Protein AF-A0A3N5PNB4-F1 (afdb_monomer_lite)

Sequence (470 aa):
MRSLQPAIAEAHGWPTKRRWISRMPGRATSARPSFWSACTTYAPERRRGAPRGRSSMLPRIFFGAVFLLIGAIFLFIGGRTFLDEQLYQQRGVRAPAVVTGKALRLATSHSATSYEISYRVNPAEGTPFEQTESVDVHLWERIERDSPLVVEHVLGQPESARVVLERSDQTTEMAFALSTGGVLALIGLFVILKGGRWLSSSGGGASIPADAAAPAVAVPFGEASSVPVAHQRSFWPLARKSFGFWFGGISLLVGLPWFVVNGVIPFYADWRFAQEGRSAQGVVLTKEIRRSGNTRSETLHYEVTYRFAVSGETIEGRDELSLGDWGRLIERESADVLYRPQKPSSNRLAGDRPWLKKTFFGLLGLVFAVVGSTVFVRAVRNARLEWHLRQHGVRTQGTVTELQDLNLKLNGAHQWRLHYDYRDFHGHRHVKTFDMPQDEAQGWNVGDVGSVLYDPTRSTDAVWLGREKT

pLDDT: mean 81.38, std 18.62, range [36.5, 98.38]

Secondary structure (DSSP, 8-state):
----PPP-----PPPP-------------------------------PPPP----S-HHHHHHHHHHHHHHHHHHHHHHHHHHHHHHHHHHEEEEEEEEEEEEEE--BTTB--EEEEEEEE--SSS--EEEEEE--HHHHHHPPTT-EEEEEEETTEEEEEEE-----SHHHHHHHHHHHHHHHHHHHHHHHHHHHTTTTSS--------------------------------SHHHHHH-HHHHHHHHHHHHHHHHHIIIIIHHHHHHHHHHHH-EEEEEEEEEEEEEEEEETTEEEEEEEEEEEEEETTEEEEEEEEE-HHHHHH--TTSEEEEEEETTEEEEEEETT--THHHHHHHHHHHHHHHHHHHHHHHHHHHHHHHHHHHHHHPEEEEEEEEEEEEEEEEETTEEEEEEEEEEE-TT--EEEEEEEEEHHHHTT--TT-EEEEEEETTEEEEEEEEES---

Radius of gyration: 36.69 Å; chains: 1; bounding box: 94×70×105 Å

Foldseek 3Di:
DDDDDDDDDDDDDDDDDDDDDDDDDDDDDDDDDDDDDDDDDDDPPPPPDDPDDPPQLVVLLVLLVVLQVLLVVLCVVLVVVVVLVVLLVVFWDKFKKFWADWDWAPDDPPGHIFTKTKIWTDHPDDDIDIDIDGDFVVVSVVDDGRDIFIWIAGPPCNNRTDGDDDPPDPVVSSVVSNVSSVVSSVSSVVSNVVSPVVVPPPPPPDDDDPDDDDDDDDDPPDDDDPDPQDQPPDLVVQLVVDPLQVLLVVLQVQLVVQLCVLAVPVVVLVVCLVVQKDKFKKAWADWGWGWDDDPVDIDTWTKTWIWTDDPNDIDIAMDTADPVVSVPHDHRDIFIKIAGPVCRNRIDTPPGDPVVVSVVSNVVSVVSNVSSNVSNVVSSVLSVLVSVLSPAWDKWKKFFADKAFPCDDNSNFTKIKTWIWTAAPVRDIDIDIDIDTPVLSVVDDGGDIFMKTAHNVPRNRIDTPGHDPD

Structure (mmCIF, N/CA/C/O backbone):
data_AF-A0A3N5PNB4-F1
#
_entry.id   AF-A0A3N5PNB4-F1
#
loop_
_atom_site.group_PDB
_atom_site.id
_atom_site.type_symbol
_atom_site.label_atom_id
_atom_site.label_alt_id
_atom_site.label_comp_id
_atom_site.label_asym_id
_atom_site.label_entity_id
_atom_site.label_seq_id
_atom_site.pdbx_PDB_ins_code
_atom_site.Cartn_x
_atom_site.Cartn_y
_atom_site.Cartn_z
_atom_site.occupancy
_atom_site.B_iso_or_equiv
_atom_site.auth_seq_id
_atom_site.auth_comp_id
_atom_site.auth_asym_id
_atom_site.auth_atom_id
_atom_site.pdbx_PDB_model_num
ATOM 1 N N . MET A 1 1 ? -49.374 -36.044 21.346 1.00 42.00 1 MET A N 1
ATOM 2 C CA . MET A 1 1 ? -50.637 -35.491 20.795 1.00 42.00 1 MET A CA 1
ATOM 3 C C . MET A 1 1 ? -50.536 -33.974 20.918 1.00 42.00 1 MET A C 1
ATOM 5 O O . MET A 1 1 ? -50.330 -33.536 22.031 1.00 42.00 1 MET A O 1
ATOM 9 N N . ARG A 1 2 ? -50.556 -33.100 19.910 1.00 37.91 2 ARG A N 1
ATOM 10 C CA . ARG A 1 2 ? -50.880 -33.126 18.478 1.00 37.91 2 ARG A CA 1
ATOM 11 C C . ARG A 1 2 ? -49.818 -32.284 17.752 1.00 37.91 2 ARG A C 1
ATOM 13 O O . ARG A 1 2 ? -49.453 -31.222 18.242 1.00 37.91 2 ARG A O 1
ATOM 20 N N . SER A 1 3 ? -49.346 -32.764 16.609 1.00 39.22 3 SER A N 1
ATOM 21 C CA . SER A 1 3 ? -48.520 -32.025 15.655 1.00 39.22 3 SER A CA 1
ATOM 22 C C . SER A 1 3 ? -49.406 -31.130 14.789 1.00 39.22 3 SER A C 1
ATOM 24 O O . SER A 1 3 ? -50.411 -31.594 14.254 1.00 39.22 3 SER A O 1
ATOM 26 N N . LEU A 1 4 ? -49.027 -29.864 14.623 1.00 50.84 4 LEU A N 1
ATOM 27 C CA . LEU A 1 4 ? -49.595 -28.970 13.616 1.00 50.84 4 LEU A CA 1
ATOM 28 C C . LEU A 1 4 ? -48.453 -28.483 12.721 1.00 50.84 4 LEU A C 1
ATOM 30 O O . LEU A 1 4 ? -47.650 -27.644 13.118 1.00 50.84 4 LEU A O 1
ATOM 34 N N . GLN A 1 5 ? -48.373 -29.065 11.526 1.00 45.53 5 GLN A N 1
ATOM 35 C CA . GLN A 1 5 ? -47.690 -28.486 10.371 1.00 45.53 5 GLN A CA 1
ATOM 36 C C . GLN A 1 5 ? -48.660 -27.528 9.670 1.00 45.53 5 GLN A C 1
ATOM 38 O O . GLN A 1 5 ? -49.821 -27.898 9.484 1.00 45.53 5 GLN A O 1
ATOM 43 N N . PRO A 1 6 ? -48.194 -26.378 9.169 1.00 59.81 6 PRO A N 1
ATOM 44 C CA . PRO A 1 6 ? -48.827 -25.726 8.041 1.00 59.81 6 PRO A CA 1
ATOM 45 C C . PRO A 1 6 ? -48.040 -26.008 6.757 1.00 59.81 6 PRO A C 1
ATOM 47 O O . PRO A 1 6 ? -46.842 -25.745 6.649 1.00 59.81 6 PRO A O 1
ATOM 50 N N . ALA A 1 7 ? -48.761 -26.552 5.780 1.00 48.66 7 ALA A N 1
ATOM 51 C CA . ALA A 1 7 ? -48.376 -26.584 4.384 1.00 48.66 7 ALA A CA 1
ATOM 52 C C . ALA A 1 7 ? -48.474 -25.165 3.803 1.00 48.66 7 ALA A C 1
ATOM 54 O O . ALA A 1 7 ? -49.520 -24.527 3.909 1.00 48.66 7 ALA A O 1
ATOM 55 N N . ILE A 1 8 ? -47.403 -24.695 3.165 1.00 44.66 8 ILE A N 1
ATOM 56 C CA . ILE A 1 8 ? -47.437 -23.535 2.272 1.00 44.66 8 ILE A CA 1
ATOM 57 C C . ILE A 1 8 ? -46.960 -24.028 0.913 1.00 44.66 8 ILE A C 1
ATOM 59 O O . ILE A 1 8 ? -45.783 -24.325 0.710 1.00 44.66 8 ILE A O 1
ATOM 63 N N . ALA A 1 9 ? -47.919 -24.156 0.006 1.00 44.66 9 ALA A N 1
ATOM 64 C CA . ALA A 1 9 ? -47.706 -24.303 -1.417 1.00 44.66 9 ALA A CA 1
ATOM 65 C C . ALA A 1 9 ? -48.189 -23.003 -2.052 1.00 44.66 9 ALA A C 1
ATOM 67 O O . ALA A 1 9 ? -49.378 -22.716 -1.974 1.00 44.66 9 ALA A O 1
ATOM 68 N N . GLU A 1 10 ? -47.306 -22.234 -2.687 1.00 39.06 10 GLU A N 1
ATOM 69 C CA . GLU A 1 10 ? -47.763 -21.282 -3.695 1.00 39.06 10 GLU A CA 1
ATOM 70 C C . GLU A 1 10 ? -46.698 -21.017 -4.759 1.00 39.06 10 GLU A C 1
ATOM 72 O O . GLU A 1 10 ? -45.510 -20.828 -4.493 1.00 39.06 10 GLU A O 1
ATOM 77 N N . ALA A 1 11 ? -47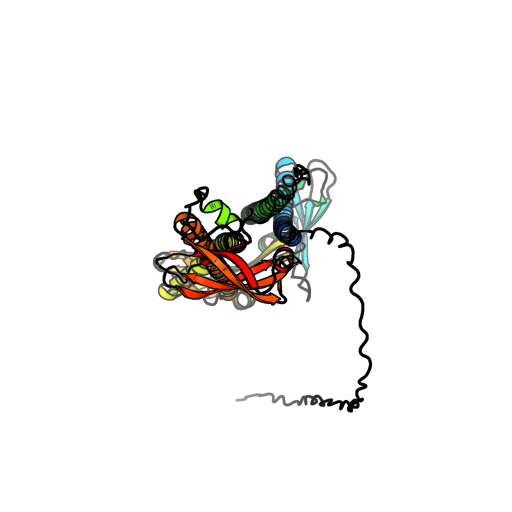.171 -21.122 -5.996 1.00 45.00 11 ALA A N 1
ATOM 78 C CA . ALA A 1 11 ? -46.426 -21.100 -7.233 1.00 45.00 11 ALA A CA 1
ATOM 79 C C . ALA A 1 11 ? -45.988 -19.681 -7.612 1.00 45.00 11 ALA A C 1
ATOM 81 O O . ALA A 1 11 ? -46.810 -18.772 -7.669 1.00 45.00 11 ALA A O 1
ATOM 82 N N . HIS A 1 12 ? -44.738 -19.532 -8.051 1.00 44.94 12 HIS A N 1
ATOM 83 C CA . HIS A 1 12 ? -44.350 -18.411 -8.905 1.00 44.94 12 HIS A CA 1
ATOM 84 C C . HIS A 1 12 ? -43.543 -18.905 -10.106 1.00 44.94 12 HIS A C 1
ATOM 86 O O . HIS A 1 12 ? -42.367 -19.259 -10.017 1.00 44.94 12 HIS A O 1
ATOM 92 N N . GLY A 1 13 ? -44.231 -18.950 -11.249 1.00 36.50 13 GLY A N 1
ATOM 93 C CA . GLY A 1 13 ? -43.651 -19.197 -12.560 1.00 36.50 13 GLY A CA 1
ATOM 94 C C . GLY A 1 13 ? -42.827 -18.001 -13.033 1.00 36.50 13 GLY A C 1
ATOM 95 O O . GLY A 1 13 ? -43.291 -16.862 -13.030 1.00 36.50 13 GLY A O 1
ATOM 96 N N . TRP A 1 14 ? -41.602 -18.277 -13.470 1.00 45.66 14 TRP A N 1
ATOM 97 C CA . TRP A 1 14 ? -40.718 -17.309 -14.112 1.00 45.66 14 TRP A CA 1
ATOM 98 C C . TRP A 1 14 ? -40.977 -17.279 -15.627 1.00 45.66 14 TRP A C 1
ATOM 100 O O . TRP A 1 14 ? -41.009 -18.343 -16.250 1.00 45.66 14 TRP A O 1
ATOM 110 N N . PRO A 1 15 ? -41.112 -16.102 -16.266 1.00 55.69 15 PRO A N 1
ATOM 111 C CA . PRO A 1 15 ? -41.228 -16.026 -17.714 1.00 55.69 15 PRO A CA 1
ATOM 112 C C . PRO A 1 15 ? -39.857 -16.183 -18.386 1.00 55.69 15 PRO A C 1
ATOM 114 O O . PRO A 1 15 ? -38.886 -15.482 -18.096 1.00 55.69 15 PRO A O 1
ATOM 117 N N . THR A 1 16 ? -39.802 -17.110 -19.336 1.00 45.00 16 THR A N 1
ATOM 118 C CA . THR A 1 16 ? -38.679 -17.381 -20.234 1.00 45.00 16 THR A CA 1
ATOM 119 C C . THR A 1 16 ? -38.390 -16.182 -21.146 1.00 45.00 16 THR A C 1
ATOM 121 O O . THR A 1 16 ? -39.234 -15.732 -21.924 1.00 45.00 16 THR A O 1
ATOM 124 N N . LYS A 1 17 ? -37.156 -15.660 -21.084 1.00 47.41 17 LYS A N 1
ATOM 125 C CA . LYS A 1 17 ? -36.653 -14.622 -21.998 1.00 47.41 17 LYS A CA 1
ATOM 126 C C . LYS A 1 17 ? -36.575 -15.168 -23.427 1.00 47.41 17 LYS A C 1
ATOM 128 O O . LYS A 1 17 ? -35.773 -16.051 -23.729 1.00 47.41 17 LYS A O 1
ATOM 133 N N . ARG A 1 18 ? -37.395 -14.597 -24.315 1.00 43.09 18 ARG A N 1
ATOM 134 C CA . ARG A 1 18 ? -37.365 -14.831 -25.763 1.00 43.09 18 ARG A CA 1
ATOM 135 C C . ARG A 1 18 ? -36.056 -14.326 -26.376 1.00 43.09 18 ARG A C 1
ATOM 137 O O . ARG A 1 18 ? -35.632 -13.194 -26.157 1.00 43.09 18 ARG A O 1
ATOM 144 N N . ARG A 1 19 ? -35.463 -15.206 -27.179 1.00 41.50 19 ARG A N 1
ATOM 145 C CA . ARG A 1 19 ? -34.297 -15.019 -28.047 1.00 41.50 19 ARG A CA 1
ATOM 146 C C . ARG A 1 19 ? -34.680 -14.099 -29.215 1.00 41.50 19 ARG A C 1
ATOM 148 O O . ARG A 1 19 ? -35.499 -14.487 -30.043 1.00 41.50 19 ARG A O 1
ATOM 155 N N . TRP A 1 20 ? -34.079 -12.916 -29.303 1.00 44.34 20 TRP A N 1
ATOM 156 C CA . TRP A 1 20 ? -34.095 -12.101 -30.520 1.00 44.34 20 TRP A CA 1
ATOM 157 C C . TRP A 1 20 ? -32.862 -12.456 -31.355 1.00 44.34 20 TRP A C 1
ATOM 159 O O . TRP A 1 20 ? -31.741 -12.118 -30.989 1.00 44.34 20 TRP A O 1
ATOM 169 N N . ILE A 1 21 ? -33.075 -13.184 -32.453 1.00 43.88 21 ILE A N 1
ATOM 170 C CA . ILE A 1 21 ? -32.091 -13.383 -33.524 1.00 43.88 21 ILE A CA 1
ATOM 171 C C . ILE A 1 21 ? -32.554 -12.503 -34.684 1.00 43.88 21 ILE A C 1
ATOM 173 O O . ILE A 1 21 ? -33.461 -12.870 -35.430 1.00 43.88 21 ILE A O 1
ATOM 177 N N . SER A 1 22 ? -31.957 -11.323 -34.818 1.00 54.75 22 SER A N 1
ATOM 178 C CA . SER A 1 22 ? -32.111 -10.469 -35.992 1.00 54.75 22 SER A CA 1
ATOM 179 C C . SER A 1 22 ? -31.068 -10.856 -37.042 1.00 54.75 22 SER A C 1
ATOM 181 O O . SER A 1 22 ? -29.863 -10.690 -36.866 1.00 54.75 22 SER A O 1
ATOM 183 N N . ARG A 1 23 ? -31.576 -11.401 -38.152 1.00 41.19 23 ARG A N 1
ATOM 184 C CA . ARG A 1 23 ? -30.890 -11.557 -39.440 1.00 41.19 23 ARG A CA 1
ATOM 185 C C . ARG A 1 23 ? -30.442 -10.183 -39.953 1.00 41.19 23 ARG A C 1
ATOM 187 O O . ARG A 1 23 ? -31.266 -9.275 -40.009 1.00 41.19 23 ARG A O 1
ATOM 194 N N . MET A 1 24 ? -29.198 -10.058 -40.416 1.00 45.28 24 MET A N 1
ATOM 195 C CA . MET A 1 24 ? -28.816 -9.015 -41.377 1.00 45.28 24 MET A CA 1
ATOM 196 C C . MET A 1 24 ? -28.584 -9.642 -42.760 1.00 45.28 24 MET A C 1
ATOM 198 O O . MET A 1 24 ? -27.933 -10.686 -42.838 1.00 45.28 24 MET A O 1
ATOM 202 N N . PRO A 1 25 ? -29.118 -9.042 -43.840 1.00 53.88 25 PRO A N 1
ATOM 203 C CA . PRO A 1 25 ? -28.912 -9.501 -45.206 1.00 53.88 25 PRO A CA 1
ATOM 204 C C . PRO A 1 25 ? -27.605 -8.958 -45.799 1.00 53.88 25 PRO A C 1
ATOM 206 O O . PRO A 1 25 ? -27.091 -7.914 -45.397 1.00 53.88 25 PRO A O 1
ATOM 209 N N . GLY A 1 26 ? -27.079 -9.717 -46.761 1.00 42.91 26 GLY A N 1
ATOM 210 C CA . GLY A 1 26 ? -25.784 -9.511 -47.392 1.00 42.91 26 GLY A CA 1
ATOM 211 C C . GLY A 1 26 ? -25.614 -8.187 -48.132 1.00 42.91 26 GLY A C 1
ATOM 212 O O . GLY A 1 26 ? -26.562 -7.575 -48.626 1.00 42.91 26 GLY A O 1
ATOM 213 N N . ARG A 1 27 ? -24.346 -7.782 -48.244 1.00 41.16 27 ARG A N 1
ATOM 214 C CA . ARG A 1 27 ? -23.903 -6.721 -49.143 1.00 41.16 27 ARG A CA 1
ATOM 215 C C . ARG A 1 27 ? -23.058 -7.294 -50.268 1.00 41.16 27 ARG A C 1
ATOM 217 O O . ARG A 1 27 ? -22.146 -8.086 -50.047 1.00 41.16 27 ARG A O 1
ATOM 224 N N . ALA A 1 28 ? -23.449 -6.846 -51.451 1.00 42.94 28 ALA A N 1
ATOM 225 C CA . ALA A 1 28 ? -22.960 -7.177 -52.766 1.00 42.94 28 ALA A CA 1
ATOM 226 C C . ALA A 1 28 ? -21.449 -6.990 -52.935 1.00 42.94 28 ALA A C 1
ATOM 228 O O . ALA A 1 28 ? -20.857 -5.994 -52.520 1.00 42.94 28 ALA A O 1
ATOM 229 N N . THR A 1 29 ? -20.883 -7.954 -53.647 1.00 48.44 29 THR A N 1
ATOM 230 C CA . THR A 1 29 ? -19.678 -7.851 -54.456 1.00 48.44 29 THR A CA 1
ATOM 231 C C . THR A 1 29 ? -19.850 -6.759 -55.516 1.00 48.44 29 THR A C 1
ATOM 233 O O . THR A 1 29 ? -20.764 -6.819 -56.336 1.00 48.44 29 THR A O 1
ATOM 236 N N . SER A 1 30 ? -18.959 -5.768 -55.532 1.00 49.78 30 SER A N 1
ATOM 237 C CA . SER A 1 30 ? -18.784 -4.867 -56.673 1.00 49.78 30 SER A CA 1
ATOM 238 C C . SER A 1 30 ? -17.357 -4.964 -57.202 1.00 49.78 30 SER A C 1
ATOM 240 O O . SER A 1 30 ? -16.387 -5.167 -56.472 1.00 49.78 30 SER A O 1
ATOM 242 N N . ALA A 1 31 ? -17.295 -4.921 -58.525 1.00 39.88 31 ALA A N 1
ATOM 243 C CA . ALA A 1 31 ? -16.165 -5.253 -59.359 1.00 39.88 31 ALA A CA 1
ATOM 244 C C . ALA A 1 31 ? -15.096 -4.153 -59.401 1.00 39.88 31 ALA A C 1
ATOM 246 O O . ALA A 1 31 ? -15.353 -2.973 -59.165 1.00 39.88 31 ALA A O 1
ATOM 247 N N . ARG A 1 32 ? -13.892 -4.597 -59.774 1.00 45.72 32 ARG A N 1
ATOM 248 C CA . ARG A 1 32 ? -12.745 -3.792 -60.209 1.00 45.72 32 ARG A CA 1
ATOM 249 C C . ARG A 1 32 ? -13.132 -2.759 -61.275 1.00 45.72 32 ARG A C 1
ATOM 251 O O . ARG A 1 32 ? -13.962 -3.052 -62.134 1.00 45.72 32 ARG A O 1
ATOM 258 N N . PRO A 1 33 ? -12.346 -1.679 -61.355 1.00 50.56 33 PRO A N 1
ATOM 259 C CA . PRO A 1 33 ? -11.687 -1.414 -62.626 1.00 50.56 33 PRO A CA 1
ATOM 260 C C . PRO A 1 33 ? -10.173 -1.239 -62.466 1.00 50.56 33 PRO A C 1
ATOM 262 O O . PRO A 1 33 ? -9.673 -0.454 -61.666 1.00 50.56 33 PRO A O 1
ATOM 265 N N . SER A 1 34 ? -9.450 -2.001 -63.279 1.00 53.62 34 SER A N 1
ATOM 266 C CA . SER A 1 34 ? -8.135 -1.653 -63.807 1.00 53.62 34 SER A CA 1
ATOM 267 C C . SER A 1 34 ? -8.259 -0.416 -64.695 1.00 53.62 34 SER A C 1
ATOM 269 O O . SER A 1 34 ? -9.174 -0.404 -65.512 1.00 53.62 34 SER A O 1
ATOM 271 N N . PHE A 1 35 ? -7.354 0.560 -64.575 1.00 43.00 35 PHE A N 1
ATOM 272 C CA . PHE A 1 35 ? -6.626 1.212 -65.680 1.00 43.00 35 PHE A CA 1
ATOM 273 C C . PHE A 1 35 ? -5.884 2.474 -65.190 1.00 43.00 35 PHE A C 1
ATOM 275 O O . PHE A 1 35 ? -6.316 3.124 -64.244 1.00 43.00 35 PHE A O 1
ATOM 282 N N . TRP A 1 36 ? -4.823 2.817 -65.929 1.00 44.31 36 TRP A N 1
ATOM 283 C CA . TRP A 1 36 ? -3.987 4.031 -65.896 1.00 44.31 36 TRP A CA 1
ATOM 284 C C . TRP A 1 36 ? -2.714 4.015 -65.045 1.00 44.31 36 TRP A C 1
ATOM 286 O O . TRP A 1 36 ? -2.622 4.549 -63.944 1.00 44.31 36 TRP A O 1
ATOM 296 N N . SER A 1 37 ? -1.677 3.479 -65.692 1.00 50.81 37 SER A N 1
ATOM 297 C CA . SER A 1 37 ? -0.316 4.004 -65.676 1.00 50.81 37 SER A CA 1
ATOM 298 C C . SER A 1 37 ? -0.301 5.519 -65.911 1.00 50.81 37 SER A C 1
ATOM 300 O O . SER A 1 37 ? -0.774 5.993 -66.944 1.00 50.81 37 SER A O 1
ATOM 302 N N . ALA A 1 38 ? 0.309 6.264 -64.994 1.00 43.19 38 ALA A N 1
ATOM 303 C CA . ALA A 1 38 ? 0.779 7.620 -65.236 1.00 43.19 38 ALA A CA 1
ATOM 304 C C . ALA A 1 38 ? 2.176 7.763 -64.621 1.00 43.19 38 ALA A C 1
ATOM 306 O O . ALA A 1 38 ? 2.352 7.640 -63.410 1.00 43.19 38 ALA A O 1
ATOM 307 N N . CYS A 1 39 ? 3.173 7.991 -65.479 1.00 46.16 39 CYS A N 1
ATOM 308 C CA . CYS A 1 39 ? 4.501 8.443 -65.087 1.00 46.16 39 CYS A CA 1
ATOM 309 C C . CYS A 1 39 ? 4.381 9.828 -64.446 1.00 46.16 39 CYS A C 1
ATOM 311 O O . CYS A 1 39 ? 4.207 10.825 -65.144 1.00 46.16 39 CYS A O 1
ATOM 313 N N . THR A 1 40 ? 4.493 9.900 -63.124 1.00 43.44 40 THR A N 1
ATOM 314 C CA . THR A 1 40 ? 4.730 11.153 -62.411 1.00 43.44 40 THR A CA 1
ATOM 315 C C . THR A 1 40 ? 6.229 11.376 -62.275 1.00 43.44 40 THR A C 1
ATOM 317 O O . THR A 1 40 ? 6.936 10.694 -61.536 1.00 43.44 40 THR A O 1
ATOM 320 N N . THR A 1 41 ? 6.712 12.360 -63.024 1.00 45.56 41 THR A N 1
ATOM 321 C CA . THR A 1 41 ? 8.028 12.976 -62.888 1.00 45.56 41 THR A CA 1
ATOM 322 C C . THR A 1 41 ? 8.215 13.449 -61.443 1.00 45.56 41 THR A C 1
ATOM 324 O O . THR A 1 41 ? 7.495 14.327 -60.968 1.00 45.56 41 THR A O 1
ATOM 327 N N . TYR A 1 42 ? 9.164 12.837 -60.734 1.00 38.31 42 TYR A N 1
ATOM 328 C CA . TYR A 1 42 ? 9.517 13.149 -59.349 1.00 38.31 42 TYR A CA 1
ATOM 329 C C . TYR A 1 42 ? 10.165 14.542 -59.286 1.00 38.31 42 TYR A C 1
ATOM 331 O O . TYR A 1 42 ? 11.339 14.718 -59.607 1.00 38.31 42 TYR A O 1
ATOM 339 N N . ALA A 1 43 ? 9.392 15.553 -58.892 1.00 42.53 43 ALA A N 1
ATOM 340 C CA . ALA A 1 43 ? 9.935 16.841 -58.480 1.00 42.53 43 ALA A CA 1
ATOM 341 C C . ALA A 1 43 ? 10.557 16.691 -57.075 1.00 42.53 43 ALA A C 1
ATOM 343 O O . ALA A 1 43 ? 9.933 16.068 -56.213 1.00 42.53 43 ALA A O 1
ATOM 344 N N . PRO A 1 44 ? 11.757 17.238 -56.799 1.00 50.44 44 PRO A N 1
ATOM 345 C CA . PRO A 1 44 ? 12.345 17.195 -55.466 1.00 50.44 44 PRO A CA 1
ATOM 346 C C . PRO A 1 44 ? 11.513 18.065 -54.519 1.00 50.44 44 PRO A C 1
ATOM 348 O O . PRO A 1 44 ? 11.639 19.289 -54.462 1.00 50.44 44 PRO A O 1
ATOM 351 N N . GLU A 1 45 ? 10.620 17.410 -53.787 1.00 40.06 45 GLU A N 1
ATOM 352 C CA . GLU A 1 45 ? 9.780 18.022 -52.776 1.00 40.06 45 GLU A CA 1
ATOM 353 C C . GLU A 1 45 ? 10.682 18.567 -51.662 1.00 40.06 45 GLU A C 1
ATOM 355 O O . GLU A 1 45 ? 11.334 17.822 -50.924 1.00 40.06 45 GLU A O 1
ATOM 360 N N . ARG A 1 46 ? 10.772 19.904 -51.581 1.00 46.12 46 ARG A N 1
ATOM 361 C CA . ARG A 1 46 ? 11.415 20.622 -50.474 1.00 46.12 46 ARG A CA 1
ATOM 362 C C . ARG A 1 46 ? 10.861 20.051 -49.171 1.00 46.12 46 ARG A C 1
ATOM 364 O O . ARG A 1 46 ? 9.721 20.351 -48.817 1.00 46.12 46 ARG A O 1
ATOM 371 N N . ARG A 1 47 ? 11.676 19.251 -48.470 1.00 41.56 47 ARG A N 1
ATOM 372 C CA . ARG A 1 47 ? 11.401 18.706 -47.135 1.00 41.56 47 ARG A CA 1
ATOM 373 C C . ARG A 1 47 ? 11.013 19.858 -46.208 1.00 41.56 47 ARG A C 1
ATOM 375 O O . ARG A 1 47 ? 11.873 20.522 -45.633 1.00 41.56 47 ARG A O 1
ATOM 382 N N . ARG A 1 48 ? 9.709 20.119 -46.081 1.00 46.66 48 ARG A N 1
ATOM 383 C CA . ARG A 1 48 ? 9.165 20.968 -45.022 1.00 46.66 48 ARG A CA 1
ATOM 384 C C . ARG A 1 48 ? 9.560 20.288 -43.720 1.00 46.66 48 ARG A C 1
ATOM 386 O O . ARG A 1 48 ? 9.228 19.122 -43.524 1.00 46.66 48 ARG A O 1
ATOM 393 N N . GLY A 1 49 ? 10.350 20.986 -42.906 1.00 44.88 49 GLY A N 1
ATOM 394 C CA . GLY A 1 49 ? 10.901 20.456 -41.665 1.00 44.88 49 GLY A CA 1
ATOM 395 C C . GLY A 1 49 ? 9.812 19.761 -40.860 1.00 44.88 49 GLY A C 1
ATOM 396 O O . GLY A 1 49 ? 8.819 20.389 -40.490 1.00 44.88 49 GLY A O 1
ATOM 397 N N . ALA A 1 50 ? 9.988 18.457 -40.645 1.00 47.88 50 ALA A N 1
ATOM 398 C CA . ALA A 1 50 ? 9.089 17.677 -39.819 1.00 47.88 50 ALA A CA 1
ATOM 399 C C . ALA A 1 50 ? 8.975 18.370 -38.449 1.00 47.88 50 ALA A C 1
ATOM 401 O O . ALA A 1 50 ? 10.005 18.748 -37.875 1.00 47.88 50 ALA A O 1
ATOM 402 N N . PRO A 1 51 ? 7.754 18.602 -37.936 1.00 47.59 51 PRO A N 1
ATOM 403 C CA . PRO A 1 51 ? 7.567 19.251 -36.649 1.00 47.59 51 PRO A CA 1
ATOM 404 C C . PRO A 1 51 ? 8.319 18.444 -35.591 1.00 47.59 51 PRO A C 1
ATOM 406 O O . PRO A 1 51 ? 8.058 17.257 -35.408 1.00 47.59 51 PRO A O 1
ATOM 409 N N . ARG A 1 52 ? 9.291 19.090 -34.932 1.00 47.69 52 ARG A N 1
ATOM 410 C CA . ARG A 1 52 ? 10.094 18.495 -33.857 1.00 47.69 52 ARG A CA 1
ATOM 411 C C . ARG A 1 52 ? 9.153 17.826 -32.858 1.00 47.69 52 ARG A C 1
ATOM 413 O O . ARG A 1 52 ? 8.357 18.504 -32.206 1.00 47.69 52 ARG A O 1
ATOM 420 N N . GLY A 1 53 ? 9.239 16.498 -32.786 1.00 46.78 53 GLY A N 1
ATOM 421 C CA . GLY A 1 53 ? 8.408 15.664 -31.932 1.00 46.78 53 GLY A CA 1
ATOM 422 C C . GLY A 1 53 ? 8.468 16.155 -30.492 1.00 46.78 53 GLY A C 1
ATOM 423 O O . GLY A 1 53 ? 9.528 16.172 -29.868 1.00 46.78 53 GLY A O 1
ATOM 424 N N . ARG A 1 54 ? 7.316 16.584 -29.969 1.00 50.66 54 ARG A N 1
ATOM 425 C CA . ARG A 1 54 ? 7.108 16.867 -28.546 1.00 50.66 54 ARG A CA 1
ATOM 426 C C . ARG A 1 54 ? 7.324 15.555 -27.790 1.00 50.66 54 ARG A C 1
ATOM 428 O O . ARG A 1 54 ? 6.432 14.716 -27.705 1.00 50.66 54 ARG A O 1
ATOM 435 N N . SER A 1 55 ? 8.540 15.356 -27.303 1.00 50.91 55 SER A N 1
ATOM 436 C CA . SER A 1 55 ? 8.975 14.132 -26.644 1.00 50.91 55 SER A CA 1
ATOM 437 C C . SER A 1 55 ? 8.207 13.903 -25.337 1.00 50.91 55 SER A C 1
ATOM 439 O O . SER A 1 55 ? 8.211 14.750 -24.450 1.00 50.91 55 SER A O 1
ATOM 441 N N . SER A 1 56 ? 7.498 12.766 -25.277 1.00 59.66 56 SER A N 1
ATOM 442 C CA . SER A 1 56 ? 7.160 11.856 -24.154 1.00 59.66 56 SER A CA 1
ATOM 443 C C . SER A 1 56 ? 7.049 12.357 -22.695 1.00 59.66 56 SER A C 1
ATOM 445 O O . SER A 1 56 ? 7.109 11.555 -21.760 1.00 59.66 56 SER A O 1
ATOM 447 N N . MET A 1 57 ? 6.840 13.648 -22.450 1.00 60.78 57 MET A N 1
ATOM 448 C CA . MET A 1 57 ? 6.830 14.236 -21.106 1.00 60.78 57 MET A CA 1
ATOM 449 C C . MET A 1 57 ? 5.516 14.000 -20.350 1.00 60.78 57 MET A C 1
ATOM 451 O O . MET A 1 57 ? 5.507 13.934 -19.119 1.00 60.78 57 MET A O 1
ATOM 455 N N . LEU A 1 58 ? 4.418 13.816 -21.089 1.00 72.50 58 LEU A N 1
ATOM 456 C CA . LEU A 1 58 ? 3.057 13.731 -20.555 1.00 72.50 58 LEU A CA 1
ATOM 457 C C . LEU A 1 58 ? 2.855 12.697 -19.433 1.00 72.50 58 LEU A C 1
ATOM 459 O O . LEU A 1 58 ? 2.265 13.045 -18.417 1.00 72.50 58 LEU A O 1
ATOM 463 N N . PRO A 1 59 ? 3.335 11.449 -19.532 1.00 68.62 59 PRO A N 1
ATOM 464 C CA . PRO A 1 59 ? 3.038 10.444 -18.516 1.00 68.62 59 PRO A CA 1
ATOM 465 C C . PRO A 1 59 ? 3.901 10.552 -17.275 1.00 68.62 59 PRO A C 1
ATOM 467 O O . PRO A 1 59 ? 3.432 10.189 -16.208 1.00 68.62 59 PRO A O 1
ATOM 470 N N . ARG A 1 60 ? 5.132 11.071 -17.356 1.00 71.56 60 ARG A N 1
ATOM 471 C CA . ARG A 1 60 ? 5.906 11.343 -16.132 1.00 71.56 60 ARG A CA 1
ATOM 472 C C . ARG A 1 60 ? 5.202 12.412 -15.304 1.00 71.56 60 ARG A C 1
ATOM 474 O O . ARG A 1 60 ? 5.060 12.250 -14.097 1.00 71.56 60 ARG A O 1
ATOM 481 N N . ILE A 1 61 ? 4.698 13.448 -15.975 1.00 80.06 61 ILE A N 1
ATOM 482 C CA . ILE A 1 61 ? 3.876 14.485 -15.349 1.00 80.06 61 ILE A CA 1
ATOM 483 C C . ILE A 1 61 ? 2.568 13.879 -14.827 1.00 80.06 61 ILE A C 1
ATOM 485 O O . ILE A 1 61 ? 2.211 14.149 -13.690 1.00 80.06 61 ILE A O 1
ATOM 489 N N . PHE A 1 62 ? 1.901 13.011 -15.595 1.00 78.06 62 PHE A N 1
ATOM 490 C CA . PHE A 1 62 ? 0.670 12.339 -15.169 1.00 78.06 62 PHE A CA 1
ATOM 491 C C . PHE A 1 62 ? 0.873 11.478 -13.918 1.00 78.06 62 PHE A C 1
ATOM 493 O O . PHE A 1 62 ? 0.145 11.640 -12.948 1.00 78.06 62 PHE A O 1
ATOM 500 N N . PHE A 1 63 ? 1.888 10.610 -13.891 1.00 76.44 63 PHE A N 1
ATOM 501 C CA . PHE A 1 63 ? 2.197 9.797 -12.713 1.00 76.44 63 PHE A CA 1
ATOM 502 C C . PHE A 1 63 ? 2.546 10.673 -11.512 1.00 76.44 63 PHE A C 1
ATOM 504 O O . PHE A 1 63 ? 2.006 10.462 -10.429 1.00 76.44 63 PHE A O 1
ATOM 511 N N . GLY A 1 64 ? 3.396 11.684 -11.707 1.00 82.31 64 GLY A N 1
ATOM 512 C CA . GLY A 1 64 ? 3.704 12.650 -10.657 1.00 82.31 64 GLY A CA 1
ATOM 513 C C . GLY A 1 64 ? 2.450 13.349 -10.124 1.00 82.31 64 GLY A C 1
ATOM 514 O O . GLY A 1 64 ? 2.284 13.453 -8.913 1.00 82.31 64 GLY A O 1
ATOM 515 N N . ALA A 1 65 ? 1.530 13.741 -11.009 1.00 84.19 65 ALA A N 1
ATOM 516 C CA . ALA A 1 65 ? 0.263 14.373 -10.656 1.00 84.19 65 ALA A CA 1
ATOM 517 C C . ALA A 1 65 ? -0.687 13.423 -9.914 1.00 84.19 65 ALA A C 1
ATOM 519 O O . ALA A 1 65 ? -1.316 13.849 -8.954 1.00 84.19 65 ALA A O 1
ATOM 520 N N . VAL A 1 66 ? -0.761 12.142 -10.291 1.00 81.38 66 VAL A N 1
ATOM 521 C CA . VAL A 1 66 ? -1.574 11.137 -9.583 1.00 81.38 66 VAL A CA 1
ATOM 522 C C . VAL A 1 66 ? -1.058 10.926 -8.160 1.00 81.38 66 VAL A C 1
ATOM 524 O O . VAL A 1 66 ? -1.839 10.983 -7.214 1.00 81.38 66 VAL A O 1
ATOM 527 N N . PHE A 1 67 ? 0.253 10.737 -7.983 1.00 82.81 67 PHE A N 1
ATOM 528 C CA . PHE A 1 67 ? 0.847 10.595 -6.650 1.00 82.81 67 PHE A CA 1
ATOM 529 C C . PHE A 1 67 ? 0.674 11.857 -5.805 1.00 82.81 67 PHE A C 1
ATOM 531 O O . PHE A 1 67 ? 0.345 11.762 -4.624 1.00 82.81 67 PHE A O 1
ATOM 538 N N . LEU A 1 68 ? 0.838 13.032 -6.417 1.00 87.56 68 LEU A N 1
ATOM 539 C CA . LEU A 1 68 ? 0.628 14.310 -5.750 1.00 87.56 68 LEU A CA 1
ATOM 540 C C . LEU A 1 68 ? -0.840 14.509 -5.361 1.00 87.56 68 LEU A C 1
ATOM 542 O 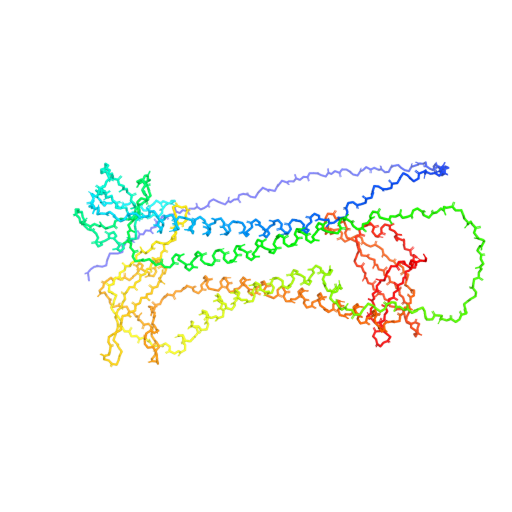O . LEU A 1 68 ? -1.097 14.976 -4.260 1.00 87.56 68 LEU A O 1
ATOM 546 N N . LEU A 1 69 ? -1.792 14.104 -6.206 1.00 86.81 69 LEU A N 1
ATOM 547 C CA . LEU A 1 69 ? -3.225 14.174 -5.916 1.00 86.81 69 LEU A CA 1
ATOM 548 C C . LEU A 1 69 ? -3.604 13.248 -4.758 1.00 86.81 69 LEU A C 1
ATOM 550 O O . LEU A 1 69 ? -4.241 13.695 -3.810 1.00 86.81 69 LEU A O 1
ATOM 554 N N . ILE A 1 70 ? -3.187 11.979 -4.806 1.00 82.12 70 ILE A N 1
ATOM 555 C CA . ILE A 1 70 ? -3.453 11.024 -3.722 1.00 82.12 70 ILE A CA 1
ATOM 556 C C . ILE A 1 70 ? -2.805 11.528 -2.427 1.00 82.12 70 ILE A C 1
ATOM 558 O O . ILE A 1 70 ? -3.471 11.605 -1.398 1.00 82.12 70 ILE A O 1
ATOM 562 N N . GLY A 1 71 ? -1.538 11.949 -2.483 1.00 86.69 71 GLY A N 1
ATOM 563 C CA . GLY A 1 71 ? -0.839 12.528 -1.338 1.00 86.69 71 GLY A CA 1
ATOM 564 C C . GLY A 1 71 ? -1.542 13.764 -0.772 1.00 86.69 71 GLY A C 1
ATOM 565 O O . GLY A 1 71 ? -1.713 13.866 0.440 1.00 86.69 71 GLY A O 1
ATOM 566 N N . ALA A 1 72 ? -2.023 14.663 -1.635 1.00 90.38 72 ALA A N 1
ATOM 567 C CA . ALA A 1 72 ? -2.764 15.857 -1.242 1.00 90.38 72 ALA A CA 1
ATOM 568 C C . ALA A 1 72 ? -4.109 15.527 -0.585 1.00 90.38 72 ALA A C 1
ATOM 570 O O . ALA A 1 72 ? -4.472 16.190 0.379 1.00 90.38 72 ALA A O 1
ATOM 571 N N . ILE A 1 73 ? -4.822 14.492 -1.044 1.00 83.00 73 ILE A N 1
ATOM 572 C CA . ILE A 1 73 ? -6.062 14.030 -0.400 1.00 83.00 73 ILE A CA 1
ATOM 573 C C . ILE A 1 73 ? -5.771 13.558 1.029 1.00 83.00 73 ILE A C 1
ATOM 575 O O . ILE A 1 73 ? -6.442 13.991 1.963 1.00 83.00 73 ILE A O 1
ATOM 579 N N . PHE A 1 74 ? -4.741 12.731 1.223 1.00 85.31 74 PHE A N 1
ATOM 580 C CA . PHE A 1 74 ? -4.353 12.258 2.556 1.00 85.31 74 PHE A CA 1
ATOM 581 C C . PHE A 1 74 ? -3.872 13.395 3.469 1.00 85.31 74 PHE A C 1
ATOM 583 O O . PHE A 1 74 ? -4.281 13.460 4.627 1.00 85.31 74 PHE A O 1
ATOM 590 N N . LEU A 1 75 ? -3.061 14.322 2.948 1.00 91.00 75 LEU A N 1
ATOM 591 C CA . LEU A 1 75 ? -2.625 15.512 3.686 1.00 91.00 75 LEU A CA 1
ATOM 592 C C . LEU A 1 75 ? -3.788 16.444 4.025 1.00 91.00 75 LEU A C 1
ATOM 594 O O . LEU A 1 75 ? -3.787 17.029 5.098 1.00 91.00 75 LEU A O 1
ATOM 598 N N . PHE A 1 76 ? -4.776 16.585 3.143 1.00 90.69 76 PHE A N 1
ATOM 599 C CA . PHE A 1 76 ? -5.962 17.391 3.411 1.00 90.69 76 PHE A CA 1
ATOM 600 C C . PHE A 1 76 ? -6.808 16.773 4.526 1.00 90.69 76 PHE A C 1
ATOM 602 O O . PHE A 1 76 ? -7.199 17.481 5.451 1.00 90.69 76 PHE A O 1
ATOM 609 N N . ILE A 1 77 ? -7.043 15.456 4.472 1.00 83.44 77 ILE A N 1
ATOM 610 C CA . ILE A 1 77 ? -7.783 14.731 5.512 1.00 83.44 77 ILE A CA 1
ATOM 611 C C . ILE A 1 77 ? -7.042 14.835 6.850 1.00 83.44 77 ILE A C 1
ATOM 613 O O . ILE A 1 77 ? -7.610 15.333 7.815 1.00 83.44 77 ILE A O 1
ATOM 617 N N . GLY A 1 78 ? -5.765 14.444 6.903 1.00 83.88 78 GLY A N 1
ATOM 618 C CA . GLY A 1 78 ? -4.981 14.482 8.141 1.00 83.88 78 GLY A CA 1
ATOM 619 C C . GLY A 1 78 ? -4.707 15.901 8.650 1.00 83.88 78 GLY A C 1
ATOM 620 O O . GLY A 1 78 ? -4.724 16.144 9.852 1.00 83.88 78 GLY A O 1
ATOM 621 N N . GLY A 1 79 ? -4.483 16.853 7.743 1.00 91.50 79 GLY A N 1
ATOM 622 C CA . GLY A 1 79 ? -4.181 18.246 8.065 1.00 91.50 79 GLY A CA 1
ATOM 623 C C . GLY A 1 79 ? -5.384 18.993 8.619 1.00 91.50 79 GLY A C 1
ATOM 624 O O . GLY A 1 79 ? -5.226 19.769 9.556 1.00 91.50 79 GLY A O 1
ATOM 625 N N . ARG A 1 80 ? -6.590 18.724 8.104 1.00 89.56 80 ARG A N 1
ATOM 626 C CA . ARG A 1 80 ? -7.819 19.270 8.686 1.00 89.56 80 ARG A CA 1
ATOM 627 C C . ARG A 1 80 ? -8.005 18.772 10.119 1.00 89.56 80 ARG A C 1
ATOM 629 O O . ARG A 1 80 ? -8.158 19.597 11.008 1.00 89.56 80 ARG A O 1
ATOM 636 N N . THR A 1 81 ? -7.895 17.461 10.347 1.00 83.12 81 THR A N 1
ATOM 637 C CA . THR A 1 81 ? -8.002 16.878 11.696 1.00 83.12 81 THR A CA 1
ATOM 638 C C . THR A 1 81 ? -6.953 17.459 12.650 1.00 83.12 81 THR A C 1
ATOM 640 O O . THR A 1 81 ? -7.264 17.774 13.794 1.00 83.12 81 THR A O 1
ATOM 643 N N . PHE A 1 82 ? -5.721 17.670 12.172 1.00 89.31 82 PHE A N 1
ATOM 644 C CA . PHE A 1 82 ? -4.656 18.295 12.959 1.00 89.31 82 PHE A CA 1
ATOM 645 C C . PHE A 1 82 ? -4.935 19.763 13.297 1.00 89.31 82 PHE A C 1
ATOM 647 O O . PHE A 1 82 ? -4.690 20.181 14.426 1.00 89.31 82 PHE A O 1
ATOM 654 N N . LEU A 1 83 ? -5.415 20.556 12.334 1.00 91.50 83 LEU A N 1
ATOM 655 C CA . LEU A 1 83 ? -5.742 21.966 12.553 1.00 91.50 83 LEU A CA 1
ATOM 656 C C . LEU A 1 83 ? -6.913 22.125 13.515 1.00 91.50 83 LEU A C 1
ATOM 658 O O . LEU A 1 83 ? -6.835 22.970 14.403 1.00 91.50 83 LEU A O 1
ATOM 662 N N . ASP A 1 84 ? -7.948 21.297 13.366 1.00 85.50 84 ASP A N 1
ATOM 663 C CA . ASP A 1 84 ? -9.073 21.259 14.294 1.00 85.50 84 ASP A CA 1
ATOM 664 C C . ASP A 1 84 ? -8.539 20.973 15.710 1.00 85.50 84 ASP A C 1
ATOM 666 O O . ASP A 1 84 ? -8.774 21.753 16.630 1.00 85.50 84 ASP A O 1
ATOM 670 N N . GLU A 1 85 ? -7.692 19.952 15.877 1.00 87.94 85 GLU A N 1
ATOM 671 C CA . GLU A 1 85 ? -7.096 19.617 17.175 1.00 87.94 85 GLU A CA 1
ATOM 672 C C . GLU A 1 85 ? -6.168 20.713 17.732 1.00 87.94 85 GLU A C 1
ATOM 674 O O . GLU A 1 85 ? -6.182 20.981 18.933 1.00 87.94 85 GLU A O 1
ATOM 679 N N . GLN A 1 86 ? -5.386 21.392 16.887 1.00 92.19 86 GLN A N 1
ATOM 680 C CA . GLN A 1 86 ? -4.571 22.542 17.295 1.00 92.19 86 GLN A CA 1
ATOM 681 C C . GLN A 1 86 ? -5.427 23.732 17.739 1.00 92.19 86 GLN A C 1
ATOM 683 O O . GLN A 1 86 ? -5.076 24.399 18.713 1.00 92.19 86 GLN A O 1
ATOM 688 N N . LEU A 1 87 ? -6.550 23.998 17.065 1.00 91.94 87 LEU A N 1
ATOM 689 C CA . LEU A 1 87 ? -7.481 25.055 17.459 1.00 91.94 87 LEU A CA 1
ATOM 690 C C . LEU A 1 87 ? -8.059 24.783 18.849 1.00 91.94 87 LEU A C 1
ATOM 692 O O . LEU A 1 87 ? -8.066 25.694 19.677 1.00 91.94 87 LEU A O 1
ATOM 696 N N . TYR A 1 88 ? -8.450 23.542 19.145 1.00 90.44 88 TYR A N 1
ATOM 697 C CA . TYR A 1 88 ? -8.878 23.170 20.496 1.00 90.44 88 TYR A CA 1
ATOM 698 C C . TYR A 1 88 ? -7.736 23.242 21.514 1.00 90.44 88 TYR A C 1
ATOM 700 O O . TYR A 1 88 ? -7.937 23.744 22.611 1.00 90.44 88 TYR A O 1
ATOM 708 N N . GLN A 1 89 ? -6.511 22.838 21.168 1.00 90.25 89 GLN A N 1
ATOM 709 C CA . GLN A 1 89 ? -5.381 22.960 22.100 1.00 90.25 89 GLN A CA 1
ATOM 710 C C . GLN A 1 89 ? -5.039 24.416 22.448 1.00 90.25 89 GLN A C 1
ATOM 712 O O . GLN A 1 89 ? -4.629 24.693 23.572 1.00 90.25 89 GLN A O 1
ATOM 717 N N . GLN A 1 90 ? -5.185 25.342 21.497 1.00 94.88 90 GLN A N 1
ATOM 718 C CA . GLN A 1 90 ? -4.830 26.751 21.695 1.00 94.88 90 GLN A CA 1
ATOM 719 C C . GLN A 1 90 ? -5.975 27.595 22.261 1.00 94.88 90 GLN A C 1
ATOM 721 O O . GLN A 1 90 ? -5.725 28.560 22.980 1.00 94.88 90 GLN A O 1
ATOM 726 N N . ARG A 1 91 ? -7.219 27.289 21.880 1.00 95.44 91 ARG A N 1
ATOM 727 C CA . ARG A 1 91 ? -8.400 28.130 22.141 1.00 95.44 91 ARG A CA 1
ATOM 728 C C . ARG A 1 91 ? -9.579 27.369 22.737 1.00 95.44 91 ARG A C 1
ATOM 730 O O . ARG A 1 91 ? -10.629 27.972 22.952 1.00 95.44 91 ARG A O 1
ATOM 737 N N . GLY A 1 92 ? -9.431 26.067 22.956 1.00 94.06 92 GLY A N 1
ATOM 738 C CA . GLY A 1 92 ? -10.445 25.240 23.587 1.00 94.06 92 GLY A CA 1
ATOM 739 C C . GLY A 1 92 ? -10.641 25.681 25.027 1.00 94.06 92 GLY A C 1
ATOM 740 O O . GLY A 1 92 ? -9.721 25.635 25.843 1.00 94.06 92 GLY A O 1
ATOM 741 N N . VAL A 1 93 ? -11.854 26.120 25.337 1.00 95.06 93 VAL A N 1
ATOM 742 C CA . VAL A 1 93 ? -12.281 26.414 26.699 1.00 95.06 93 VAL A CA 1
ATOM 743 C C . VAL A 1 93 ? -13.207 25.296 27.140 1.00 95.06 93 VAL A C 1
ATOM 745 O O . VAL A 1 93 ? -14.196 24.970 26.475 1.00 95.06 93 VAL A O 1
ATOM 748 N N . ARG A 1 94 ? -12.879 24.697 28.284 1.00 95.69 94 ARG A N 1
ATOM 749 C CA . ARG A 1 94 ? -13.747 23.715 28.926 1.00 95.69 94 ARG A CA 1
ATOM 750 C C . ARG A 1 94 ? -14.873 24.441 29.641 1.00 95.69 94 ARG A C 1
ATOM 752 O O . ARG A 1 94 ? -14.611 25.318 30.459 1.00 95.69 94 ARG A O 1
ATOM 759 N N . ALA A 1 95 ? -16.107 24.064 29.344 1.00 96.12 95 ALA A N 1
ATOM 760 C CA . ALA A 1 95 ? -17.292 24.631 29.966 1.00 96.12 95 ALA A CA 1
ATOM 761 C C . ALA A 1 95 ? -18.173 23.517 30.547 1.00 96.12 95 ALA A C 1
ATOM 763 O O . ALA A 1 95 ? -18.281 22.443 29.943 1.00 96.12 95 ALA A O 1
ATOM 764 N N . PRO A 1 96 ? -18.806 23.752 31.711 1.00 96.75 96 PRO A N 1
ATOM 765 C CA . PRO A 1 96 ? -19.840 22.860 32.195 1.00 96.75 96 PRO A CA 1
ATOM 766 C C . PRO A 1 96 ? -21.045 22.939 31.255 1.00 96.75 96 PRO A C 1
ATOM 768 O O . PRO A 1 96 ? -21.485 24.019 30.844 1.00 96.75 96 PRO A O 1
ATOM 771 N N . ALA A 1 97 ? -21.595 21.782 30.927 1.00 97.38 97 ALA A N 1
ATOM 772 C CA . ALA A 1 97 ? -22.839 21.673 30.196 1.00 97.38 97 ALA A CA 1
ATOM 773 C C . ALA A 1 97 ? -23.761 20.667 30.886 1.00 97.38 97 ALA A C 1
ATOM 775 O O . ALA A 1 97 ? -23.329 19.865 31.714 1.00 97.38 97 ALA A O 1
ATOM 776 N N . VAL A 1 98 ? -25.048 20.753 30.575 1.00 97.69 98 VAL A N 1
ATOM 777 C CA . VAL A 1 98 ? -26.086 19.878 31.122 1.00 97.69 98 VAL A CA 1
ATOM 778 C C . VAL A 1 98 ? -26.830 19.245 29.961 1.00 97.69 98 VAL A C 1
ATOM 780 O O . VAL A 1 98 ? -27.222 19.938 29.020 1.00 97.69 98 VAL A O 1
ATOM 783 N N . VAL A 1 99 ? -27.020 17.932 30.006 1.00 97.81 99 VAL A N 1
ATOM 784 C CA . VAL A 1 99 ? -27.695 17.195 28.932 1.00 97.81 99 VAL A CA 1
ATOM 785 C C . VAL A 1 99 ? -29.181 17.510 28.934 1.00 97.81 99 VAL A C 1
ATOM 787 O O . VAL A 1 99 ? -29.897 17.168 29.865 1.00 97.81 99 VAL A O 1
ATOM 790 N N . THR A 1 100 ? -29.673 18.143 27.877 1.00 97.81 100 THR A N 1
ATOM 791 C CA . THR A 1 100 ? -31.081 18.532 27.741 1.00 97.81 100 THR A CA 1
ATOM 792 C C . THR A 1 100 ? -31.927 17.444 27.095 1.00 97.81 100 THR A C 1
ATOM 794 O O . THR A 1 100 ? -33.138 17.388 27.341 1.00 97.81 100 THR A O 1
ATOM 797 N N . GLY A 1 101 ? -31.319 16.560 26.298 1.00 96.88 101 GLY A N 1
ATOM 798 C CA . GLY A 1 101 ? -32.031 15.518 25.570 1.00 96.88 101 GLY A CA 1
ATOM 799 C C . GLY A 1 101 ? -31.137 14.401 25.043 1.00 96.88 101 GLY A C 1
ATOM 800 O O . GLY A 1 101 ? -29.921 14.531 24.931 1.00 96.88 101 GLY A O 1
ATOM 801 N N . LYS A 1 102 ? -31.777 13.283 24.707 1.00 97.19 102 LYS A N 1
ATOM 802 C CA . LYS A 1 102 ? -31.169 12.129 24.044 1.00 97.19 102 LYS A CA 1
ATOM 803 C C . LYS A 1 102 ? -32.090 11.711 22.913 1.00 97.19 102 LYS A C 1
ATOM 805 O O . LYS A 1 102 ? -33.292 11.559 23.131 1.00 97.19 102 LYS A O 1
ATOM 810 N N . ALA A 1 103 ? -31.538 11.508 21.728 1.00 94.75 103 ALA A N 1
ATOM 811 C CA . ALA A 1 103 ? -32.276 11.018 20.579 1.00 94.75 103 ALA A CA 1
ATOM 812 C C . ALA A 1 103 ? -31.561 9.812 19.969 1.00 94.75 103 ALA A C 1
ATOM 814 O O . ALA A 1 103 ? -30.342 9.794 19.811 1.00 94.75 103 ALA A O 1
ATOM 815 N N . LEU A 1 104 ? -32.346 8.794 19.626 1.00 94.38 104 LEU A N 1
ATOM 816 C CA . LEU A 1 104 ? -31.907 7.663 18.823 1.00 94.38 104 LEU A CA 1
ATOM 817 C C . LEU A 1 104 ? -32.495 7.838 17.428 1.00 94.38 104 LEU A C 1
ATOM 819 O O . LEU A 1 104 ? -33.700 7.670 17.235 1.00 94.38 104 LEU A O 1
ATOM 823 N N . ARG A 1 105 ? -31.660 8.161 16.444 1.00 88.06 105 ARG A N 1
ATOM 824 C CA . ARG A 1 105 ? -32.071 8.111 15.040 1.00 88.06 105 ARG A CA 1
ATOM 825 C C . ARG A 1 105 ? -31.808 6.713 14.527 1.00 88.06 105 ARG A C 1
ATOM 827 O O . ARG A 1 105 ? -30.659 6.315 14.419 1.00 88.06 105 ARG A O 1
ATOM 834 N N . LEU A 1 106 ? -32.851 5.945 14.245 1.00 82.50 106 LEU A N 1
ATOM 835 C CA . LEU A 1 106 ? -32.689 4.599 13.697 1.00 82.50 106 LEU A CA 1
ATOM 836 C C . LEU A 1 106 ? -32.098 4.653 12.284 1.00 82.50 106 LEU A C 1
ATOM 838 O O . LEU A 1 106 ? -32.352 5.594 11.529 1.00 82.50 106 LEU A O 1
ATOM 842 N N . ALA A 1 107 ? -31.314 3.631 11.938 1.00 76.38 107 ALA A N 1
ATOM 843 C CA . ALA A 1 107 ? -30.750 3.479 10.605 1.00 76.38 107 ALA A CA 1
ATOM 844 C C . ALA A 1 107 ? -31.853 3.516 9.538 1.00 76.38 107 ALA A C 1
ATOM 846 O O . ALA A 1 107 ? -32.903 2.889 9.687 1.00 76.38 107 ALA A O 1
ATOM 847 N N . THR A 1 108 ? -31.588 4.209 8.435 1.00 78.50 108 THR A N 1
ATOM 848 C CA . THR A 1 108 ? -32.371 4.064 7.204 1.00 78.50 108 THR A CA 1
ATOM 849 C C . THR A 1 108 ? -31.613 3.157 6.236 1.00 78.50 108 THR A C 1
ATOM 851 O O . THR A 1 108 ? -30.483 2.755 6.497 1.00 78.50 108 THR A O 1
ATOM 854 N N . SER A 1 109 ? -32.183 2.854 5.068 1.00 62.69 109 SER A N 1
ATOM 855 C CA . SER A 1 109 ? -31.467 2.108 4.019 1.00 62.69 109 SER A CA 1
ATOM 856 C C . SER A 1 109 ? -30.180 2.795 3.531 1.00 62.69 109 SER A C 1
ATOM 858 O O . SER A 1 109 ? -29.376 2.153 2.862 1.00 62.69 109 SER A O 1
ATOM 860 N N . HIS A 1 110 ? -29.987 4.080 3.853 1.00 68.12 110 HIS A N 1
ATOM 861 C CA . HIS A 1 110 ? -28.856 4.896 3.404 1.00 68.12 110 HIS A CA 1
ATOM 862 C C . HIS A 1 110 ? -28.115 5.600 4.554 1.00 68.12 110 HIS A C 1
ATOM 864 O O . HIS A 1 110 ? -27.185 6.360 4.296 1.00 68.12 110 HIS A O 1
ATOM 870 N N . SER A 1 111 ? -28.509 5.381 5.812 1.00 64.94 111 SER A N 1
ATOM 871 C CA . SER A 1 111 ? -27.868 5.997 6.978 1.00 64.94 111 SER A CA 1
ATOM 872 C C . SER A 1 111 ? -27.744 4.990 8.109 1.00 64.94 111 SER A C 1
ATOM 874 O O . SER A 1 111 ? -28.665 4.214 8.349 1.00 64.94 111 SER A O 1
ATOM 876 N N . ALA A 1 112 ? -26.629 5.020 8.834 1.00 62.94 112 ALA A N 1
ATOM 877 C CA . ALA A 1 112 ? -26.500 4.264 10.072 1.00 62.94 112 ALA A CA 1
ATOM 878 C C . ALA A 1 112 ? -27.490 4.793 11.127 1.00 62.94 112 ALA A C 1
ATOM 880 O O . ALA A 1 112 ? -27.972 5.927 11.032 1.00 62.94 112 ALA A O 1
ATOM 881 N N . THR A 1 113 ? -27.789 3.981 12.147 1.00 75.19 113 THR A N 1
ATOM 882 C CA . THR A 1 113 ? -28.379 4.498 13.392 1.00 75.19 113 THR A CA 1
ATOM 883 C C . THR A 1 113 ? -27.482 5.641 13.876 1.00 75.19 113 THR A C 1
ATOM 885 O O . THR A 1 113 ? -26.288 5.567 13.627 1.00 75.19 113 THR A O 1
ATOM 888 N N . SER A 1 114 ? -27.963 6.669 14.569 1.00 83.31 114 SER A N 1
ATOM 889 C CA . SER A 1 114 ? -27.170 7.735 15.208 1.00 83.31 114 SER A CA 1
ATOM 890 C C . SER A 1 114 ? -27.648 7.958 16.641 1.00 83.31 114 SER A C 1
ATOM 892 O O . SER A 1 114 ? -28.854 7.987 16.896 1.00 83.31 114 SER A O 1
ATOM 894 N N . TYR A 1 115 ? -26.695 8.026 17.574 1.00 90.94 115 TYR A N 1
ATOM 895 C CA . TYR A 1 115 ? -26.940 8.303 18.986 1.00 90.94 115 TYR A CA 1
ATOM 896 C C . TYR A 1 115 ? -26.623 9.770 19.224 1.00 90.94 115 TYR A C 1
ATOM 898 O O . TYR A 1 115 ? -25.464 10.160 19.323 1.00 90.94 115 TYR A O 1
ATOM 906 N N . GLU A 1 116 ? -27.658 10.591 19.268 1.00 94.56 116 GLU A N 1
ATOM 907 C CA . GLU A 1 116 ? -27.525 12.028 19.439 1.00 94.56 116 GLU A CA 1
ATOM 908 C C . GLU A 1 116 ? -27.784 12.380 20.906 1.00 94.56 116 GLU A C 1
ATOM 910 O O . GLU A 1 116 ? -28.743 11.897 21.521 1.00 94.56 116 GLU A O 1
ATOM 915 N N . ILE A 1 117 ? -26.935 13.230 21.475 1.00 96.25 117 ILE A N 1
ATOM 916 C CA . ILE A 1 117 ? -27.229 13.931 22.724 1.00 96.25 117 ILE A CA 1
ATOM 917 C C . ILE A 1 117 ? -27.405 15.411 22.422 1.00 96.25 117 ILE A C 1
ATOM 919 O O . ILE A 1 117 ? -26.647 15.989 21.646 1.00 96.25 117 ILE A O 1
ATOM 923 N N . SER A 1 118 ? -28.407 16.018 23.043 1.00 97.06 118 SER A N 1
ATOM 924 C CA . SER A 1 118 ? -28.574 17.465 23.082 1.00 97.06 118 SER A CA 1
ATOM 925 C C . SER A 1 118 ? -28.119 17.946 24.452 1.00 97.06 118 SER A C 1
ATOM 927 O O . SER A 1 118 ? -28.498 17.365 25.472 1.00 97.06 118 SER A O 1
ATOM 929 N N . TYR A 1 119 ? -27.284 18.975 24.494 1.00 97.38 119 TYR A N 1
ATOM 930 C CA . TYR A 1 119 ? -26.792 19.553 25.737 1.00 97.38 119 TYR A CA 1
ATOM 931 C C . TYR A 1 119 ? -26.785 21.074 25.670 1.00 97.38 119 TYR A C 1
ATOM 933 O O . TYR A 1 119 ? -26.547 21.674 24.621 1.00 97.38 119 TYR A O 1
ATOM 941 N N . ARG A 1 120 ? -27.026 21.701 26.822 1.00 97.69 120 ARG A N 1
ATOM 942 C CA . ARG A 1 120 ? -26.933 23.145 27.012 1.00 97.69 120 ARG A CA 1
ATOM 943 C C . ARG A 1 120 ? -25.625 23.482 27.698 1.00 97.69 120 ARG A C 1
ATOM 945 O O . ARG A 1 120 ? -25.384 23.054 28.826 1.00 97.69 120 ARG A O 1
ATOM 952 N N . VAL A 1 121 ? -24.802 24.264 27.019 1.00 97.00 121 VAL A N 1
ATOM 953 C CA . VAL A 1 121 ? -23.540 24.774 27.548 1.00 97.00 121 VAL A CA 1
ATOM 954 C C . VAL A 1 121 ? -23.811 26.085 28.268 1.00 97.00 121 VAL A C 1
ATOM 956 O O . VAL A 1 121 ? -24.454 26.974 27.710 1.00 97.00 121 VAL A O 1
ATOM 959 N N . ASN A 1 122 ? -23.306 26.209 29.496 1.00 95.19 122 ASN A N 1
ATOM 960 C CA . ASN A 1 122 ? -23.342 27.451 30.264 1.00 95.19 122 ASN A CA 1
ATOM 961 C C . ASN A 1 122 ? -21.903 27.978 30.386 1.00 95.19 122 ASN A C 1
ATOM 963 O O . ASN A 1 122 ? -21.235 27.696 31.385 1.00 95.19 122 ASN A O 1
ATOM 967 N N . PRO A 1 123 ? -21.376 28.666 29.355 1.00 93.06 123 PRO A N 1
ATOM 968 C CA . PRO A 1 123 ? -20.024 29.202 29.414 1.00 93.06 123 PRO A CA 1
ATOM 969 C C . PRO A 1 123 ? -19.927 30.263 30.521 1.00 93.06 123 PRO A C 1
ATOM 971 O O . PRO A 1 123 ? -20.890 30.978 30.788 1.00 93.06 123 PRO A O 1
ATOM 974 N N . ALA A 1 124 ? -18.759 30.369 31.165 1.00 91.88 124 ALA A N 1
ATOM 975 C CA . ALA A 1 124 ? -18.518 31.380 32.203 1.00 91.88 124 ALA A CA 1
ATOM 976 C C . ALA A 1 124 ? -18.686 32.812 31.661 1.00 91.88 124 ALA A C 1
ATOM 978 O O . ALA A 1 124 ? -19.111 33.711 32.382 1.00 91.88 124 ALA A O 1
ATOM 979 N N . GLU A 1 125 ? -18.392 32.995 30.374 1.00 88.31 125 GLU A N 1
ATOM 980 C CA . GLU A 1 125 ? -18.570 34.234 29.629 1.00 88.31 125 GLU A CA 1
ATOM 981 C C . GLU A 1 125 ? -19.375 33.930 28.355 1.00 88.31 125 GLU A C 1
ATOM 983 O O . GLU A 1 125 ? -18.922 33.175 27.496 1.00 88.31 125 GLU A O 1
ATOM 988 N N . GLY A 1 126 ? -20.582 34.495 28.231 1.00 89.75 126 GLY A N 1
ATOM 989 C CA . GLY A 1 126 ? -21.419 34.380 27.029 1.00 89.75 126 GLY A CA 1
ATOM 990 C C . GLY A 1 126 ? -22.863 33.942 27.281 1.00 89.75 126 GLY A C 1
ATOM 991 O O . GLY A 1 126 ? -23.273 33.654 28.404 1.00 89.75 126 GLY A O 1
ATOM 992 N N . THR A 1 127 ? -23.661 33.919 26.211 1.00 94.31 127 THR A N 1
ATOM 993 C CA . THR A 1 127 ? -25.037 33.405 26.245 1.00 94.31 127 THR A CA 1
ATOM 994 C C . THR A 1 127 ? -25.028 31.876 26.227 1.00 94.31 127 THR A C 1
ATOM 996 O O . THR A 1 127 ? -24.333 31.306 25.380 1.00 94.31 127 THR A O 1
ATOM 999 N N . PRO A 1 128 ? -25.815 31.201 27.086 1.00 95.88 128 PRO A N 1
ATOM 1000 C CA . PRO A 1 128 ? -26.014 29.764 26.987 1.00 95.88 128 PRO A CA 1
ATOM 1001 C C . PRO A 1 128 ? -26.471 29.370 25.587 1.00 95.88 128 PRO A C 1
ATOM 1003 O O . PRO A 1 128 ? -27.295 30.056 24.979 1.00 95.88 128 PRO A O 1
ATOM 1006 N N . PHE A 1 129 ? -25.961 28.253 25.091 1.00 96.38 129 PHE A N 1
ATOM 1007 C CA . PHE A 1 129 ? -26.349 27.712 23.795 1.00 96.38 129 PHE A CA 1
ATOM 1008 C C . PHE A 1 129 ? -26.602 26.216 23.907 1.00 96.38 129 PHE A C 1
ATOM 1010 O O . PHE A 1 129 ? -26.100 25.545 24.810 1.00 96.38 129 PHE A O 1
ATOM 1017 N N . GLU A 1 130 ? -27.431 25.707 23.005 1.00 96.81 130 GLU A N 1
ATOM 1018 C CA . GLU A 1 130 ? -27.798 24.300 22.946 1.00 96.81 130 GLU A CA 1
ATOM 1019 C C . GLU A 1 130 ? -27.239 23.695 21.665 1.00 96.81 130 GLU A C 1
ATOM 1021 O O . GLU A 1 130 ? -27.347 24.284 20.588 1.00 96.81 130 GLU A O 1
ATOM 1026 N N . GLN A 1 131 ? -26.619 22.530 21.790 1.00 95.81 131 GLN A N 1
ATOM 1027 C CA . GLN A 1 131 ? -26.022 21.819 20.674 1.00 95.81 131 GLN A CA 1
ATOM 1028 C C . GLN A 1 131 ? -26.443 20.360 20.717 1.00 95.81 131 GLN A C 1
ATOM 1030 O O . GLN A 1 131 ? -26.677 19.797 21.783 1.00 95.81 131 GLN A O 1
ATOM 1035 N N . THR A 1 132 ? -26.569 19.765 19.534 1.00 94.81 132 THR A N 1
ATOM 1036 C CA . THR A 1 132 ? -26.778 18.329 19.378 1.00 94.81 132 THR A CA 1
ATOM 1037 C C . THR A 1 132 ? -25.548 17.727 18.723 1.00 94.81 132 THR A C 1
ATOM 1039 O O . THR A 1 132 ? -25.125 18.190 17.664 1.00 94.81 132 THR A O 1
ATOM 1042 N N . GLU A 1 133 ? -24.976 16.711 19.355 1.00 92.56 133 GLU A N 1
ATOM 1043 C CA . GLU A 1 133 ? -23.795 16.001 18.873 1.00 92.56 133 GLU A CA 1
ATOM 1044 C C . GLU A 1 133 ? -24.109 14.507 18.767 1.00 92.56 133 GLU A C 1
ATOM 1046 O O . GLU A 1 133 ? -24.771 13.935 19.639 1.00 92.56 133 GLU A O 1
ATOM 1051 N N . SER A 1 134 ? -23.640 13.876 17.688 1.00 87.38 134 SER A N 1
ATOM 1052 C CA . SER A 1 134 ? -23.645 12.418 17.582 1.00 87.38 134 SER A CA 1
ATOM 1053 C C . SER A 1 134 ? -22.477 11.885 18.393 1.00 87.38 134 SER A C 1
ATOM 1055 O O . SER A 1 134 ? -21.329 12.232 18.131 1.00 87.38 134 SER A O 1
ATOM 1057 N N . VAL A 1 135 ? -22.768 11.027 19.357 1.00 88.94 135 VAL A N 1
ATOM 1058 C CA . VAL A 1 135 ? -21.784 10.504 20.297 1.00 88.94 135 VAL A CA 1
ATOM 1059 C C . VAL A 1 135 ? -21.675 8.991 20.191 1.00 88.94 135 VAL A C 1
ATOM 1061 O O . VAL A 1 135 ? -22.528 8.308 19.619 1.00 88.94 135 VAL A O 1
ATOM 1064 N N . ASP A 1 136 ? -20.585 8.468 20.739 1.00 83.12 136 ASP A N 1
ATOM 1065 C CA . ASP A 1 136 ? -20.395 7.036 20.904 1.00 83.12 136 ASP A CA 1
ATOM 1066 C C . ASP A 1 136 ? -21.501 6.428 21.783 1.00 83.12 136 ASP A C 1
ATOM 1068 O O . ASP A 1 136 ? -21.993 7.076 22.715 1.00 83.12 136 ASP A O 1
ATOM 1072 N N . VAL A 1 137 ? -21.889 5.178 21.511 1.00 83.88 137 VAL A N 1
ATOM 1073 C CA . VAL A 1 137 ? -22.996 4.547 22.237 1.00 83.88 137 VAL A CA 1
ATOM 1074 C C . VAL A 1 137 ? -22.705 4.419 23.735 1.00 83.88 137 VAL A C 1
ATOM 1076 O O . VAL A 1 137 ? -23.620 4.623 24.525 1.00 83.88 137 VAL A O 1
ATOM 1079 N N . HIS A 1 138 ? -21.449 4.212 24.161 1.00 79.38 138 HIS A N 1
ATOM 1080 C CA . HIS A 1 138 ? -21.107 4.126 25.591 1.00 79.38 138 HIS A CA 1
ATOM 1081 C C . HIS A 1 138 ? -21.268 5.442 26.302 1.00 79.38 138 HIS A C 1
ATOM 1083 O O . HIS A 1 138 ? -21.604 5.482 27.487 1.00 79.38 138 HIS A O 1
ATOM 1089 N N . LEU A 1 139 ? -20.987 6.540 25.608 1.00 85.44 139 LEU A N 1
ATOM 1090 C CA . LEU A 1 139 ? -21.317 7.830 26.164 1.00 85.44 139 LEU A CA 1
ATOM 1091 C C . LEU A 1 139 ? -22.830 7.979 26.261 1.00 85.44 139 LEU A C 1
ATOM 1093 O O . LEU A 1 139 ? -23.337 8.315 27.327 1.00 85.44 139 LEU A O 1
ATOM 1097 N N . TRP A 1 140 ? -23.529 7.729 25.154 1.00 94.31 140 TRP A N 1
ATOM 1098 C CA . TRP A 1 140 ? -24.967 7.918 25.077 1.00 94.31 140 TRP A CA 1
ATOM 1099 C C . TRP A 1 140 ? -25.693 7.110 26.150 1.00 94.31 140 TRP A C 1
ATOM 1101 O O . TRP A 1 140 ? -26.579 7.644 26.798 1.00 94.31 140 TRP A O 1
ATOM 1111 N N . GLU A 1 141 ? -25.315 5.858 26.391 1.00 91.31 141 GLU A N 1
ATOM 1112 C CA . GLU A 1 141 ? -25.926 4.992 27.404 1.00 91.31 141 GLU A CA 1
ATOM 1113 C C . GLU A 1 141 ? -25.626 5.441 28.837 1.00 91.31 141 GLU A C 1
ATOM 1115 O O . GLU A 1 141 ? -26.536 5.440 29.662 1.00 91.31 141 GLU A O 1
ATOM 1120 N N . ARG A 1 142 ? -24.389 5.870 29.129 1.00 92.38 142 ARG A N 1
ATOM 1121 C CA . ARG A 1 142 ? -23.978 6.301 30.481 1.00 92.38 142 ARG A CA 1
ATOM 1122 C C . ARG A 1 142 ? -24.526 7.663 30.884 1.00 92.38 142 ARG A C 1
ATOM 1124 O O . ARG A 1 142 ? -24.619 7.960 32.070 1.00 92.38 142 ARG A O 1
ATOM 1131 N N . ILE A 1 143 ? -24.824 8.508 29.908 1.00 93.06 143 ILE A N 1
ATOM 1132 C CA . ILE A 1 143 ? -25.292 9.864 30.143 1.00 93.06 143 ILE A CA 1
ATOM 1133 C C . ILE A 1 143 ? -26.811 9.874 30.340 1.00 93.06 143 ILE A C 1
ATOM 1135 O O . ILE A 1 143 ? -27.568 9.373 29.505 1.00 93.06 143 ILE A O 1
ATOM 1139 N N . GLU A 1 144 ? -27.271 10.505 31.418 1.00 96.38 144 GLU A N 1
ATOM 1140 C CA . GLU A 1 144 ? -28.694 10.725 31.695 1.00 96.38 144 GLU A CA 1
ATOM 1141 C C . GLU A 1 144 ? -29.121 12.154 31.342 1.00 96.38 144 GLU A C 1
ATOM 1143 O O . GLU A 1 144 ? -28.292 13.061 31.220 1.00 96.38 144 GLU A O 1
ATOM 1148 N N . ARG A 1 145 ? -30.428 12.374 31.162 1.00 96.69 145 ARG A N 1
ATOM 1149 C CA . ARG A 1 145 ? -30.961 13.735 31.033 1.00 96.69 145 ARG A CA 1
ATOM 1150 C C . ARG A 1 145 ? -30.670 14.496 32.326 1.00 96.69 145 ARG A C 1
ATOM 1152 O O . ARG A 1 145 ? -30.710 13.916 33.403 1.00 96.69 145 ARG A O 1
ATOM 1159 N N . ASP A 1 146 ? -30.341 15.769 32.191 1.00 97.00 146 ASP A N 1
ATOM 1160 C CA . ASP A 1 146 ? -29.930 16.670 33.264 1.00 97.00 146 ASP A CA 1
ATOM 1161 C C . ASP A 1 146 ? -28.593 16.300 33.937 1.00 97.00 146 ASP A C 1
ATOM 1163 O O . ASP A 1 146 ? -28.178 16.951 34.898 1.00 97.00 146 ASP A O 1
ATOM 1167 N N . SER A 1 147 ? -27.863 15.308 33.407 1.00 96.38 147 SER A N 1
ATOM 1168 C CA . SER A 1 147 ? -26.522 14.986 33.899 1.00 96.38 147 SER A CA 1
ATOM 1169 C C . SER A 1 147 ? -25.502 16.068 33.505 1.00 96.38 147 SER A C 1
ATOM 1171 O O . SER A 1 147 ? -25.579 16.633 32.402 1.00 96.38 147 SER A O 1
ATOM 1173 N N . PRO A 1 148 ? -24.549 16.393 34.401 1.00 96.88 148 PRO A N 1
ATOM 1174 C CA . PRO A 1 148 ? -23.478 17.323 34.087 1.00 96.88 148 PRO A CA 1
ATOM 1175 C C . PRO A 1 148 ? -22.466 16.661 33.146 1.00 96.88 148 PRO A C 1
ATOM 1177 O O . PRO A 1 148 ? -22.042 15.526 33.365 1.00 96.88 148 PRO A O 1
ATOM 1180 N N . LEU A 1 149 ? -22.023 17.400 32.133 1.00 95.50 149 LEU A N 1
ATOM 1181 C CA . LEU A 1 149 ? -20.914 17.023 31.265 1.00 95.50 149 LEU A CA 1
ATOM 1182 C C . LEU A 1 149 ? -19.893 18.159 31.162 1.00 95.50 149 LEU A C 1
ATOM 1184 O O . LEU A 1 149 ? -20.187 19.324 31.441 1.00 95.50 149 LEU A O 1
ATOM 1188 N N . VAL A 1 150 ? -18.691 17.817 30.711 1.00 95.12 150 VAL A N 1
ATOM 1189 C CA . VAL A 1 150 ? -17.675 18.801 30.338 1.00 95.12 150 VAL A CA 1
ATOM 1190 C C . VAL A 1 150 ? -17.545 18.789 28.825 1.00 95.12 150 VAL A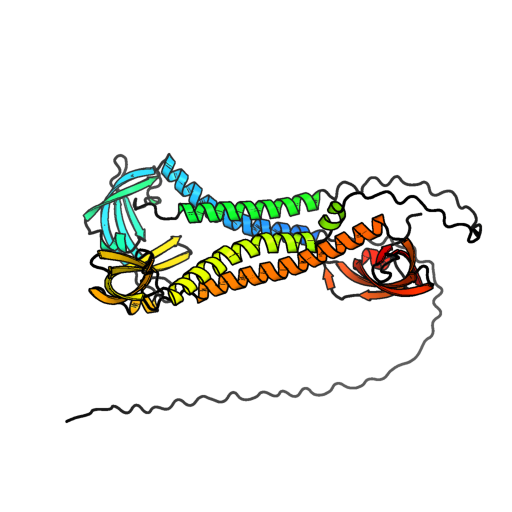 C 1
ATOM 1192 O O . VAL A 1 150 ? -17.197 17.769 28.227 1.00 95.12 150 VAL A O 1
ATOM 1195 N N . VAL A 1 151 ? -17.816 19.937 28.214 1.00 95.31 151 VAL A N 1
ATOM 1196 C CA . VAL A 1 151 ? -17.567 20.159 26.789 1.00 95.31 151 VAL A CA 1
ATOM 1197 C C . VAL A 1 151 ? -16.347 21.036 26.616 1.00 95.31 151 VAL A C 1
ATOM 1199 O O . VAL A 1 151 ? -16.042 21.879 27.460 1.00 95.31 151 VAL A O 1
ATOM 1202 N N . GLU A 1 152 ? -15.658 20.854 25.506 1.00 95.12 152 GLU A N 1
ATOM 1203 C CA . GLU A 1 152 ? -14.618 21.754 25.039 1.00 95.12 152 GLU A CA 1
ATOM 1204 C C . GLU A 1 152 ? -15.140 22.441 23.783 1.00 95.12 152 GLU A C 1
ATOM 1206 O O . GLU A 1 152 ? -15.640 21.784 22.876 1.00 95.12 152 GLU A O 1
ATOM 1211 N N . HIS A 1 153 ? -15.065 23.766 23.743 1.00 94.44 153 HIS A N 1
ATOM 1212 C CA . HIS A 1 153 ? -15.501 24.560 22.597 1.00 94.44 153 HIS A CA 1
ATOM 1213 C C . HIS A 1 153 ? -14.477 25.651 22.309 1.00 94.44 153 HIS A C 1
ATOM 1215 O O . HIS A 1 153 ? -13.745 26.078 23.206 1.00 94.44 153 HIS A O 1
ATOM 1221 N N . VAL A 1 154 ? -14.413 26.111 21.064 1.00 94.69 154 VAL A N 1
ATOM 1222 C CA . VAL A 1 154 ? -13.550 27.230 20.682 1.00 94.69 154 VAL A CA 1
ATOM 1223 C C . VAL A 1 154 ? -14.269 28.546 20.978 1.00 94.69 154 VAL A C 1
ATOM 1225 O O . VAL A 1 154 ? -15.424 28.739 20.591 1.00 94.69 154 VAL A O 1
ATOM 1228 N N . LEU A 1 155 ? -13.584 29.473 21.657 1.00 92.12 155 LEU A N 1
ATOM 1229 C CA . LEU A 1 155 ? -14.145 30.783 22.005 1.00 92.12 155 LEU A CA 1
ATOM 1230 C C . LEU A 1 155 ? -14.665 31.512 20.747 1.00 92.12 155 LEU A C 1
ATOM 1232 O O . LEU A 1 155 ? -13.924 31.700 19.779 1.00 92.12 155 LEU A O 1
ATOM 1236 N N . GLY A 1 156 ? -15.936 31.922 20.763 1.00 91.69 156 GLY A N 1
ATOM 1237 C CA . GLY A 1 156 ? -16.595 32.596 19.637 1.00 91.69 156 GLY A CA 1
ATOM 1238 C C . GLY A 1 156 ? -17.124 31.681 18.521 1.00 91.69 156 GLY A C 1
ATOM 1239 O O . GLY A 1 156 ? -17.670 32.201 17.553 1.00 91.69 156 GLY A O 1
ATOM 1240 N N . GLN A 1 157 ? -16.990 30.355 18.645 1.00 93.62 157 GLN A N 1
ATOM 1241 C CA . GLN A 1 157 ? -17.550 29.357 17.720 1.00 93.62 157 GLN A CA 1
ATOM 1242 C C . GLN A 1 157 ? -18.324 28.289 18.510 1.00 93.62 157 GLN A C 1
ATOM 1244 O O . GLN A 1 157 ? -17.825 27.175 18.691 1.00 93.62 157 GLN A O 1
ATOM 1249 N N . PRO A 1 158 ? -19.515 28.608 19.048 1.00 88.94 158 PRO A N 1
ATOM 1250 C CA . PRO A 1 158 ? -20.287 27.675 19.870 1.00 88.94 158 PRO A CA 1
ATOM 1251 C C . PRO A 1 158 ? -20.624 26.368 19.137 1.00 88.94 158 PRO A C 1
ATOM 1253 O O . PRO A 1 158 ? -20.660 25.321 19.767 1.00 88.94 158 PRO A O 1
ATOM 1256 N N . GLU A 1 159 ? -20.772 26.392 17.809 1.00 89.44 159 GLU A N 1
ATOM 1257 C CA . GLU A 1 159 ? -20.999 25.215 16.960 1.00 89.44 159 GLU A CA 1
ATOM 1258 C C . GLU A 1 159 ? -19.833 24.210 16.934 1.00 89.44 159 GLU A C 1
ATOM 1260 O O . GLU A 1 159 ? -19.981 23.102 16.421 1.00 89.44 159 GLU A O 1
ATOM 1265 N N . SER A 1 160 ? -18.676 24.591 17.480 1.00 90.19 160 SER A N 1
ATOM 1266 C CA . SER A 1 160 ? -17.514 23.720 17.661 1.00 90.19 160 SER A CA 1
ATOM 1267 C C . SER A 1 160 ? -17.506 23.001 19.013 1.00 90.19 160 SER A C 1
ATOM 1269 O O . SER A 1 160 ? -16.519 22.354 19.339 1.00 90.19 160 SER A O 1
ATOM 1271 N N . ALA A 1 161 ? -18.540 23.108 19.859 1.00 92.06 161 ALA A N 1
ATOM 1272 C CA . ALA A 1 161 ? -18.483 22.371 21.118 1.00 92.06 161 ALA A CA 1
ATOM 1273 C C . ALA A 1 161 ? -18.463 20.861 20.839 1.00 92.06 161 ALA A C 1
ATOM 1275 O O . ALA A 1 161 ? -19.262 20.362 20.047 1.00 92.06 161 ALA A O 1
ATOM 1276 N N . ARG A 1 162 ? -17.541 20.158 21.493 1.00 91.19 162 ARG A N 1
ATOM 1277 C CA . ARG A 1 162 ? -17.415 18.701 21.469 1.00 91.19 162 ARG A CA 1
ATOM 1278 C C . ARG A 1 162 ? -17.343 18.167 22.890 1.00 91.19 162 ARG A C 1
ATOM 1280 O O . ARG A 1 162 ? -16.738 18.799 23.766 1.00 91.19 162 ARG A O 1
ATOM 1287 N N . VAL A 1 163 ? -17.931 17.003 23.143 1.00 92.81 163 VAL A N 1
ATOM 1288 C CA . VAL A 1 163 ? -17.797 16.364 24.459 1.00 92.81 163 VAL A CA 1
ATOM 1289 C C . VAL A 1 163 ? -16.358 15.893 24.688 1.00 92.81 163 VAL A C 1
ATOM 1291 O O . VAL A 1 163 ? -15.777 15.184 23.867 1.00 92.81 163 VAL A O 1
ATOM 1294 N N . VAL A 1 164 ? -15.772 16.262 25.833 1.00 89.00 164 VAL A N 1
ATOM 1295 C CA . VAL A 1 164 ? -14.423 15.821 26.218 1.00 89.00 164 VAL A CA 1
ATOM 1296 C C . VAL A 1 164 ? -14.498 14.383 26.716 1.00 89.00 164 VAL A C 1
ATOM 1298 O O . VAL A 1 164 ? -14.706 14.136 27.902 1.00 89.00 164 VAL A O 1
ATOM 1301 N N . LEU A 1 165 ? -14.337 13.425 25.810 1.00 72.56 165 LEU A N 1
ATOM 1302 C CA . LEU A 1 165 ? -14.194 12.014 26.162 1.00 72.56 165 LEU A CA 1
ATOM 1303 C C . LEU A 1 165 ? -12.792 11.507 25.915 1.00 72.56 165 LEU A C 1
ATOM 1305 O O . LEU A 1 165 ? -12.007 12.125 25.199 1.00 72.56 165 LEU A O 1
ATOM 1309 N N . GLU A 1 166 ? -12.503 10.390 26.582 1.00 57.12 166 GLU A N 1
ATOM 1310 C CA . GLU A 1 166 ? -11.268 9.622 26.504 1.00 57.12 166 GLU A CA 1
ATOM 1311 C C . GLU A 1 166 ? -10.726 9.655 25.071 1.00 57.12 166 GLU A C 1
ATOM 1313 O O . GLU A 1 166 ? -11.347 9.136 24.147 1.00 57.12 166 GLU A O 1
ATOM 1318 N N . ARG A 1 167 ? -9.621 10.391 24.898 1.00 57.16 167 ARG A N 1
ATOM 1319 C CA . ARG A 1 167 ? -9.006 10.807 23.629 1.00 57.16 167 ARG A CA 1
ATOM 1320 C C . ARG A 1 167 ? -8.483 9.576 22.877 1.00 57.16 167 ARG A C 1
ATOM 1322 O O . ARG A 1 167 ? -7.278 9.349 22.838 1.00 57.16 167 ARG A O 1
ATOM 1329 N N . SER A 1 168 ? -9.372 8.724 22.371 1.00 49.34 168 SER A N 1
ATOM 1330 C CA . SER A 1 168 ? -9.013 7.435 21.785 1.00 49.34 168 SER A CA 1
ATOM 1331 C C . SER A 1 168 ? -8.644 7.579 20.310 1.00 49.34 168 SER A C 1
ATOM 1333 O O . SER A 1 168 ? -9.416 8.111 19.515 1.00 49.34 168 SER A O 1
ATOM 1335 N N . ASP A 1 169 ? -7.454 7.080 19.982 1.00 58.03 169 ASP A N 1
ATOM 1336 C CA . ASP A 1 169 ? -6.915 6.656 18.678 1.00 58.03 169 ASP A CA 1
ATOM 1337 C C . ASP A 1 169 ? -6.946 7.585 17.445 1.00 58.03 169 ASP A C 1
ATOM 1339 O O . ASP A 1 169 ? -6.260 7.298 16.460 1.00 58.03 169 ASP A O 1
ATOM 1343 N N . GLN A 1 170 ? -7.601 8.752 17.484 1.00 66.75 170 GLN A N 1
ATOM 1344 C CA . GLN A 1 170 ? -7.550 9.717 16.370 1.00 66.75 170 GLN A CA 1
ATOM 1345 C C . GLN A 1 170 ? -6.127 10.219 16.075 1.00 66.75 170 GLN A C 1
ATOM 1347 O O . GLN A 1 170 ? -5.806 10.570 14.938 1.00 66.75 170 GLN A O 1
ATOM 1352 N N . THR A 1 171 ? -5.240 10.226 17.073 1.00 71.62 171 THR A N 1
ATOM 1353 C CA . THR A 1 171 ? -3.825 10.578 16.895 1.00 71.62 171 THR A CA 1
ATOM 1354 C C . THR A 1 171 ? -3.088 9.586 15.998 1.00 71.62 171 THR A C 1
ATOM 1356 O O . THR A 1 171 ? -2.260 10.009 15.187 1.00 71.62 171 THR A O 1
ATOM 1359 N N . THR A 1 172 ? -3.403 8.293 16.093 1.00 70.94 172 THR A N 1
ATOM 1360 C CA . THR A 1 172 ? -2.786 7.227 15.294 1.00 70.94 172 THR A CA 1
ATOM 1361 C C . THR A 1 172 ? -3.229 7.323 13.832 1.00 70.94 172 THR A C 1
ATOM 1363 O O . THR A 1 172 ? -2.393 7.296 12.923 1.00 70.94 172 THR A O 1
ATOM 1366 N N . GLU A 1 173 ? -4.526 7.535 13.594 1.00 72.56 173 GLU A N 1
ATOM 1367 C CA . GLU A 1 173 ? -5.077 7.736 12.248 1.00 72.56 173 GLU A CA 1
ATOM 1368 C C . GLU A 1 173 ? -4.543 9.017 11.592 1.00 72.56 173 GLU A C 1
ATOM 1370 O O . GLU A 1 173 ? -4.139 9.008 10.425 1.00 72.56 173 GLU A O 1
ATOM 1375 N N . MET A 1 174 ? -4.463 10.112 12.355 1.00 81.50 174 MET A N 1
ATOM 1376 C CA . MET A 1 174 ? -3.904 11.381 11.891 1.00 81.50 174 MET A CA 1
ATOM 1377 C C . MET A 1 174 ? -2.423 11.241 11.521 1.00 81.50 174 MET A C 1
ATOM 1379 O O . MET A 1 174 ? -2.015 11.667 10.437 1.00 81.50 174 MET A O 1
ATOM 1383 N N . ALA A 1 175 ? -1.616 10.618 12.387 1.00 78.25 175 ALA A N 1
ATOM 1384 C CA . ALA A 1 175 ? -0.197 10.387 12.127 1.00 78.25 175 ALA A CA 1
ATOM 1385 C C . ALA A 1 175 ? 0.010 9.524 10.872 1.00 78.25 175 ALA A C 1
ATOM 1387 O O . ALA A 1 175 ? 0.887 9.810 10.048 1.00 78.25 175 ALA A O 1
ATOM 1388 N N . PHE A 1 176 ? -0.830 8.507 10.676 1.00 79.62 176 PHE A N 1
ATOM 1389 C CA . PHE A 1 176 ? -0.803 7.668 9.485 1.00 79.62 176 PHE A CA 1
ATOM 1390 C C . PHE A 1 176 ? -1.172 8.440 8.208 1.00 79.62 176 PHE A C 1
ATOM 1392 O O . PHE A 1 176 ? -0.446 8.364 7.211 1.00 79.62 176 PHE A O 1
ATOM 1399 N N . ALA A 1 177 ? -2.264 9.211 8.227 1.00 81.31 177 ALA A N 1
ATOM 1400 C CA . ALA A 1 177 ? -2.715 9.980 7.069 1.00 81.31 177 ALA A CA 1
ATOM 1401 C C . ALA A 1 177 ? -1.688 11.048 6.660 1.00 81.31 177 ALA A C 1
ATOM 1403 O O . ALA A 1 177 ? -1.349 11.160 5.481 1.00 81.31 177 ALA A O 1
ATOM 1404 N N . LEU A 1 178 ? -1.135 11.784 7.630 1.00 85.69 178 LEU A N 1
ATOM 1405 C CA . LEU A 1 178 ? -0.127 12.815 7.378 1.00 85.69 178 LEU A CA 1
ATOM 1406 C C . LEU A 1 178 ? 1.188 12.227 6.856 1.00 85.69 178 LEU A C 1
ATOM 1408 O O . LEU A 1 178 ? 1.749 12.749 5.892 1.00 85.69 178 LEU A O 1
ATOM 1412 N N . SER A 1 179 ? 1.670 11.130 7.450 1.00 80.56 179 SER A N 1
ATOM 1413 C CA . SER A 1 179 ? 2.917 10.486 7.014 1.00 80.56 179 SER A CA 1
ATOM 1414 C C . SER A 1 179 ? 2.788 9.889 5.612 1.00 80.56 179 SER A C 1
ATOM 1416 O O . SER A 1 179 ? 3.608 10.179 4.738 1.00 80.56 179 SER A O 1
ATOM 1418 N N . THR A 1 180 ? 1.721 9.129 5.356 1.00 81.75 180 THR A N 1
ATOM 1419 C CA . THR A 1 180 ? 1.461 8.516 4.046 1.00 81.75 180 THR A CA 1
ATOM 1420 C C . THR A 1 180 ? 1.231 9.583 2.978 1.00 81.75 180 THR A C 1
ATOM 1422 O O . THR A 1 180 ? 1.850 9.544 1.912 1.00 81.75 180 THR A O 1
ATOM 1425 N N . GLY A 1 181 ? 0.392 10.580 3.277 1.00 84.56 181 GLY A N 1
ATOM 1426 C CA . GLY A 1 181 ? 0.121 11.696 2.378 1.00 84.56 181 GLY A CA 1
ATOM 1427 C C . GLY A 1 181 ? 1.378 12.494 2.043 1.00 84.56 181 GLY A C 1
ATOM 1428 O O . GLY A 1 181 ? 1.635 12.772 0.871 1.00 84.56 181 GLY A O 1
ATOM 1429 N N . GLY A 1 182 ? 2.204 12.791 3.050 1.00 86.81 182 GLY A N 1
ATOM 1430 C CA . GLY A 1 182 ? 3.470 13.503 2.890 1.00 86.81 182 GLY A CA 1
ATOM 1431 C C . GLY A 1 182 ? 4.454 12.760 1.991 1.00 86.81 182 GLY A C 1
ATOM 1432 O O . GLY A 1 182 ? 5.001 13.348 1.057 1.00 86.81 182 GLY A O 1
ATOM 1433 N N . VAL A 1 183 ? 4.636 11.453 2.205 1.00 84.94 183 VAL A N 1
ATOM 1434 C CA . VAL A 1 183 ? 5.524 10.626 1.372 1.00 84.94 183 VAL A CA 1
ATOM 1435 C C . VAL A 1 183 ? 5.042 10.591 -0.081 1.00 84.94 183 VAL A C 1
ATOM 1437 O O . VAL A 1 183 ? 5.837 10.826 -0.993 1.00 84.94 183 VAL A O 1
ATOM 1440 N N . LEU A 1 184 ? 3.748 10.358 -0.319 1.00 82.69 184 LEU A N 1
ATOM 1441 C CA . LEU A 1 184 ? 3.192 10.310 -1.677 1.00 82.69 184 LEU A CA 1
ATOM 1442 C C . LEU A 1 184 ? 3.279 11.669 -2.385 1.00 82.69 184 LEU A C 1
ATOM 1444 O O . LEU A 1 184 ? 3.661 11.723 -3.556 1.00 82.69 184 LEU A O 1
ATOM 1448 N N . ALA A 1 185 ? 3.002 12.766 -1.675 1.00 87.19 185 ALA A N 1
ATOM 1449 C CA . ALA A 1 185 ? 3.119 14.117 -2.215 1.00 87.19 185 ALA A CA 1
ATOM 1450 C C . ALA A 1 185 ? 4.571 14.463 -2.579 1.00 87.19 185 ALA A C 1
ATOM 1452 O O . ALA A 1 185 ? 4.818 14.995 -3.663 1.00 87.19 185 ALA A O 1
ATOM 1453 N N . LEU A 1 186 ? 5.542 14.106 -1.729 1.00 88.06 186 LEU A N 1
ATOM 1454 C CA . LEU A 1 186 ? 6.968 14.303 -2.008 1.00 88.06 186 LEU A CA 1
ATOM 1455 C C . LEU A 1 186 ? 7.437 13.475 -3.209 1.00 88.06 186 LEU A C 1
ATOM 1457 O O . LEU A 1 186 ? 8.181 13.992 -4.045 1.00 88.06 186 LEU A O 1
ATOM 1461 N N . ILE A 1 187 ? 6.977 12.226 -3.340 1.00 83.25 187 ILE A N 1
ATOM 1462 C CA . ILE A 1 187 ? 7.248 11.388 -4.519 1.00 83.25 187 ILE A CA 1
ATOM 1463 C C . ILE A 1 187 ? 6.671 12.049 -5.776 1.00 83.25 187 ILE A C 1
ATOM 1465 O O . ILE A 1 187 ? 7.392 12.220 -6.762 1.00 83.25 187 ILE A O 1
ATOM 1469 N N . GLY A 1 188 ? 5.404 12.470 -5.739 1.00 81.62 188 GLY A N 1
ATOM 1470 C CA . GLY A 1 188 ? 4.744 13.142 -6.858 1.00 81.62 188 GLY A CA 1
ATOM 1471 C C . GLY A 1 188 ? 5.469 14.422 -7.282 1.00 81.62 188 GLY A C 1
ATOM 1472 O O . GLY A 1 188 ? 5.807 14.593 -8.456 1.00 81.62 188 GLY A O 1
ATOM 1473 N N . LEU A 1 189 ? 5.806 15.279 -6.314 1.00 90.38 189 LEU A N 1
ATOM 1474 C CA . LEU A 1 189 ? 6.541 16.523 -6.538 1.00 90.38 189 LEU A CA 1
ATOM 1475 C C . LEU A 1 189 ? 7.943 16.261 -7.101 1.00 90.38 189 LEU A C 1
ATOM 1477 O O . LEU A 1 189 ? 8.362 16.921 -8.053 1.00 90.38 189 LEU A O 1
ATOM 1481 N N . PHE A 1 190 ? 8.663 15.272 -6.566 1.00 85.62 190 PHE A N 1
ATOM 1482 C CA . PHE A 1 190 ? 9.988 14.898 -7.057 1.00 85.62 190 PHE A CA 1
ATOM 1483 C C . PHE A 1 190 ? 9.945 14.433 -8.518 1.00 85.62 190 PHE A C 1
ATOM 1485 O O . PHE A 1 190 ? 10.790 14.848 -9.317 1.00 85.62 190 PHE A O 1
ATOM 1492 N N . VAL A 1 191 ? 8.948 13.620 -8.887 1.00 82.44 191 VAL A N 1
ATOM 1493 C CA . VAL A 1 191 ? 8.743 13.152 -10.267 1.00 82.44 191 VAL A CA 1
ATOM 1494 C C . VAL A 1 191 ? 8.465 14.328 -11.212 1.00 82.44 191 VAL A C 1
ATOM 1496 O O . VAL A 1 191 ? 9.071 14.395 -12.284 1.00 82.44 191 VAL A O 1
ATOM 1499 N N . ILE A 1 192 ? 7.632 15.293 -10.805 1.00 84.56 192 ILE A N 1
ATOM 1500 C CA . ILE A 1 192 ? 7.323 16.494 -11.602 1.00 84.56 192 ILE A CA 1
ATOM 1501 C C . ILE A 1 192 ? 8.567 17.384 -11.765 1.00 84.56 192 ILE A C 1
ATOM 1503 O O . ILE A 1 192 ? 8.946 17.725 -12.889 1.00 84.56 192 ILE A O 1
ATOM 1507 N N . LEU A 1 193 ? 9.258 17.716 -10.668 1.00 84.31 193 LEU A N 1
ATOM 1508 C CA . LEU A 1 193 ? 10.423 18.613 -10.679 1.00 84.31 193 LEU A CA 1
ATOM 1509 C C . LEU A 1 193 ? 11.604 18.034 -11.468 1.00 84.31 193 LEU A C 1
ATOM 1511 O O . LEU A 1 193 ? 12.289 18.751 -12.204 1.00 84.31 193 LEU A O 1
ATOM 1515 N N . LYS A 1 194 ? 11.859 16.726 -11.341 1.00 76.69 194 LYS A N 1
ATOM 1516 C CA . LYS A 1 194 ? 12.899 16.051 -12.131 1.00 76.69 194 LYS A CA 1
ATOM 1517 C C . LYS A 1 194 ? 12.484 15.847 -13.585 1.00 76.69 194 LYS A C 1
ATOM 1519 O O . LYS A 1 194 ? 13.363 15.859 -14.443 1.00 76.69 194 LYS A O 1
ATOM 1524 N N . GLY A 1 195 ? 11.187 15.729 -13.870 1.00 71.75 195 GLY A N 1
ATOM 1525 C CA . GLY A 1 195 ? 10.657 15.764 -15.231 1.00 71.75 195 GLY A CA 1
ATOM 1526 C C . GLY A 1 195 ? 10.917 17.101 -15.936 1.00 71.75 195 GLY A C 1
ATOM 1527 O O . GLY A 1 195 ? 11.294 17.100 -17.105 1.00 71.75 195 GLY A O 1
ATOM 1528 N N . GLY A 1 196 ? 10.799 18.226 -15.220 1.00 60.09 196 GLY A N 1
ATOM 1529 C CA . GLY A 1 196 ? 10.957 19.573 -15.786 1.00 60.09 196 GLY A CA 1
ATOM 1530 C C . GLY A 1 196 ? 12.404 20.006 -16.058 1.00 60.09 196 GLY A C 1
ATOM 1531 O O . GLY A 1 196 ? 12.673 20.676 -17.051 1.00 60.09 196 GLY A O 1
ATOM 1532 N N . ARG A 1 197 ? 13.373 19.595 -15.227 1.00 58.16 197 ARG A N 1
ATOM 1533 C CA . ARG A 1 197 ? 14.780 20.048 -15.341 1.00 58.16 197 ARG A CA 1
ATOM 1534 C C . ARG A 1 197 ? 15.533 19.566 -16.591 1.00 58.16 197 ARG A C 1
ATOM 1536 O O . ARG A 1 197 ? 16.638 20.035 -16.834 1.00 58.16 197 ARG A O 1
ATOM 1543 N N . TRP A 1 198 ? 14.970 18.65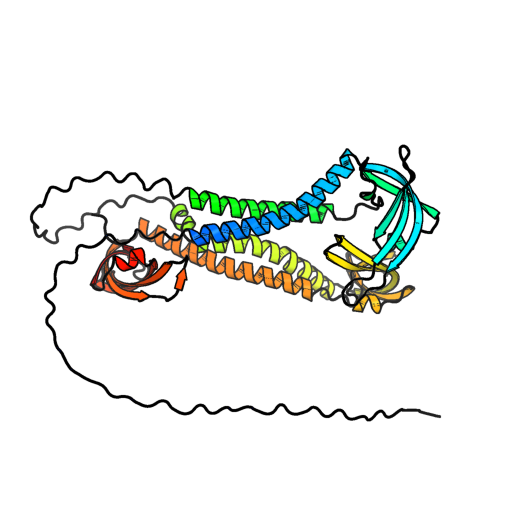2 -17.379 1.00 49.91 198 TRP A N 1
ATOM 1544 C CA . TRP A 1 198 ? 15.584 18.193 -18.632 1.00 49.91 198 TRP A CA 1
ATOM 1545 C C . TRP A 1 198 ? 15.263 19.101 -19.838 1.00 49.91 198 TRP A C 1
ATOM 1547 O O . TRP A 1 198 ? 15.910 18.994 -20.875 1.00 49.91 198 TRP A O 1
ATOM 1557 N N . LEU A 1 199 ? 14.318 20.042 -19.699 1.00 46.78 199 LEU A N 1
ATOM 1558 C CA . LEU A 1 199 ? 13.953 21.003 -20.752 1.00 46.78 199 LEU A CA 1
ATOM 1559 C C . LEU A 1 199 ? 14.995 22.103 -20.995 1.00 46.78 199 LEU A C 1
ATOM 1561 O O . LEU A 1 199 ? 15.011 22.683 -22.075 1.00 46.78 199 LEU A O 1
ATOM 1565 N N . SER A 1 200 ? 15.860 22.409 -20.028 1.00 51.84 200 SER A N 1
ATOM 1566 C CA . SER A 1 200 ? 16.713 23.603 -20.090 1.00 51.84 200 SER A CA 1
ATOM 1567 C C . SER A 1 200 ? 18.129 23.374 -20.631 1.00 51.84 200 SER A C 1
ATOM 1569 O O . SER A 1 200 ? 18.876 24.339 -20.751 1.00 51.84 200 SER A O 1
ATOM 1571 N N . SER A 1 201 ? 18.521 22.147 -21.003 1.00 47.91 201 SER A N 1
ATOM 1572 C CA . SER A 1 201 ? 19.908 21.858 -21.422 1.00 47.91 201 SER A CA 1
ATOM 1573 C C . SER A 1 201 ? 20.110 21.544 -22.912 1.00 47.91 201 SER A C 1
ATOM 1575 O O . SER A 1 201 ? 21.180 21.067 -23.276 1.00 47.91 201 SER A O 1
ATOM 1577 N N . SER A 1 202 ? 19.121 21.765 -23.785 1.00 46.22 202 SER A N 1
ATOM 1578 C CA . SER A 1 202 ? 19.221 21.420 -25.221 1.00 46.22 202 SER A CA 1
ATOM 1579 C C . SER A 1 202 ? 19.244 22.622 -26.182 1.00 46.22 202 SER A C 1
ATOM 1581 O O . SER A 1 202 ? 19.182 22.440 -27.393 1.00 46.22 202 SER A O 1
ATOM 1583 N N . GLY A 1 203 ? 19.399 23.848 -25.667 1.00 42.38 203 GLY A N 1
ATOM 1584 C CA . GLY A 1 203 ? 19.385 25.090 -26.459 1.00 42.38 203 GLY A CA 1
ATOM 1585 C C . GLY A 1 203 ? 20.743 25.630 -26.932 1.00 42.38 203 GLY A C 1
ATOM 1586 O O . GLY A 1 203 ? 20.792 26.756 -27.408 1.00 42.38 203 GLY A O 1
ATOM 1587 N N . GLY A 1 204 ? 21.840 24.880 -26.799 1.00 40.09 204 GLY A N 1
ATOM 1588 C CA . GLY A 1 204 ? 23.189 25.312 -27.195 1.00 40.09 204 GLY A CA 1
ATOM 1589 C C . GLY A 1 204 ? 23.678 24.659 -28.488 1.00 40.09 204 GLY A C 1
ATOM 1590 O O . GLY A 1 204 ? 24.762 24.087 -28.510 1.00 40.09 204 GLY A O 1
ATOM 1591 N N . GLY A 1 205 ? 22.861 24.656 -29.541 1.00 42.12 205 GLY A N 1
ATOM 1592 C CA . GLY A 1 205 ? 23.302 24.224 -30.865 1.00 42.12 205 GLY A CA 1
ATOM 1593 C C . GLY A 1 205 ? 24.131 25.325 -31.513 1.00 42.12 205 GLY A C 1
ATOM 1594 O O . GLY A 1 205 ? 23.566 26.196 -32.166 1.00 42.12 205 GLY A O 1
ATOM 1595 N N . ALA A 1 206 ? 25.451 25.292 -31.321 1.00 41.62 206 ALA A N 1
ATOM 1596 C CA . ALA A 1 206 ? 26.376 26.042 -32.158 1.00 41.62 206 ALA A CA 1
ATOM 1597 C C . ALA A 1 206 ? 26.157 25.601 -33.612 1.00 41.62 206 ALA A C 1
ATOM 1599 O O . ALA A 1 206 ? 26.336 24.431 -33.955 1.00 41.62 206 ALA A O 1
ATOM 1600 N N . SER A 1 207 ? 25.695 26.524 -34.448 1.00 40.28 207 SER A N 1
ATOM 1601 C CA . SER A 1 207 ? 25.599 26.339 -35.890 1.00 40.28 207 SER A CA 1
ATOM 1602 C C . SER A 1 207 ? 26.995 26.056 -36.438 1.00 40.28 207 SER A C 1
ATOM 1604 O O . SER A 1 207 ? 27.839 26.950 -36.462 1.00 40.28 207 SER A O 1
ATOM 1606 N N . ILE A 1 208 ? 27.238 24.814 -36.853 1.00 47.78 208 ILE A N 1
ATOM 1607 C CA . ILE A 1 208 ? 28.412 24.464 -37.651 1.00 47.78 208 ILE A CA 1
ATOM 1608 C C . ILE A 1 208 ? 28.218 25.134 -39.021 1.00 47.78 208 ILE A C 1
ATOM 1610 O O . ILE A 1 208 ? 27.185 24.889 -39.652 1.00 47.78 208 ILE A O 1
ATOM 1614 N N . PRO A 1 209 ? 29.139 26.003 -39.471 1.00 52.22 209 PRO A N 1
ATOM 1615 C CA . PRO A 1 209 ? 29.073 26.577 -40.806 1.00 52.22 209 PRO A CA 1
ATOM 1616 C C . PRO A 1 209 ? 29.186 25.458 -41.844 1.00 52.22 209 PRO A C 1
ATOM 1618 O O . PRO A 1 209 ? 30.100 24.635 -41.814 1.00 52.22 209 PRO A O 1
ATOM 1621 N N . ALA A 1 210 ? 28.197 25.408 -42.728 1.00 49.50 210 ALA A N 1
ATOM 1622 C CA . ALA A 1 210 ? 28.107 24.456 -43.815 1.00 49.50 210 ALA A CA 1
ATOM 1623 C C . ALA A 1 210 ? 28.958 24.949 -44.987 1.00 49.50 210 ALA A C 1
ATOM 1625 O O . ALA A 1 210 ? 28.414 25.605 -45.857 1.00 49.50 210 ALA A O 1
ATOM 1626 N N . ASP A 1 211 ? 30.259 24.656 -44.992 1.00 49.94 211 ASP A N 1
ATOM 1627 C CA . ASP A 1 211 ? 31.119 24.802 -46.175 1.00 49.94 211 ASP A CA 1
ATOM 1628 C C . ASP A 1 211 ? 32.381 23.934 -46.027 1.00 49.94 211 ASP A C 1
ATOM 1630 O O . ASP A 1 211 ? 33.378 24.370 -45.460 1.00 49.94 211 ASP A O 1
ATOM 1634 N N . ALA A 1 212 ? 32.325 22.685 -46.507 1.00 45.75 212 ALA A N 1
ATOM 1635 C CA . ALA A 1 212 ? 33.483 21.902 -46.970 1.00 45.75 212 ALA A CA 1
ATOM 1636 C C . ALA A 1 212 ? 33.012 20.541 -47.517 1.00 45.75 212 ALA A C 1
ATOM 1638 O O . ALA A 1 212 ? 32.932 19.546 -46.797 1.00 45.75 212 ALA A O 1
ATOM 1639 N N . ALA A 1 213 ? 32.688 20.488 -48.810 1.00 49.09 213 ALA A N 1
ATOM 1640 C CA . ALA A 1 213 ? 32.516 19.229 -49.526 1.00 49.09 213 ALA A CA 1
ATOM 1641 C C . ALA A 1 213 ? 33.903 18.636 -49.829 1.00 49.09 213 ALA A C 1
ATOM 1643 O O . ALA A 1 213 ? 34.599 19.109 -50.725 1.00 49.09 213 ALA A O 1
ATOM 1644 N N . ALA A 1 214 ? 34.312 17.618 -49.070 1.00 46.88 214 ALA A N 1
ATOM 1645 C CA . ALA A 1 214 ? 35.512 16.835 -49.358 1.00 46.88 214 ALA A CA 1
ATOM 1646 C C . ALA A 1 214 ? 35.155 15.576 -50.179 1.00 46.88 214 ALA A C 1
ATOM 1648 O O . ALA A 1 214 ? 34.122 14.952 -49.917 1.00 46.88 214 ALA A O 1
ATOM 1649 N N . PRO A 1 215 ? 35.979 15.189 -51.170 1.00 53.06 215 PRO A N 1
ATOM 1650 C CA . PRO A 1 215 ? 35.732 14.025 -52.015 1.00 53.06 215 PRO A CA 1
ATOM 1651 C C . PRO A 1 215 ? 35.895 12.705 -51.247 1.00 53.06 215 PRO A C 1
ATOM 1653 O O . PRO A 1 215 ? 36.795 12.541 -50.425 1.00 53.06 215 PRO A O 1
ATOM 1656 N N . ALA A 1 216 ? 35.014 11.751 -51.555 1.00 46.00 216 ALA A N 1
ATOM 1657 C CA . ALA A 1 216 ? 34.994 10.408 -50.992 1.00 46.00 216 ALA A CA 1
ATOM 1658 C C . ALA A 1 216 ? 36.241 9.611 -51.411 1.00 46.00 216 ALA A C 1
ATOM 1660 O O . ALA A 1 216 ? 36.365 9.183 -52.558 1.00 46.00 216 ALA A O 1
ATOM 1661 N N . VAL A 1 217 ? 37.152 9.394 -50.463 1.00 43.97 217 VAL A N 1
ATOM 1662 C CA . VAL A 1 217 ? 38.273 8.459 -50.596 1.00 43.97 217 VAL A CA 1
ATOM 1663 C C . VAL A 1 217 ? 37.862 7.136 -49.955 1.00 43.97 217 VAL A C 1
ATOM 1665 O O . VAL A 1 217 ? 37.491 7.091 -48.783 1.00 43.97 217 VAL A O 1
ATOM 1668 N N . ALA A 1 218 ? 37.902 6.057 -50.736 1.00 46.41 218 ALA A N 1
ATOM 1669 C CA . ALA A 1 218 ? 37.676 4.699 -50.258 1.00 46.41 218 ALA A CA 1
ATOM 1670 C C . ALA A 1 218 ? 38.809 4.298 -49.300 1.00 46.41 218 ALA A C 1
ATOM 1672 O O . ALA A 1 218 ? 39.959 4.155 -49.716 1.00 46.41 218 ALA A O 1
ATOM 1673 N N . VAL A 1 219 ? 38.487 4.143 -48.014 1.00 48.22 219 VAL A N 1
ATOM 1674 C CA . VAL A 1 219 ? 39.443 3.702 -46.992 1.00 48.22 219 VAL A CA 1
ATOM 1675 C C . VAL A 1 219 ? 39.534 2.170 -47.037 1.00 48.22 219 VAL A C 1
ATOM 1677 O O . VAL A 1 219 ? 38.503 1.503 -46.910 1.00 48.22 219 VAL A O 1
ATOM 1680 N N . PRO A 1 220 ? 40.727 1.586 -47.242 1.00 53.00 220 PRO A N 1
ATOM 1681 C CA . PRO A 1 220 ? 40.915 0.142 -47.187 1.00 53.00 220 PRO A CA 1
ATOM 1682 C C . PRO A 1 220 ? 40.662 -0.384 -45.766 1.00 53.00 220 PRO A C 1
ATOM 1684 O O . PRO A 1 220 ? 41.002 0.270 -44.783 1.00 53.00 220 PRO A O 1
ATOM 1687 N N . PHE A 1 221 ? 40.073 -1.580 -45.676 1.00 50.50 221 PHE A N 1
ATOM 1688 C CA . PHE A 1 221 ? 39.910 -2.377 -44.453 1.00 50.50 221 PHE A CA 1
ATOM 1689 C C . PHE A 1 221 ? 41.290 -2.645 -43.816 1.00 50.50 221 PHE A C 1
ATOM 1691 O O . PHE A 1 221 ? 41.931 -3.653 -44.104 1.00 50.50 221 PHE A O 1
ATOM 1698 N N . GLY A 1 222 ? 41.782 -1.722 -42.993 1.00 50.19 222 GLY A N 1
ATOM 1699 C CA . GLY A 1 222 ? 43.083 -1.797 -42.336 1.00 50.19 222 GLY A CA 1
ATOM 1700 C C . GLY A 1 222 ? 42.946 -1.465 -40.858 1.00 50.19 222 GLY A C 1
ATOM 1701 O O . GLY A 1 222 ? 42.471 -0.389 -40.523 1.00 50.19 222 GLY A O 1
ATOM 1702 N N . GLU A 1 223 ? 43.335 -2.429 -40.021 1.00 52.94 223 GLU A N 1
ATOM 1703 C CA . GLU A 1 223 ? 43.528 -2.358 -38.566 1.00 52.94 223 GLU A CA 1
ATOM 1704 C C . GLU A 1 223 ? 42.403 -1.707 -37.746 1.00 52.94 223 GLU A C 1
ATOM 1706 O O . GLU A 1 223 ? 42.219 -0.492 -37.703 1.00 52.94 223 GLU A O 1
ATOM 1711 N N . ALA A 1 224 ? 41.679 -2.564 -37.014 1.00 55.91 224 ALA A N 1
ATOM 1712 C CA . ALA A 1 224 ? 40.694 -2.198 -36.004 1.00 55.91 224 ALA A CA 1
ATOM 1713 C C . ALA A 1 224 ? 41.313 -1.270 -34.944 1.00 55.91 224 ALA A C 1
ATOM 1715 O O . ALA A 1 224 ? 41.798 -1.705 -33.901 1.00 55.91 224 ALA A O 1
ATOM 1716 N N . SER A 1 225 ? 41.296 0.027 -35.233 1.00 55.09 225 SER A N 1
ATOM 1717 C CA . SER A 1 225 ? 41.725 1.082 -34.331 1.00 55.09 225 SER A CA 1
ATOM 1718 C C . SER A 1 225 ? 40.768 1.072 -33.145 1.00 55.09 225 SER A C 1
ATOM 1720 O O . SER A 1 225 ? 39.589 1.406 -33.276 1.00 55.09 225 SER A O 1
ATOM 1722 N N . SER A 1 226 ? 41.252 0.623 -31.990 1.00 59.25 226 SER A N 1
ATOM 1723 C CA . SER A 1 226 ? 40.489 0.564 -30.748 1.00 59.25 226 SER A CA 1
ATOM 1724 C C . SER A 1 226 ? 40.232 1.982 -30.240 1.00 59.25 226 SER A C 1
ATOM 1726 O O . SER A 1 226 ? 40.955 2.516 -29.404 1.00 59.25 226 SER A O 1
ATOM 1728 N N . VAL A 1 227 ? 39.189 2.626 -30.771 1.00 61.38 227 VAL A N 1
ATOM 1729 C CA . VAL A 1 227 ? 38.735 3.931 -30.283 1.00 61.38 227 VAL A CA 1
ATOM 1730 C C . VAL A 1 227 ? 38.445 3.793 -28.783 1.00 61.38 227 VAL A C 1
ATOM 1732 O O . VAL A 1 227 ? 37.597 2.975 -28.406 1.00 61.38 227 VAL A O 1
ATOM 1735 N N . PRO A 1 228 ? 39.132 4.547 -27.905 1.00 60.09 228 PRO A N 1
ATOM 1736 C CA . PRO A 1 228 ? 38.954 4.424 -26.468 1.00 60.09 228 PRO A CA 1
ATOM 1737 C C . PRO A 1 228 ? 37.524 4.826 -26.103 1.00 60.09 228 PRO A C 1
ATOM 1739 O O . PRO A 1 228 ? 37.141 5.996 -26.147 1.00 60.09 228 PRO A O 1
ATOM 1742 N N . VAL A 1 229 ? 36.709 3.835 -25.748 1.00 62.44 229 VAL A N 1
ATOM 1743 C CA . VAL A 1 229 ? 35.333 4.050 -25.305 1.00 62.44 229 VAL A CA 1
ATOM 1744 C C . VAL A 1 229 ? 35.385 4.813 -23.983 1.00 62.44 229 VAL A C 1
ATOM 1746 O O . VAL A 1 229 ? 35.872 4.299 -22.970 1.00 62.44 229 VAL A O 1
ATOM 1749 N N . ALA A 1 230 ? 34.889 6.054 -23.998 1.00 65.56 230 ALA A N 1
ATOM 1750 C CA . ALA A 1 230 ? 34.787 6.898 -22.815 1.00 65.56 230 ALA A CA 1
ATOM 1751 C C . ALA A 1 230 ? 34.109 6.112 -21.681 1.00 65.56 230 ALA A C 1
ATOM 1753 O O . ALA A 1 230 ? 32.928 5.766 -21.757 1.00 65.56 230 ALA A O 1
ATOM 1754 N N . HIS A 1 231 ? 34.883 5.796 -20.642 1.00 65.69 231 HIS A N 1
ATOM 1755 C CA . HIS A 1 231 ? 34.457 4.949 -19.536 1.00 65.69 231 HIS A CA 1
ATOM 1756 C C . HIS A 1 231 ? 33.283 5.585 -18.785 1.00 65.69 231 HIS A C 1
ATOM 1758 O O . HIS A 1 231 ? 33.456 6.433 -17.907 1.00 65.69 231 HIS A O 1
ATOM 1764 N N . GLN A 1 232 ? 32.064 5.138 -19.078 1.00 69.31 232 GLN A N 1
ATOM 1765 C CA . GLN A 1 232 ? 30.903 5.434 -18.249 1.00 69.31 232 GLN A CA 1
ATOM 1766 C C . GLN A 1 232 ? 31.000 4.581 -16.975 1.00 69.31 232 GLN A C 1
ATOM 1768 O O . GLN A 1 232 ? 30.566 3.434 -16.925 1.00 69.31 232 GLN A O 1
ATOM 1773 N N . ARG A 1 233 ? 31.639 5.128 -15.934 1.00 75.56 233 ARG A N 1
ATOM 1774 C CA . ARG A 1 233 ? 32.040 4.357 -14.741 1.00 75.56 233 ARG A CA 1
ATOM 1775 C C . ARG A 1 233 ? 30.890 3.896 -13.839 1.00 75.56 233 ARG A C 1
ATOM 1777 O O . ARG A 1 233 ? 31.126 3.063 -12.973 1.00 75.56 233 ARG A O 1
ATOM 1784 N N . SER A 1 234 ? 29.660 4.392 -14.001 1.00 89.06 234 SER A N 1
ATOM 1785 C CA . SER A 1 234 ? 28.574 4.094 -13.056 1.00 89.06 234 SER A CA 1
ATOM 1786 C C . SER A 1 234 ? 27.355 3.429 -13.696 1.00 89.06 234 SER A C 1
ATOM 1788 O O . SER A 1 234 ? 26.894 3.805 -14.769 1.00 89.06 234 SER A O 1
ATOM 1790 N N . PHE A 1 235 ? 26.815 2.440 -12.984 1.00 90.81 235 PHE A N 1
ATOM 1791 C CA . PHE A 1 235 ? 25.560 1.738 -13.277 1.00 90.81 235 PHE A CA 1
ATOM 1792 C C . PHE A 1 235 ? 24.324 2.641 -13.091 1.00 90.81 235 PHE A C 1
ATOM 1794 O O . PHE A 1 235 ? 23.341 2.556 -13.828 1.00 90.81 235 PHE A O 1
ATOM 1801 N N . TRP A 1 236 ? 24.382 3.551 -12.114 1.00 90.69 236 TRP A N 1
ATOM 1802 C CA . TRP A 1 236 ? 23.249 4.372 -11.678 1.00 90.69 236 TRP A CA 1
ATOM 1803 C C . TRP A 1 236 ? 22.576 5.222 -12.769 1.00 90.69 236 TRP A C 1
ATOM 1805 O O . TRP A 1 236 ? 21.346 5.285 -12.773 1.00 90.69 236 TRP A O 1
ATOM 1815 N N . PRO A 1 237 ? 23.294 5.866 -13.708 1.00 90.88 237 PRO A N 1
ATOM 1816 C CA . PRO A 1 237 ? 22.669 6.612 -14.796 1.00 90.88 237 PRO A CA 1
ATOM 1817 C C . PRO A 1 237 ? 21.829 5.737 -15.731 1.00 90.88 237 PRO A C 1
ATOM 1819 O O . PRO A 1 237 ? 20.820 6.215 -16.241 1.00 90.88 237 PRO A O 1
ATOM 1822 N N . LEU A 1 238 ? 22.218 4.475 -15.944 1.00 89.06 238 LEU A N 1
ATOM 1823 C CA . LEU A 1 238 ? 21.470 3.526 -16.774 1.00 89.06 238 LEU A CA 1
ATOM 1824 C C . LEU A 1 238 ? 20.222 3.044 -16.035 1.00 89.06 238 LEU A C 1
ATOM 1826 O O . LEU A 1 238 ? 19.107 3.172 -16.540 1.00 89.06 238 LEU A O 1
ATOM 1830 N N . ALA A 1 239 ? 20.388 2.610 -14.783 1.00 89.44 239 ALA A N 1
ATOM 1831 C CA . ALA A 1 239 ? 19.276 2.168 -13.946 1.00 89.44 239 ALA A CA 1
ATOM 1832 C C . ALA A 1 239 ? 18.212 3.265 -13.764 1.00 89.44 239 ALA A C 1
ATOM 1834 O O . ALA A 1 239 ? 17.028 3.019 -13.969 1.00 89.44 239 ALA A O 1
ATOM 1835 N N . ARG A 1 240 ? 18.622 4.509 -13.471 1.00 88.75 240 ARG A N 1
ATOM 1836 C CA . ARG A 1 240 ? 17.697 5.637 -13.249 1.00 88.75 240 ARG A CA 1
ATOM 1837 C C . ARG A 1 240 ? 16.926 6.071 -14.497 1.00 88.75 240 ARG A C 1
ATOM 1839 O O . ARG A 1 240 ? 15.909 6.743 -14.338 1.00 88.75 240 ARG A O 1
ATOM 1846 N N . LYS A 1 241 ? 17.404 5.741 -15.704 1.00 87.38 241 LYS A N 1
ATOM 1847 C CA . LYS A 1 241 ? 16.689 6.003 -16.966 1.00 87.38 241 LYS A CA 1
ATOM 1848 C C . LYS A 1 241 ? 15.593 4.974 -17.230 1.00 87.38 241 LYS A C 1
ATOM 1850 O O . LYS A 1 241 ? 14.616 5.299 -17.901 1.00 87.38 241 LYS A O 1
ATOM 1855 N N . SER A 1 242 ? 15.737 3.763 -16.693 1.00 86.75 242 SER A N 1
ATOM 1856 C CA . SER A 1 242 ? 14.750 2.702 -16.855 1.00 86.75 242 SER A CA 1
ATOM 1857 C C . SER A 1 242 ? 13.491 3.004 -16.043 1.00 86.75 242 SER A C 1
ATOM 1859 O O . SER A 1 242 ? 13.530 3.121 -14.817 1.00 86.75 242 SER A O 1
ATOM 1861 N N . PHE A 1 243 ? 12.346 3.097 -16.723 1.00 85.31 243 PHE A N 1
ATOM 1862 C CA . PHE A 1 243 ? 11.041 3.232 -16.070 1.00 85.31 243 PHE A CA 1
ATOM 1863 C C . PHE A 1 243 ? 10.775 2.071 -15.102 1.00 85.31 243 PHE A C 1
ATOM 1865 O O . PHE A 1 243 ? 10.342 2.296 -13.973 1.00 85.31 243 PHE A O 1
ATOM 1872 N N . GLY A 1 244 ? 11.098 0.840 -15.516 1.00 87.00 244 GLY A N 1
ATOM 1873 C CA . GLY A 1 244 ? 10.873 -0.356 -14.705 1.00 87.00 244 GLY A CA 1
ATOM 1874 C C . GLY A 1 244 ? 11.656 -0.354 -13.390 1.00 87.00 244 GLY A C 1
ATOM 1875 O O . GLY A 1 244 ? 11.179 -0.896 -12.398 1.00 87.00 244 GLY A O 1
ATOM 1876 N N . PHE A 1 245 ? 12.814 0.312 -13.344 1.00 91.50 245 PHE A N 1
ATOM 1877 C CA . PHE A 1 245 ? 13.584 0.455 -12.109 1.00 91.50 245 PHE A CA 1
ATOM 1878 C C . PHE A 1 245 ? 12.824 1.296 -11.073 1.00 91.50 245 PHE A C 1
ATOM 1880 O O . PHE A 1 245 ? 12.682 0.883 -9.927 1.00 91.50 245 PHE A O 1
ATOM 1887 N N . TRP A 1 246 ? 12.282 2.450 -11.475 1.00 88.62 246 TRP A N 1
ATOM 1888 C CA . TRP A 1 246 ? 11.530 3.321 -10.565 1.00 88.62 246 TRP A CA 1
ATOM 1889 C C . TRP A 1 246 ? 10.171 2.749 -10.198 1.00 88.62 246 TRP A C 1
ATOM 1891 O O . TRP A 1 246 ? 9.839 2.677 -9.018 1.00 88.62 246 TRP A O 1
ATOM 1901 N N . PHE A 1 247 ? 9.399 2.329 -11.200 1.00 87.19 247 PHE A N 1
ATOM 1902 C CA . PHE A 1 247 ? 8.076 1.762 -10.977 1.00 87.19 247 PHE A CA 1
ATOM 1903 C C . PHE A 1 247 ? 8.168 0.512 -10.101 1.00 87.19 247 PHE A C 1
ATOM 1905 O O . PHE A 1 247 ? 7.540 0.448 -9.048 1.00 87.19 247 PHE A O 1
ATOM 1912 N N . GLY A 1 248 ? 9.026 -0.440 -10.482 1.00 89.94 248 GLY A N 1
ATOM 1913 C CA . GLY A 1 248 ? 9.220 -1.666 -9.719 1.00 89.94 248 GLY A CA 1
ATOM 1914 C C . GLY A 1 248 ? 9.744 -1.403 -8.307 1.00 89.94 248 GLY A C 1
ATOM 1915 O O . GLY A 1 248 ? 9.252 -2.005 -7.358 1.00 89.94 248 GLY A O 1
ATOM 1916 N N . GLY A 1 249 ? 10.685 -0.463 -8.154 1.00 91.69 249 GLY A N 1
ATOM 1917 C CA . GLY A 1 249 ? 11.248 -0.095 -6.856 1.00 91.69 249 GLY A CA 1
ATOM 1918 C C . GLY A 1 249 ? 10.219 0.524 -5.905 1.00 91.69 249 GLY A C 1
ATOM 1919 O O . GLY A 1 249 ? 10.132 0.104 -4.755 1.00 91.69 249 GLY A O 1
ATOM 1920 N N . ILE A 1 250 ? 9.404 1.476 -6.377 1.00 88.06 250 ILE A N 1
ATOM 1921 C CA . ILE A 1 250 ? 8.352 2.113 -5.564 1.00 88.06 250 ILE A CA 1
ATOM 1922 C C . ILE A 1 250 ? 7.255 1.103 -5.217 1.00 88.06 250 ILE A C 1
ATOM 1924 O O . ILE A 1 250 ? 6.868 0.997 -4.055 1.00 88.06 250 ILE A O 1
ATOM 1928 N N . SER A 1 251 ? 6.775 0.331 -6.198 1.00 86.81 251 SER A N 1
ATOM 1929 C CA . SER A 1 251 ? 5.755 -0.694 -5.956 1.00 86.81 251 SER A CA 1
ATOM 1930 C C . SER A 1 251 ? 6.225 -1.749 -4.957 1.00 86.81 251 SER A C 1
ATOM 1932 O O . SER A 1 251 ? 5.441 -2.160 -4.108 1.00 86.81 251 SER A O 1
ATOM 1934 N N . LEU A 1 252 ? 7.498 -2.150 -5.010 1.00 91.12 252 LEU A N 1
ATOM 1935 C CA . LEU A 1 252 ? 8.087 -3.062 -4.033 1.00 91.12 252 LEU A CA 1
ATOM 1936 C C . LEU A 1 252 ? 8.176 -2.430 -2.637 1.00 91.12 252 LEU A C 1
ATOM 1938 O O . LEU A 1 252 ? 7.798 -3.064 -1.655 1.00 91.12 252 LEU A O 1
ATOM 1942 N N . LEU A 1 253 ? 8.643 -1.181 -2.558 1.00 89.12 253 LEU A N 1
ATOM 1943 C CA . LEU A 1 253 ? 8.822 -0.451 -1.301 1.00 89.12 253 LEU A CA 1
ATOM 1944 C C . LEU A 1 253 ? 7.499 -0.190 -0.573 1.00 89.12 253 LEU A C 1
ATOM 1946 O O . LEU A 1 253 ? 7.480 -0.198 0.650 1.00 89.12 253 LEU A O 1
ATOM 1950 N N . VAL A 1 254 ? 6.399 0.010 -1.302 1.00 88.12 254 VAL A N 1
ATOM 1951 C CA . VAL A 1 254 ? 5.059 0.177 -0.714 1.00 88.12 254 VAL A CA 1
ATOM 1952 C C . VAL A 1 254 ? 4.379 -1.176 -0.484 1.00 88.12 254 VAL A C 1
ATOM 1954 O O . VAL A 1 254 ? 3.819 -1.418 0.584 1.00 88.12 254 VAL A O 1
ATOM 1957 N N . GLY A 1 255 ? 4.441 -2.077 -1.467 1.00 87.69 255 GLY A N 1
ATOM 1958 C CA . GLY A 1 255 ? 3.735 -3.357 -1.434 1.00 87.69 255 GLY A CA 1
ATOM 1959 C C . GLY A 1 255 ? 4.253 -4.312 -0.361 1.00 87.69 255 GLY A C 1
ATOM 1960 O O . GLY A 1 255 ? 3.452 -4.970 0.298 1.00 87.69 255 GLY A O 1
ATOM 1961 N N . LEU A 1 256 ? 5.573 -4.371 -0.143 1.00 91.31 256 LEU A N 1
ATOM 1962 C CA . LEU A 1 256 ? 6.167 -5.317 0.804 1.00 91.31 256 LEU A CA 1
ATOM 1963 C C . LEU A 1 256 ? 5.814 -4.993 2.270 1.00 91.31 256 LEU A C 1
ATOM 1965 O O . LEU A 1 256 ? 5.295 -5.888 2.939 1.00 91.31 256 LEU A O 1
ATOM 1969 N N . PRO A 1 257 ? 5.999 -3.760 2.789 1.00 90.38 257 PRO A N 1
ATOM 1970 C CA . PRO A 1 257 ? 5.544 -3.421 4.138 1.00 90.38 257 PRO A CA 1
ATOM 1971 C C . PRO A 1 257 ? 4.035 -3.598 4.301 1.00 90.38 257 PRO A C 1
ATOM 1973 O O . PRO A 1 257 ? 3.591 -4.141 5.309 1.00 90.38 257 PRO A O 1
ATOM 1976 N N . TRP A 1 258 ? 3.247 -3.217 3.288 1.00 90.25 258 TRP A N 1
ATOM 1977 C CA . TRP A 1 258 ? 1.796 -3.392 3.318 1.00 90.25 258 TRP A CA 1
ATOM 1978 C C . TRP A 1 258 ? 1.392 -4.866 3.451 1.00 90.25 258 TRP A C 1
ATOM 1980 O O . TRP A 1 258 ? 0.544 -5.194 4.280 1.00 90.25 258 TRP A O 1
ATOM 1990 N N . PHE A 1 259 ? 2.024 -5.755 2.676 1.00 92.81 259 PHE A N 1
ATOM 1991 C CA . PHE A 1 259 ? 1.820 -7.202 2.749 1.00 92.81 259 PHE A CA 1
ATOM 1992 C C . PHE A 1 259 ? 2.208 -7.775 4.115 1.00 92.81 259 PHE A C 1
ATOM 1994 O O . PHE A 1 259 ? 1.477 -8.594 4.672 1.00 92.81 259 PHE A O 1
ATOM 2001 N N . VAL A 1 260 ? 3.337 -7.341 4.679 1.00 91.44 260 VAL A N 1
ATOM 2002 C CA . VAL A 1 260 ? 3.801 -7.832 5.982 1.00 91.44 260 VAL A CA 1
ATOM 2003 C C . VAL A 1 260 ? 2.852 -7.394 7.099 1.00 91.44 260 VAL A C 1
ATOM 2005 O O . VAL A 1 260 ? 2.401 -8.238 7.873 1.00 91.44 260 VAL A O 1
ATOM 2008 N N . VAL A 1 261 ? 2.506 -6.105 7.154 1.00 88.50 261 VAL A N 1
ATOM 2009 C CA . VAL A 1 261 ? 1.683 -5.527 8.228 1.00 88.50 261 VAL A CA 1
ATOM 2010 C C . VAL A 1 261 ? 0.233 -6.003 8.164 1.00 88.50 261 VAL A C 1
ATOM 2012 O O . VAL A 1 261 ? -0.320 -6.380 9.191 1.00 88.50 261 VAL A O 1
ATOM 2015 N N . ASN A 1 262 ? -0.382 -6.030 6.980 1.00 88.88 262 ASN A N 1
ATOM 2016 C CA . ASN A 1 262 ? -1.807 -6.364 6.846 1.00 88.88 262 ASN A CA 1
ATOM 2017 C C . ASN A 1 262 ? -2.069 -7.842 6.521 1.00 88.88 262 ASN A C 1
ATOM 2019 O O . ASN A 1 262 ? -3.187 -8.316 6.703 1.00 88.88 262 ASN A O 1
ATOM 2023 N N . GLY A 1 263 ? -1.062 -8.566 6.025 1.00 90.94 263 GLY A N 1
ATOM 2024 C CA . GLY A 1 263 ? -1.172 -9.972 5.640 1.00 90.94 263 GLY A CA 1
ATOM 2025 C C . GLY A 1 263 ? -0.455 -10.898 6.615 1.00 90.94 263 GLY A C 1
ATOM 2026 O O . GLY A 1 263 ? -1.101 -11.650 7.339 1.00 90.94 263 GLY A O 1
ATOM 2027 N N . VAL A 1 264 ? 0.880 -10.846 6.642 1.00 90.88 264 VAL A N 1
ATOM 2028 C CA . VAL A 1 264 ? 1.709 -11.834 7.359 1.00 90.88 264 VAL A CA 1
ATOM 2029 C C . VAL A 1 264 ? 1.495 -11.785 8.872 1.00 90.88 264 VAL A C 1
ATOM 2031 O O . VAL A 1 264 ? 1.283 -12.833 9.478 1.00 90.88 264 VAL A O 1
ATOM 2034 N N . ILE A 1 265 ? 1.525 -10.598 9.489 1.00 90.75 265 ILE A N 1
ATOM 2035 C CA . ILE A 1 265 ? 1.393 -10.464 10.950 1.00 90.75 265 ILE A CA 1
ATOM 2036 C C . ILE A 1 265 ? 0.012 -10.946 11.443 1.00 90.75 265 ILE A C 1
ATOM 2038 O O . ILE A 1 265 ? -0.018 -11.816 12.319 1.00 90.75 265 ILE A O 1
ATOM 2042 N N . PRO A 1 266 ? -1.128 -10.481 10.886 1.00 89.25 266 PRO A N 1
ATOM 2043 C CA . PRO A 1 266 ? -2.445 -10.947 11.312 1.00 89.25 266 PRO A CA 1
ATOM 2044 C C . PRO A 1 266 ? -2.662 -12.433 11.020 1.00 89.25 266 PRO A C 1
ATOM 2046 O O . PRO A 1 266 ? -3.206 -13.143 11.860 1.00 89.25 266 PRO A O 1
ATOM 2049 N N . PHE A 1 267 ? -2.188 -12.925 9.868 1.00 90.44 267 PHE A N 1
ATOM 2050 C CA . PHE A 1 267 ? -2.285 -14.343 9.521 1.00 90.44 267 PHE A CA 1
ATOM 2051 C C . PHE A 1 267 ? -1.492 -15.226 10.486 1.00 90.44 267 PHE A C 1
ATOM 2053 O O . PHE A 1 267 ? -1.987 -16.263 10.915 1.00 90.44 267 PHE A O 1
ATOM 2060 N N . TYR A 1 268 ? -0.278 -14.818 10.863 1.00 90.75 268 TYR A N 1
ATOM 2061 C CA . TYR A 1 268 ? 0.524 -15.547 11.842 1.00 90.75 268 TYR A CA 1
ATOM 2062 C C . TYR A 1 268 ? -0.144 -15.561 13.222 1.00 90.75 268 TYR A C 1
ATOM 2064 O O . TYR A 1 268 ? -0.152 -16.600 13.881 1.00 90.75 268 TYR A O 1
ATOM 2072 N N . ALA A 1 269 ? -0.748 -14.444 13.643 1.00 88.00 269 ALA A N 1
ATOM 2073 C CA . ALA A 1 269 ? -1.537 -14.397 14.871 1.00 88.00 269 ALA A CA 1
ATOM 2074 C C . ALA A 1 269 ? -2.722 -15.378 14.809 1.00 88.00 269 ALA A C 1
ATOM 2076 O O . ALA A 1 269 ? -2.889 -16.189 15.719 1.00 88.00 269 ALA A O 1
ATOM 2077 N N . ASP A 1 270 ? -3.482 -15.371 13.710 1.00 89.44 270 ASP A N 1
ATOM 2078 C CA . ASP A 1 270 ? -4.627 -16.263 13.504 1.00 89.44 270 ASP A CA 1
ATOM 2079 C C . ASP A 1 270 ? -4.211 -17.745 13.454 1.00 89.44 270 ASP A C 1
ATOM 2081 O O . ASP A 1 270 ? -4.836 -18.579 14.113 1.00 89.44 270 ASP A O 1
ATOM 2085 N N . TRP A 1 271 ? -3.123 -18.073 12.745 1.00 91.69 271 TRP A N 1
ATOM 2086 C CA . TRP A 1 271 ? -2.540 -19.420 12.694 1.00 91.69 271 TRP A CA 1
ATOM 2087 C C . TRP A 1 271 ? -2.097 -19.895 14.078 1.00 91.69 271 TRP A C 1
ATOM 2089 O O . TRP A 1 271 ? -2.365 -21.030 14.470 1.00 91.69 271 TRP A O 1
ATOM 2099 N N . ARG A 1 272 ? -1.466 -19.013 14.853 1.00 91.44 272 ARG A N 1
ATOM 2100 C CA . ARG A 1 272 ? -1.010 -19.333 16.203 1.00 91.44 272 ARG A CA 1
ATOM 2101 C C . ARG A 1 272 ? -2.173 -19.584 17.156 1.00 91.44 272 ARG A C 1
ATOM 2103 O O . ARG A 1 272 ? -2.114 -20.528 17.935 1.00 91.44 272 ARG A O 1
ATOM 2110 N N . PHE A 1 273 ? -3.243 -18.796 17.067 1.00 90.62 273 PHE A N 1
ATOM 2111 C CA . PHE A 1 273 ? -4.479 -19.067 17.803 1.00 90.62 273 PHE A CA 1
ATOM 2112 C C . PHE A 1 273 ? -5.132 -20.386 17.382 1.00 90.62 273 PHE A C 1
ATOM 2114 O O . PHE A 1 273 ? -5.698 -21.063 18.229 1.00 90.62 273 PHE A O 1
ATOM 2121 N N . ALA A 1 274 ? -5.048 -20.776 16.109 1.00 90.69 274 ALA A N 1
ATOM 2122 C CA . ALA A 1 274 ? -5.578 -22.061 15.657 1.00 90.69 274 ALA A CA 1
ATOM 2123 C C . ALA A 1 274 ? -4.781 -23.263 16.201 1.00 90.69 274 ALA A C 1
ATOM 2125 O O . ALA A 1 274 ? -5.361 -24.317 16.435 1.00 90.69 274 ALA A O 1
ATOM 2126 N N . GLN A 1 275 ? -3.468 -23.111 16.402 1.00 95.31 275 GLN A N 1
ATOM 2127 C CA . GLN A 1 275 ? -2.590 -24.171 16.918 1.00 95.31 275 GLN A CA 1
ATOM 2128 C C . GLN A 1 275 ? -2.577 -24.252 18.450 1.00 95.31 275 GLN A C 1
ATOM 2130 O O . GLN A 1 275 ? -2.607 -25.337 19.022 1.00 95.31 275 GLN A O 1
ATOM 2135 N N . GLU A 1 276 ? -2.493 -23.104 19.124 1.00 96.31 276 GLU A N 1
ATOM 2136 C CA . GLU A 1 276 ? -2.296 -23.019 20.579 1.00 96.31 276 GLU A CA 1
ATOM 2137 C C . GLU A 1 276 ? -3.591 -22.706 21.345 1.00 96.31 276 GLU A C 1
ATOM 2139 O O . GLU A 1 276 ? -3.609 -22.788 22.575 1.00 96.31 276 GLU A O 1
ATOM 2144 N N . GLY A 1 277 ? -4.650 -22.291 20.645 1.00 95.94 277 GLY A N 1
ATOM 2145 C CA . GLY A 1 277 ? -5.890 -21.832 21.256 1.00 95.94 277 GLY A CA 1
ATOM 2146 C C . GLY A 1 277 ? -6.593 -22.940 22.026 1.00 95.94 277 GLY A C 1
ATOM 2147 O O . GLY A 1 277 ? -6.783 -24.048 21.526 1.00 95.94 277 GLY A O 1
ATOM 2148 N N . ARG A 1 278 ? -7.010 -22.625 23.251 1.00 97.44 278 ARG A N 1
ATOM 2149 C CA . ARG A 1 278 ? -7.942 -23.442 24.025 1.00 97.44 278 ARG A CA 1
ATOM 2150 C C . ARG A 1 278 ? -9.245 -22.686 24.189 1.00 97.44 278 ARG A C 1
ATOM 2152 O O . ARG A 1 278 ? -9.238 -21.465 24.324 1.00 97.44 278 ARG A O 1
ATOM 2159 N N . SER A 1 279 ? -10.342 -23.427 24.185 1.00 96.94 279 SER A N 1
ATOM 2160 C CA . SER A 1 279 ? -11.659 -22.874 24.474 1.00 96.94 279 SER A CA 1
ATOM 2161 C C . SER A 1 279 ? -11.911 -22.884 25.981 1.00 96.94 279 SER A C 1
ATOM 2163 O O . SER A 1 279 ? -11.607 -23.868 26.657 1.00 96.94 279 SER A O 1
ATOM 2165 N N . ALA A 1 280 ? -12.482 -21.805 26.499 1.00 97.81 280 ALA A N 1
ATOM 2166 C CA . ALA A 1 280 ? -13.086 -21.717 27.822 1.00 97.81 280 ALA A CA 1
ATOM 2167 C C . ALA A 1 280 ? -14.479 -21.100 27.686 1.00 97.81 280 ALA A C 1
ATOM 2169 O O . ALA A 1 280 ? -14.716 -20.304 26.779 1.00 97.81 280 ALA A O 1
ATOM 2170 N N . GLN A 1 281 ? -15.391 -21.434 28.598 1.00 98.06 281 GLN A N 1
ATOM 2171 C CA . GLN A 1 281 ? -16.647 -20.698 28.690 1.00 98.06 281 GLN A CA 1
ATOM 2172 C C . GLN A 1 281 ? -16.397 -19.353 29.372 1.00 98.06 281 GLN A C 1
ATOM 2174 O O . GLN A 1 281 ? -15.892 -19.291 30.496 1.00 98.06 281 GLN A O 1
ATOM 2179 N N . GLY A 1 282 ? -16.739 -18.280 28.669 1.00 97.50 282 GLY A N 1
ATOM 2180 C CA . GLY A 1 282 ? -16.846 -16.937 29.214 1.00 97.50 282 GLY A CA 1
ATOM 2181 C C . GLY A 1 282 ? -18.300 -16.509 29.326 1.00 97.50 282 GLY A C 1
ATOM 2182 O O . GLY A 1 282 ? -19.197 -17.174 28.821 1.00 97.50 282 GLY A O 1
ATOM 2183 N N . 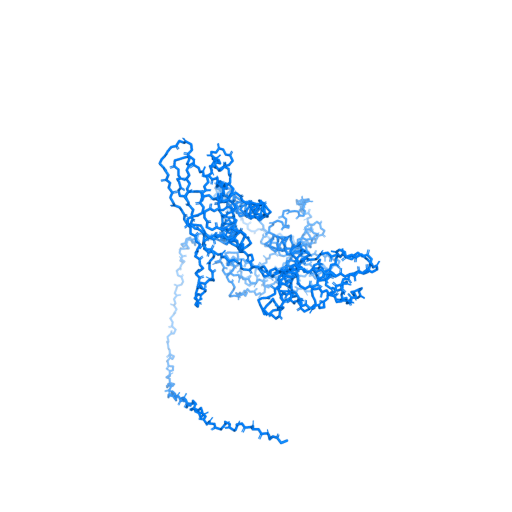VAL A 1 283 ? -18.532 -15.381 29.981 1.00 98.12 283 VAL A N 1
ATOM 2184 C CA . VAL A 1 283 ? -19.823 -14.697 30.031 1.00 98.12 283 VAL A CA 1
ATOM 2185 C C . VAL A 1 283 ? -19.668 -13.364 29.319 1.00 98.12 283 VAL A C 1
ATOM 2187 O O . VAL A 1 283 ? -18.730 -12.613 29.607 1.00 98.12 283 VAL A O 1
ATOM 2190 N N . VAL A 1 284 ? -20.577 -13.071 28.394 1.00 97.94 284 VAL A N 1
ATOM 2191 C CA . VAL A 1 284 ? -20.644 -11.765 27.732 1.00 97.94 284 VAL A CA 1
ATOM 2192 C C . VAL A 1 284 ? -21.075 -10.732 28.766 1.00 97.94 284 VAL A C 1
ATOM 2194 O O . VAL A 1 284 ? -22.127 -10.877 29.382 1.00 97.94 284 VAL A O 1
ATOM 2197 N N . LEU A 1 285 ? -20.261 -9.708 28.995 1.00 96.94 285 LEU A N 1
ATOM 2198 C CA . LEU A 1 285 ? -20.564 -8.663 29.968 1.00 96.94 285 LEU A CA 1
ATOM 2199 C C . LEU A 1 285 ? -21.378 -7.547 29.325 1.00 96.94 285 LEU A C 1
ATOM 2201 O O . LEU A 1 285 ? -22.496 -7.287 29.761 1.00 96.94 285 LEU A O 1
ATOM 2205 N N . THR A 1 286 ? -20.812 -6.919 28.294 1.00 96.06 286 THR A N 1
ATOM 2206 C CA . THR A 1 286 ? -21.414 -5.782 27.594 1.00 96.06 286 THR A CA 1
ATOM 2207 C C . THR A 1 286 ? -21.223 -5.920 26.097 1.00 96.06 286 THR A C 1
ATOM 2209 O O . THR A 1 286 ? -20.211 -6.447 25.621 1.00 96.06 286 THR A O 1
ATOM 2212 N N . LYS A 1 287 ? -22.210 -5.443 25.347 1.00 94.94 287 LYS A N 1
ATOM 2213 C CA . LYS A 1 287 ? -22.153 -5.313 23.900 1.00 94.94 287 LYS A CA 1
ATOM 2214 C C . LYS A 1 287 ? -22.171 -3.845 23.525 1.00 94.94 287 LYS A C 1
ATOM 2216 O O . LYS A 1 287 ? -22.994 -3.064 23.979 1.00 94.94 287 LYS A O 1
ATOM 2221 N N . GLU A 1 288 ? -21.251 -3.493 22.652 1.00 93.12 288 GLU A N 1
ATOM 2222 C CA . GLU A 1 288 ? -20.826 -2.128 22.429 1.00 93.12 288 GLU A CA 1
ATOM 2223 C C . GLU A 1 288 ? -20.835 -1.848 20.917 1.00 93.12 288 GLU A C 1
ATOM 2225 O O . GLU A 1 288 ? -20.399 -2.674 20.120 1.00 93.12 288 GLU A O 1
ATOM 2230 N N . ILE A 1 289 ? -21.406 -0.725 20.478 1.00 92.38 289 ILE A N 1
ATOM 2231 C CA . ILE A 1 289 ? -21.383 -0.285 19.071 1.00 92.38 289 ILE A CA 1
ATOM 2232 C C . ILE A 1 289 ? -20.649 1.046 19.015 1.00 92.38 289 ILE A C 1
ATOM 2234 O O . ILE A 1 289 ? -21.247 2.110 19.194 1.00 92.38 289 ILE A O 1
ATOM 2238 N N . ARG A 1 290 ? -19.354 0.989 18.726 1.00 85.25 290 ARG A N 1
ATOM 2239 C CA . ARG A 1 290 ? -18.530 2.183 18.601 1.00 85.25 290 ARG A CA 1
ATOM 2240 C C . ARG A 1 290 ? -18.560 2.723 17.189 1.00 85.25 290 ARG A C 1
ATOM 2242 O O . ARG A 1 290 ? -18.656 1.981 16.214 1.00 85.25 290 ARG A O 1
ATOM 2249 N N . ARG A 1 291 ? -18.495 4.041 17.065 1.00 78.19 291 ARG A N 1
ATOM 2250 C CA . ARG A 1 291 ? -18.417 4.715 15.766 1.00 78.19 291 ARG A CA 1
ATOM 2251 C C . ARG A 1 291 ? -17.060 5.352 15.639 1.00 78.19 291 ARG A C 1
ATOM 2253 O O . ARG A 1 291 ? -16.676 6.146 16.493 1.00 78.19 291 ARG A O 1
ATOM 2260 N N . SER A 1 292 ? -16.372 5.041 14.553 1.00 75.62 292 SER A N 1
ATOM 2261 C CA . SER A 1 292 ? -15.178 5.773 14.160 1.00 75.62 292 SER A CA 1
ATOM 2262 C C . SER A 1 292 ? -15.413 6.418 12.804 1.00 75.62 292 SER A C 1
ATOM 2264 O O . SER A 1 292 ? -15.875 5.772 11.860 1.00 75.62 292 SER A O 1
ATOM 2266 N N . GLY A 1 293 ? -15.129 7.712 12.700 1.00 65.81 293 GLY A N 1
ATOM 2267 C CA . GLY A 1 293 ? -15.239 8.454 11.450 1.00 65.81 293 GLY A CA 1
ATOM 2268 C C . GLY A 1 293 ? -15.756 9.877 11.622 1.00 65.81 293 GLY A C 1
ATOM 2269 O O . GLY A 1 293 ? -16.117 10.313 12.710 1.00 65.81 293 GLY A O 1
ATOM 2270 N N . ASN A 1 294 ? -15.775 10.619 10.516 1.00 64.25 294 ASN A N 1
ATOM 2271 C CA . ASN A 1 294 ? -16.366 11.955 10.460 1.00 64.25 294 ASN A CA 1
ATOM 2272 C C . ASN A 1 294 ? -17.799 11.890 9.908 1.00 64.25 294 ASN A C 1
ATOM 2274 O O . ASN A 1 294 ? -18.231 10.866 9.381 1.00 64.25 294 ASN A O 1
ATOM 2278 N N . THR A 1 295 ? -18.510 13.018 9.934 1.00 61.12 295 THR A N 1
ATOM 2279 C CA . THR A 1 295 ? -19.903 13.160 9.464 1.00 61.12 295 THR A CA 1
ATOM 2280 C C . THR A 1 295 ? -20.159 12.705 8.019 1.00 61.12 295 THR A C 1
ATOM 2282 O O . THR A 1 295 ? -21.314 12.602 7.618 1.00 61.12 295 THR A O 1
ATOM 2285 N N . ARG A 1 296 ? -19.121 12.458 7.206 1.00 56.59 296 ARG A N 1
ATOM 2286 C CA . ARG A 1 296 ? -19.249 12.003 5.810 1.00 56.59 296 ARG A CA 1
ATOM 2287 C C . ARG A 1 296 ? -18.900 10.529 5.594 1.00 56.59 296 ARG A C 1
ATOM 2289 O O . ARG A 1 296 ? -19.207 10.012 4.524 1.00 56.59 296 ARG A O 1
ATOM 2296 N N . SER A 1 297 ? -18.243 9.870 6.544 1.00 54.19 297 SER A N 1
ATOM 2297 C CA . SER A 1 297 ? -17.825 8.471 6.428 1.00 54.19 297 SER A CA 1
ATOM 2298 C C . SER A 1 297 ? -17.716 7.864 7.822 1.00 54.19 297 SER A C 1
ATOM 2300 O O . SER A 1 297 ? -16.652 7.909 8.438 1.00 54.19 297 SER A O 1
ATOM 2302 N N . GLU A 1 298 ? -18.822 7.312 8.309 1.00 73.44 298 GLU A N 1
ATOM 2303 C CA . GLU A 1 298 ? -18.907 6.655 9.611 1.00 73.4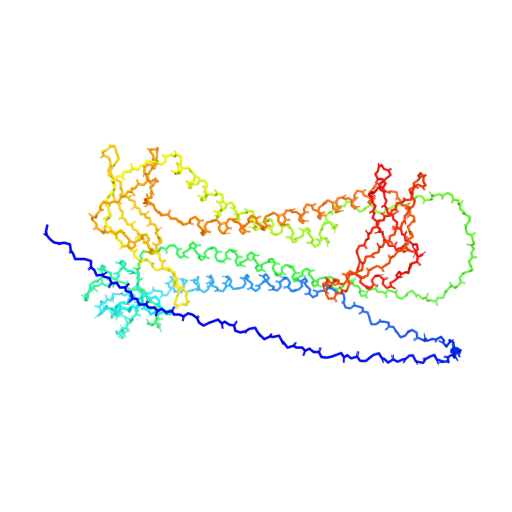4 298 GLU A CA 1
ATOM 2304 C C . GLU A 1 298 ? -18.714 5.142 9.444 1.00 73.44 298 GLU A C 1
ATOM 2306 O O . GLU A 1 298 ? -19.381 4.504 8.625 1.00 73.44 298 GLU A O 1
ATOM 2311 N N . THR A 1 299 ? -17.783 4.569 10.204 1.00 77.38 299 THR A N 1
ATOM 2312 C CA . THR A 1 299 ? -17.560 3.123 10.300 1.00 77.38 299 THR A CA 1
ATOM 2313 C C . THR A 1 299 ? -18.079 2.648 11.653 1.00 77.38 299 THR A C 1
ATOM 2315 O O . THR A 1 299 ? -17.730 3.213 12.689 1.00 77.38 299 THR A O 1
ATOM 2318 N N . LEU A 1 300 ? -18.936 1.626 11.643 1.00 85.19 300 LEU A N 1
ATOM 2319 C CA . LEU A 1 300 ? -19.450 0.993 12.857 1.00 85.19 300 LEU A CA 1
ATOM 2320 C C . LEU A 1 300 ? -18.523 -0.153 13.270 1.00 85.19 300 LEU A C 1
ATOM 2322 O O . LEU A 1 300 ? -18.257 -1.050 12.469 1.00 85.19 300 LEU A O 1
ATOM 2326 N N . HIS A 1 301 ? -18.084 -0.119 14.520 1.00 86.44 301 HIS A N 1
ATOM 2327 C CA . HIS A 1 301 ? -17.302 -1.142 15.199 1.00 86.44 301 HIS A CA 1
ATOM 2328 C C . HIS A 1 301 ? -18.205 -1.823 16.225 1.00 86.44 301 HIS A C 1
ATOM 2330 O O . HIS A 1 301 ? -18.807 -1.160 17.067 1.00 86.44 301 HIS A O 1
ATOM 2336 N N . TYR A 1 302 ? -18.345 -3.142 16.144 1.00 91.69 302 TYR A N 1
ATOM 2337 C CA . TYR A 1 302 ? -19.218 -3.900 17.038 1.00 91.69 302 TYR A CA 1
ATOM 2338 C C . TYR A 1 302 ? -18.360 -4.597 18.088 1.00 91.69 302 TYR A C 1
ATOM 2340 O O . TYR A 1 302 ? -17.887 -5.709 17.878 1.00 91.69 302 TYR A O 1
ATOM 2348 N N . GLU A 1 303 ? -18.125 -3.926 19.205 1.00 94.56 303 GLU A N 1
ATOM 2349 C CA . GLU A 1 303 ? -17.278 -4.415 20.285 1.00 94.56 303 GLU A CA 1
ATOM 2350 C C . GLU A 1 303 ? -18.080 -5.259 21.287 1.00 94.56 303 GLU A C 1
ATOM 2352 O O . GLU A 1 303 ? -19.284 -5.080 21.491 1.00 94.56 303 GLU A O 1
ATOM 2357 N N . VAL A 1 304 ? -17.417 -6.220 21.921 1.00 96.06 304 VAL A N 1
ATOM 2358 C CA . VAL A 1 304 ? -17.973 -7.016 23.016 1.00 96.06 304 VAL A CA 1
ATOM 2359 C C . VAL A 1 304 ? -16.938 -7.130 24.115 1.00 96.06 304 VAL A C 1
ATOM 2361 O O . VAL A 1 304 ? -15.798 -7.515 23.857 1.00 96.06 304 VAL A O 1
ATOM 2364 N N . THR A 1 305 ? -17.359 -6.852 25.344 1.00 97.38 305 THR A N 1
ATOM 2365 C CA . THR A 1 305 ? -16.576 -7.123 26.548 1.00 97.38 305 THR A CA 1
ATOM 2366 C C . THR A 1 305 ? -17.084 -8.417 27.169 1.00 97.38 305 THR A C 1
ATOM 2368 O O . THR A 1 305 ? -18.288 -8.612 27.340 1.00 97.38 305 THR A O 1
ATOM 2371 N N . TYR A 1 306 ? -16.184 -9.328 27.506 1.00 98.00 306 TYR A N 1
ATOM 2372 C CA . TYR A 1 306 ? -16.520 -10.627 28.083 1.00 98.00 306 TYR A CA 1
ATOM 2373 C C . TYR A 1 306 ? -15.522 -11.001 29.165 1.00 98.00 306 TYR A C 1
ATOM 2375 O O . TYR A 1 306 ? -14.418 -10.468 29.247 1.00 98.00 306 TYR A O 1
ATOM 2383 N N . ARG A 1 307 ? -15.910 -11.951 30.007 1.00 98.31 307 ARG A N 1
ATOM 2384 C CA . ARG A 1 307 ? -15.091 -12.407 31.125 1.00 98.31 307 ARG A CA 1
ATOM 2385 C C . ARG A 1 307 ? -15.085 -13.916 31.201 1.00 98.31 307 ARG A C 1
ATOM 2387 O O . ARG A 1 307 ? -16.136 -14.538 31.108 1.00 98.31 307 ARG A O 1
ATOM 2394 N N . PHE A 1 308 ? -13.920 -14.507 31.407 1.00 98.38 308 PHE A N 1
ATOM 2395 C CA . PHE A 1 308 ? -13.746 -15.955 31.490 1.00 98.38 308 PHE A CA 1
ATOM 2396 C C . PHE A 1 308 ? -12.736 -16.303 32.584 1.00 98.38 308 PHE A C 1
ATOM 2398 O O . PHE A 1 308 ? -11.974 -15.445 33.028 1.00 98.38 308 PHE A O 1
ATOM 2405 N N . ALA A 1 309 ? -12.753 -17.551 33.050 1.00 97.94 309 ALA A N 1
ATOM 2406 C CA . ALA A 1 309 ? -11.865 -18.014 34.111 1.00 97.94 309 ALA A CA 1
ATOM 2407 C C . ALA A 1 309 ? -10.898 -19.083 33.594 1.00 97.94 309 ALA A C 1
ATOM 2409 O O . ALA A 1 309 ? -11.311 -20.045 32.944 1.00 97.94 309 ALA A O 1
ATOM 2410 N N . VAL A 1 310 ? -9.612 -18.935 33.910 1.00 97.69 310 VAL A N 1
ATOM 2411 C CA . VAL A 1 310 ? -8.561 -19.902 33.576 1.00 97.69 310 VAL A CA 1
ATOM 2412 C C . VAL A 1 310 ? -7.665 -20.081 34.790 1.00 97.69 310 VAL A C 1
ATOM 2414 O O . VAL A 1 310 ? -7.131 -19.115 35.319 1.00 97.69 310 VAL A O 1
ATOM 2417 N N . SER A 1 311 ? -7.490 -21.326 35.241 1.00 96.00 311 SER A N 1
ATOM 2418 C CA . SER A 1 311 ? -6.628 -21.653 36.392 1.00 96.00 311 SER A CA 1
ATOM 2419 C C . SER A 1 311 ? -6.976 -20.880 37.677 1.00 96.00 311 SER A C 1
ATOM 2421 O O . SER A 1 311 ? -6.096 -20.563 38.469 1.00 96.00 311 SER A O 1
ATOM 2423 N N . GLY A 1 312 ? -8.261 -20.566 37.881 1.00 95.62 312 GLY A N 1
ATOM 2424 C CA . GLY A 1 312 ? -8.746 -19.791 39.030 1.00 95.62 312 GLY A CA 1
ATOM 2425 C C . GLY A 1 312 ? -8.598 -18.271 38.893 1.00 95.62 312 GLY A C 1
ATOM 2426 O O . GLY A 1 312 ? -9.148 -17.543 39.714 1.00 95.62 312 GLY A O 1
ATOM 2427 N N . GLU A 1 313 ? -7.923 -17.780 37.851 1.00 97.62 313 GLU A N 1
ATOM 2428 C CA . GLU A 1 313 ? -7.839 -16.355 37.534 1.00 97.62 313 GLU A CA 1
ATOM 2429 C C . GLU A 1 313 ? -8.990 -15.952 36.610 1.00 97.62 313 GLU A C 1
ATOM 2431 O O . GLU A 1 313 ? -9.320 -16.660 35.657 1.00 97.62 313 GLU A O 1
ATOM 2436 N N . THR A 1 314 ? -9.616 -14.813 36.902 1.00 97.88 314 THR A N 1
ATOM 2437 C CA . THR A 1 314 ? -10.675 -14.243 36.067 1.00 97.88 314 THR A CA 1
ATOM 2438 C C . THR A 1 314 ? -10.082 -13.172 35.168 1.00 97.88 314 THR A C 1
ATOM 2440 O O . THR A 1 314 ? -9.464 -12.232 35.657 1.00 97.88 314 THR A O 1
ATOM 2443 N N . ILE A 1 315 ? -10.288 -13.308 33.863 1.00 98.06 315 ILE A N 1
ATOM 2444 C CA . ILE A 1 315 ? -9.718 -12.430 32.845 1.00 98.06 315 ILE A CA 1
ATOM 2445 C C . ILE A 1 315 ? -10.855 -11.774 32.081 1.00 98.06 315 ILE A C 1
ATOM 2447 O O . ILE A 1 315 ? -11.812 -12.437 31.674 1.00 98.06 315 ILE A O 1
ATOM 2451 N N . GLU A 1 316 ? -10.729 -10.470 31.883 1.00 97.94 316 GLU A N 1
ATOM 2452 C CA . GLU A 1 316 ? -11.613 -9.685 31.035 1.00 97.94 316 GLU A CA 1
ATOM 2453 C C . GLU A 1 316 ? -10.969 -9.498 29.659 1.00 97.94 316 GLU A C 1
ATOM 2455 O O . GLU A 1 316 ? -9.772 -9.220 29.542 1.00 97.94 316 GLU A O 1
ATOM 2460 N N . GLY A 1 317 ? -11.762 -9.721 28.620 1.00 95.50 317 GLY A N 1
ATOM 2461 C CA . GLY A 1 317 ? -11.377 -9.603 27.225 1.00 95.50 317 GLY A CA 1
ATOM 2462 C C . GLY A 1 317 ? -12.307 -8.650 26.493 1.00 95.50 317 GLY A C 1
ATOM 2463 O O . GLY A 1 317 ? -13.472 -8.491 26.861 1.00 95.50 317 GLY A O 1
ATOM 2464 N N . ARG A 1 318 ? -11.788 -8.034 25.433 1.00 95.69 318 ARG A N 1
ATOM 2465 C CA . ARG A 1 318 ? -12.560 -7.214 24.501 1.00 95.69 318 ARG A CA 1
ATOM 2466 C C . ARG A 1 318 ? -12.264 -7.672 23.082 1.00 95.69 318 ARG A C 1
ATOM 2468 O O . ARG A 1 318 ? -11.110 -7.954 22.767 1.00 95.69 318 ARG A O 1
ATOM 2475 N N . ASP A 1 319 ? -13.299 -7.769 22.257 1.00 93.44 319 ASP A N 1
ATOM 2476 C CA . ASP A 1 319 ? -13.182 -8.203 20.864 1.00 93.44 319 ASP A CA 1
ATOM 2477 C C . ASP A 1 319 ? -14.085 -7.369 19.951 1.00 93.44 319 ASP A C 1
ATOM 2479 O O . ASP A 1 319 ? -15.136 -6.899 20.389 1.00 93.44 319 ASP A O 1
ATOM 2483 N N . GLU A 1 320 ? -13.672 -7.181 18.698 1.00 90.44 320 GLU A N 1
ATOM 2484 C CA . GLU A 1 320 ? -14.442 -6.474 17.669 1.00 90.44 320 GLU A CA 1
ATOM 2485 C C . GLU A 1 320 ? -14.983 -7.501 16.675 1.00 90.44 320 GLU A C 1
ATOM 2487 O O . GLU A 1 320 ? -14.227 -8.224 16.034 1.00 90.44 320 GLU A O 1
ATOM 2492 N N . LEU A 1 321 ? -16.303 -7.560 16.539 1.00 90.69 321 LEU A N 1
ATOM 2493 C CA . LEU A 1 321 ? -17.002 -8.587 15.784 1.00 90.69 321 LEU A CA 1
ATOM 2494 C C . LEU A 1 321 ? -17.669 -8.018 14.533 1.00 90.69 321 LEU A C 1
ATOM 2496 O O . LEU A 1 321 ? -17.906 -6.820 14.377 1.00 90.69 321 LEU A O 1
ATOM 2500 N N . SER A 1 322 ? -18.051 -8.917 13.628 1.00 86.19 322 SER A N 1
ATOM 2501 C CA . SER A 1 322 ? -19.000 -8.566 12.576 1.00 86.19 322 SER A CA 1
ATOM 2502 C C . SER A 1 322 ? -20.387 -8.292 13.178 1.00 86.19 322 SER A C 1
ATOM 2504 O O . SER A 1 322 ? -20.758 -8.902 14.180 1.00 86.19 322 SER A O 1
ATOM 2506 N N . LEU A 1 323 ? -21.204 -7.447 12.533 1.00 87.50 323 LEU A N 1
ATOM 2507 C CA . LEU A 1 323 ? -22.598 -7.201 12.949 1.00 87.50 323 LEU A CA 1
ATOM 2508 C C . LEU A 1 323 ? -23.383 -8.508 13.170 1.00 87.50 323 LEU A C 1
ATOM 2510 O O . LEU A 1 323 ? -24.181 -8.614 14.099 1.00 87.50 323 LEU A O 1
ATOM 2514 N N . GLY A 1 324 ? -23.159 -9.507 12.310 1.00 84.88 324 GLY A N 1
ATOM 2515 C CA . GLY A 1 324 ? -23.841 -10.796 12.390 1.00 84.88 324 GLY A CA 1
ATOM 2516 C C . GLY A 1 324 ? -23.429 -11.618 13.610 1.00 84.88 324 GLY A C 1
ATOM 2517 O O . GLY A 1 324 ? -24.295 -12.201 14.258 1.00 84.88 324 GLY A O 1
ATOM 2518 N N . ASP A 1 325 ? -22.137 -11.655 13.937 1.00 90.19 325 ASP A N 1
ATOM 2519 C CA . ASP A 1 325 ? -21.629 -12.404 15.093 1.00 90.19 325 ASP A CA 1
ATOM 2520 C C . ASP A 1 325 ? -21.947 -11.672 16.400 1.00 90.19 325 ASP A C 1
ATOM 2522 O O . ASP A 1 325 ? -22.456 -12.281 17.340 1.00 90.19 325 ASP A O 1
ATOM 2526 N N . TRP A 1 326 ? -21.784 -10.348 16.415 1.00 94.50 326 TRP A N 1
ATOM 2527 C CA . TRP A 1 326 ? -22.212 -9.489 17.516 1.00 94.50 326 TRP A CA 1
ATOM 2528 C C . TRP A 1 326 ? -23.704 -9.658 17.817 1.00 94.50 326 TRP A C 1
ATOM 2530 O O . TRP A 1 326 ? -24.096 -9.809 18.971 1.00 94.50 326 TRP A O 1
ATOM 2540 N N . GLY A 1 327 ? -24.561 -9.691 16.791 1.00 92.56 327 GLY A N 1
ATOM 2541 C CA . GLY A 1 327 ? -26.011 -9.843 16.942 1.00 92.56 327 GLY A CA 1
ATOM 2542 C C . GLY A 1 327 ? -26.450 -11.177 17.555 1.00 92.56 327 GLY A C 1
ATOM 2543 O O . GLY A 1 327 ? -27.517 -11.233 18.159 1.00 92.56 327 GLY A O 1
ATOM 2544 N N . ARG A 1 328 ? -25.634 -12.232 17.439 1.00 93.12 328 ARG A N 1
ATOM 2545 C CA . ARG A 1 328 ? -25.919 -13.559 18.014 1.00 93.12 328 ARG A CA 1
ATOM 2546 C C . ARG A 1 328 ? -25.578 -13.669 19.493 1.00 93.12 328 ARG A C 1
ATOM 2548 O O . ARG A 1 328 ? -26.082 -14.569 20.153 1.00 93.12 328 ARG A O 1
ATOM 2555 N N . LEU A 1 329 ? -24.712 -12.796 19.997 1.00 95.62 329 LEU A N 1
ATOM 2556 C CA . LEU A 1 329 ? -24.329 -12.796 21.402 1.00 95.62 329 LEU A CA 1
ATOM 2557 C C . LEU A 1 329 ? -25.415 -12.123 22.239 1.00 95.62 329 LEU A C 1
ATOM 2559 O O . LEU A 1 329 ? -25.947 -11.077 21.855 1.00 95.62 329 LEU A O 1
ATOM 2563 N N . ILE A 1 330 ? -25.713 -12.705 23.395 1.00 97.06 330 ILE A N 1
ATOM 2564 C CA . ILE A 1 330 ? -26.667 -12.175 24.368 1.00 97.06 330 ILE A CA 1
ATOM 2565 C C . ILE A 1 330 ? -25.876 -11.799 25.620 1.00 97.06 330 ILE A C 1
ATOM 2567 O O . ILE A 1 330 ? -25.038 -12.565 26.095 1.00 97.06 330 ILE A O 1
ATOM 2571 N N . GLU A 1 331 ? -26.093 -10.590 26.132 1.00 97.00 331 GLU A N 1
ATOM 2572 C CA . GLU A 1 331 ? -25.437 -10.145 27.361 1.00 97.00 331 GLU A CA 1
ATOM 2573 C C . GLU A 1 331 ? -25.819 -11.044 28.537 1.00 97.00 331 GLU A C 1
ATOM 2575 O O . GLU A 1 331 ? -26.968 -11.458 28.676 1.00 97.00 331 GLU A O 1
ATOM 2580 N N . ARG A 1 332 ? -24.846 -11.310 29.410 1.00 97.56 332 ARG A N 1
ATOM 2581 C CA . ARG A 1 332 ? -24.924 -12.215 30.567 1.00 97.56 332 ARG A CA 1
ATOM 2582 C C . ARG A 1 332 ? -25.088 -13.694 30.224 1.00 97.56 332 ARG A C 1
ATOM 2584 O O . ARG A 1 332 ? -25.157 -14.506 31.145 1.00 97.56 332 ARG A O 1
ATOM 2591 N N . GLU A 1 333 ? -25.087 -14.060 28.946 1.00 97.62 333 GLU A N 1
ATOM 2592 C CA . GLU A 1 333 ? -25.044 -15.458 28.529 1.00 97.62 333 GLU A CA 1
ATOM 2593 C C . GLU A 1 333 ? -23.614 -15.961 28.333 1.00 97.62 333 GLU A C 1
ATOM 2595 O O . GLU A 1 333 ? -22.653 -15.195 28.192 1.00 97.62 333 GLU A O 1
ATOM 2600 N N . SER A 1 334 ? -23.481 -17.288 28.356 1.00 97.31 334 SER A N 1
ATOM 2601 C CA . SER A 1 334 ? -22.214 -17.959 28.108 1.00 97.31 334 SER A CA 1
ATOM 2602 C C . SER A 1 334 ? -21.820 -17.857 26.636 1.00 97.31 334 SER A C 1
ATOM 2604 O O . SER A 1 334 ? -22.630 -18.160 25.760 1.00 97.31 334 SER A O 1
ATOM 2606 N N . ALA A 1 335 ? -20.563 -17.524 26.368 1.00 97.00 335 ALA A N 1
ATOM 2607 C CA . ALA A 1 335 ? -19.968 -17.561 25.041 1.00 97.00 335 ALA A CA 1
ATOM 2608 C C . ALA A 1 335 ? -18.635 -18.311 25.077 1.00 97.00 335 ALA A C 1
ATOM 2610 O O . ALA A 1 335 ? -17.894 -18.256 26.062 1.00 97.00 335 ALA A O 1
ATOM 2611 N N . ASP A 1 336 ? -18.317 -19.004 23.988 1.00 97.38 336 ASP A N 1
ATOM 2612 C CA . ASP A 1 336 ? -17.035 -19.680 23.854 1.00 97.38 336 ASP A CA 1
ATOM 2613 C C . ASP A 1 336 ? -15.928 -18.648 23.616 1.00 97.38 336 ASP A C 1
ATOM 2615 O O . ASP A 1 336 ? -15.968 -17.865 22.666 1.00 97.38 336 ASP A O 1
ATOM 2619 N N . VAL A 1 337 ? -14.916 -18.662 24.479 1.00 96.81 337 VAL A N 1
ATOM 2620 C CA . VAL A 1 337 ? -13.733 -17.804 24.399 1.00 96.81 337 VAL A CA 1
ATOM 2621 C C . VAL A 1 337 ? -12.532 -18.656 24.022 1.00 96.81 337 VAL A C 1
ATOM 2623 O O . VAL A 1 337 ? -12.201 -19.623 24.704 1.00 96.81 337 VAL A O 1
ATOM 2626 N N . LEU A 1 338 ? -11.840 -18.272 22.955 1.00 96.38 338 LEU A N 1
ATOM 2627 C CA . LEU A 1 338 ? -10.555 -18.833 22.556 1.00 96.38 338 LEU A CA 1
ATOM 2628 C C . LEU A 1 338 ? -9.425 -18.007 23.166 1.00 96.38 338 LEU A C 1
ATOM 2630 O O . LEU A 1 338 ? -9.274 -16.826 22.867 1.00 96.38 338 LEU A O 1
ATOM 2634 N N . TYR A 1 339 ? -8.584 -18.638 23.978 1.00 97.12 339 TYR A N 1
ATOM 2635 C CA . TYR A 1 339 ? -7.437 -17.991 24.615 1.00 97.12 339 TYR A CA 1
ATOM 2636 C C . TYR A 1 339 ? -6.161 -18.815 24.439 1.00 97.12 339 TYR A C 1
ATOM 2638 O O . TYR A 1 339 ? -6.199 -20.016 24.162 1.00 97.12 339 TYR A O 1
ATOM 2646 N N . ARG A 1 340 ? -5.001 -18.172 24.608 1.00 97.06 340 ARG A N 1
ATOM 2647 C CA . ARG A 1 340 ? -3.693 -18.844 24.556 1.00 97.06 340 ARG A CA 1
ATOM 2648 C C . ARG A 1 340 ? -3.209 -19.195 25.968 1.00 97.06 340 ARG A C 1
ATOM 2650 O O . ARG A 1 340 ? -3.010 -18.277 26.761 1.00 97.06 340 ARG A O 1
ATOM 2657 N N . PRO A 1 341 ? -2.935 -20.471 26.300 1.00 97.25 341 PRO A N 1
ATOM 2658 C CA . PRO A 1 341 ? -2.569 -20.874 27.663 1.00 97.25 341 PRO A CA 1
ATOM 2659 C C . PRO A 1 341 ? -1.332 -20.170 28.235 1.00 97.25 341 PRO A C 1
ATOM 2661 O O . PRO A 1 341 ? -1.300 -19.868 29.420 1.00 97.25 341 PRO A O 1
ATOM 2664 N N . GLN A 1 342 ? -0.323 -19.883 27.405 1.00 96.50 342 GLN A N 1
ATOM 2665 C CA . GLN A 1 342 ? 0.911 -19.208 27.833 1.00 96.50 342 GLN A CA 1
ATOM 2666 C C . GLN A 1 342 ? 0.748 -17.690 27.978 1.00 96.50 342 GLN A C 1
ATOM 2668 O O . GLN A 1 342 ? 1.594 -17.036 28.582 1.00 96.50 342 GLN A O 1
ATOM 2673 N N . LYS A 1 343 ? -0.304 -17.112 27.388 1.00 96.44 343 LYS A N 1
ATOM 2674 C CA . LYS A 1 343 ? -0.622 -15.686 27.496 1.00 96.44 343 LYS A CA 1
ATOM 2675 C C . LYS A 1 343 ? -2.144 -15.499 27.470 1.00 96.44 343 LYS A C 1
ATOM 2677 O O . LYS A 1 343 ? -2.671 -15.101 26.431 1.00 96.44 343 LYS A O 1
ATOM 2682 N N . PRO A 1 344 ? -2.849 -15.777 28.583 1.00 96.62 344 PRO A N 1
ATOM 2683 C CA . PRO A 1 344 ? -4.313 -15.739 28.633 1.00 96.62 344 PRO A CA 1
ATOM 2684 C C . PRO A 1 344 ? -4.937 -14.371 28.307 1.00 96.62 344 PRO A C 1
ATOM 2686 O O . PRO A 1 344 ? -6.065 -14.315 27.827 1.00 96.62 344 PRO A O 1
ATOM 2689 N N . SER A 1 345 ? -4.185 -13.273 28.462 1.00 94.88 345 SER A N 1
ATOM 2690 C CA . SER A 1 345 ? -4.577 -11.932 27.987 1.00 94.88 345 SER A CA 1
ATOM 2691 C C . SER A 1 345 ? -4.671 -11.809 26.460 1.00 94.88 345 SER A C 1
ATOM 2693 O O . SER A 1 345 ? -5.203 -10.834 25.945 1.00 94.88 345 SER A O 1
ATOM 2695 N N . SER A 1 346 ? -4.159 -12.792 25.716 1.00 94.50 346 SER A N 1
ATOM 2696 C CA . SER A 1 346 ? -4.391 -12.960 24.284 1.00 94.50 346 SER A CA 1
ATOM 2697 C C . SER A 1 346 ? -5.594 -13.891 24.108 1.00 94.50 346 SER A C 1
ATOM 2699 O O . SER A 1 346 ? -5.439 -15.113 24.027 1.00 94.50 346 SER A O 1
ATOM 2701 N N . ASN A 1 347 ? -6.787 -13.299 24.084 1.00 95.62 347 ASN A N 1
ATOM 2702 C CA . ASN A 1 347 ? -8.077 -13.977 23.963 1.00 95.62 347 ASN A CA 1
ATOM 2703 C C . ASN A 1 347 ? -8.950 -13.328 22.874 1.00 95.62 347 ASN A C 1
ATOM 2705 O O . ASN A 1 347 ? -8.686 -12.200 22.463 1.00 95.62 347 ASN A O 1
ATOM 2709 N N . ARG A 1 348 ? -9.917 -14.092 22.355 1.00 94.38 348 ARG A N 1
ATOM 2710 C CA . ARG A 1 348 ? -10.939 -13.667 21.385 1.00 94.38 348 ARG A CA 1
ATOM 2711 C C . ARG A 1 348 ? -12.191 -14.531 21.513 1.00 94.38 348 ARG A C 1
ATOM 2713 O O . ARG A 1 348 ? -12.095 -15.676 21.964 1.00 94.38 348 ARG A O 1
ATOM 2720 N N . LEU A 1 349 ? -13.345 -14.039 21.083 1.00 95.19 349 LEU A N 1
ATOM 2721 C CA . LEU A 1 349 ? -14.569 -14.842 21.049 1.00 95.19 349 LEU A CA 1
ATOM 2722 C C . LEU A 1 349 ? -14.516 -15.862 19.903 1.00 95.19 349 LEU A C 1
ATOM 2724 O O . LEU A 1 349 ? -13.946 -15.627 18.833 1.00 95.19 349 LEU A O 1
ATOM 2728 N N . ALA A 1 350 ? -15.095 -17.040 20.120 1.00 90.75 350 ALA A N 1
ATOM 2729 C CA . ALA A 1 350 ? -15.195 -18.052 19.082 1.00 90.75 350 ALA A CA 1
ATOM 2730 C C . ALA A 1 350 ? -16.196 -17.606 18.008 1.00 90.75 350 ALA A C 1
ATOM 2732 O O . ALA A 1 350 ? -17.349 -17.304 18.299 1.00 90.75 350 ALA A O 1
ATOM 2733 N N . GLY A 1 351 ? -15.759 -17.599 16.747 1.00 81.38 351 GLY A N 1
ATOM 2734 C CA . GLY A 1 351 ? -16.610 -17.252 15.605 1.00 81.38 351 GLY A CA 1
ATOM 2735 C C . GLY A 1 351 ? -16.215 -15.970 14.880 1.00 81.38 351 GLY A C 1
ATOM 2736 O O . GLY A 1 351 ? -16.668 -15.789 13.753 1.00 81.38 351 GLY A O 1
ATOM 2737 N N . ASP A 1 352 ? -15.318 -15.156 15.444 1.00 73.06 352 ASP A N 1
ATOM 2738 C CA . ASP A 1 352 ? -14.823 -13.963 14.763 1.00 73.06 352 ASP A CA 1
ATOM 2739 C C . ASP A 1 352 ? -14.071 -14.331 13.465 1.00 73.06 352 ASP A C 1
ATOM 2741 O O . ASP A 1 352 ? -13.134 -15.142 13.447 1.00 73.06 352 ASP A O 1
ATOM 2745 N N . ARG A 1 353 ? -14.528 -13.779 12.333 1.00 67.44 353 ARG A N 1
ATOM 2746 C CA . ARG A 1 353 ? -14.002 -14.073 10.985 1.00 67.44 353 ARG A CA 1
ATOM 2747 C C . ARG A 1 353 ? -13.599 -12.807 10.211 1.00 67.44 353 ARG A C 1
ATOM 2749 O O . ARG A 1 353 ? -14.000 -12.650 9.055 1.00 67.44 353 ARG A O 1
ATOM 2756 N N . PRO A 1 354 ? -12.685 -11.964 10.725 1.00 69.81 354 PRO A N 1
ATOM 2757 C CA . PRO A 1 354 ? -12.176 -10.795 10.011 1.00 69.81 354 PRO A CA 1
ATOM 2758 C C . PRO A 1 354 ? -11.135 -11.193 8.951 1.00 69.81 354 PRO A C 1
ATOM 2760 O O . PRO A 1 354 ? -10.488 -10.335 8.342 1.00 69.81 354 PRO A O 1
ATOM 2763 N N . TRP A 1 355 ? -10.952 -12.501 8.715 1.00 79.75 355 TRP A N 1
ATOM 2764 C CA . TRP A 1 355 ? -9.969 -13.036 7.783 1.00 79.75 355 TRP A CA 1
ATOM 2765 C C . TRP A 1 355 ? -10.169 -12.476 6.376 1.00 79.75 355 TRP A C 1
ATOM 2767 O O . TRP A 1 355 ? -9.179 -12.190 5.724 1.00 79.75 355 TRP A O 1
ATOM 2777 N N . LEU A 1 356 ? -11.404 -12.210 5.927 1.00 76.50 356 LEU A N 1
ATOM 2778 C CA . LEU A 1 356 ? -11.635 -11.718 4.565 1.00 76.50 356 LEU A CA 1
ATOM 2779 C C . LEU A 1 356 ? -10.973 -10.350 4.315 1.00 76.50 356 LEU A C 1
ATOM 2781 O O . LEU A 1 356 ? -10.304 -10.177 3.297 1.00 76.50 356 LEU A O 1
ATOM 2785 N N . LYS A 1 357 ? -11.100 -9.396 5.251 1.00 78.38 357 LYS A N 1
ATOM 2786 C CA . LYS A 1 357 ? -10.463 -8.068 5.155 1.00 78.38 357 LYS A CA 1
ATOM 2787 C C . LYS A 1 357 ? -8.939 -8.203 5.186 1.00 78.38 357 LYS A C 1
ATOM 2789 O O . LYS A 1 357 ? -8.260 -7.683 4.300 1.00 78.38 357 LYS A O 1
ATOM 2794 N N . LYS A 1 358 ? -8.411 -8.951 6.164 1.00 85.12 358 LYS A N 1
ATOM 2795 C CA . LYS A 1 358 ? -6.970 -9.229 6.316 1.00 85.12 358 LYS A CA 1
ATOM 2796 C C . LYS A 1 358 ? -6.397 -9.888 5.052 1.00 85.12 358 LYS A C 1
ATOM 2798 O O . LYS A 1 358 ? -5.394 -9.439 4.506 1.00 85.12 358 LYS A O 1
ATOM 2803 N N . THR A 1 359 ? -7.080 -10.904 4.527 1.00 84.19 359 THR A N 1
ATOM 2804 C CA . THR A 1 359 ? -6.701 -11.627 3.310 1.00 84.19 359 THR A CA 1
ATOM 2805 C C . THR A 1 359 ? -6.772 -10.737 2.082 1.00 84.19 359 THR A C 1
ATOM 2807 O O . THR A 1 359 ? -5.842 -10.774 1.286 1.00 84.19 359 THR A O 1
ATOM 2810 N N . PHE A 1 360 ? -7.806 -9.908 1.924 1.00 84.00 360 PHE A N 1
ATOM 2811 C CA . PHE A 1 360 ? -7.902 -8.991 0.789 1.00 84.00 360 PHE A CA 1
ATOM 2812 C C . PHE A 1 360 ? -6.746 -7.982 0.774 1.00 84.00 360 PHE A C 1
ATOM 2814 O O . PHE A 1 360 ? -6.046 -7.862 -0.232 1.00 84.00 360 PHE A O 1
ATOM 2821 N N . PHE A 1 361 ? -6.491 -7.297 1.895 1.00 86.50 361 PHE A N 1
ATOM 2822 C CA . PHE A 1 361 ? -5.402 -6.318 1.976 1.00 86.50 361 PHE A CA 1
ATOM 2823 C C . PHE A 1 361 ? -4.016 -6.963 1.894 1.00 86.50 361 PHE A C 1
ATOM 2825 O O . PHE A 1 361 ? -3.128 -6.407 1.243 1.00 86.50 361 PHE A O 1
ATOM 2832 N N . GLY A 1 362 ? -3.838 -8.143 2.492 1.00 89.56 362 GLY A N 1
ATOM 2833 C CA . GLY A 1 362 ? -2.631 -8.947 2.336 1.00 89.56 362 GLY A CA 1
ATOM 2834 C C . GLY A 1 362 ? -2.403 -9.342 0.875 1.00 89.56 362 GLY A C 1
ATOM 2835 O O . GLY A 1 362 ? -1.331 -9.092 0.331 1.00 89.56 362 GLY A O 1
ATOM 2836 N N . LEU A 1 363 ? -3.418 -9.883 0.198 1.00 86.25 363 LEU A N 1
ATOM 2837 C CA . LEU A 1 363 ? -3.323 -10.291 -1.205 1.00 86.25 363 LEU A CA 1
ATOM 2838 C C . LEU A 1 363 ? -3.018 -9.101 -2.118 1.00 86.25 363 LEU A C 1
ATOM 2840 O O . LEU A 1 363 ? -2.172 -9.212 -3.003 1.00 86.25 363 LEU A O 1
ATOM 2844 N N . LEU A 1 364 ? -3.651 -7.950 -1.882 1.00 85.75 364 LEU A N 1
ATOM 2845 C CA . LEU A 1 364 ? -3.373 -6.734 -2.639 1.00 85.75 364 LEU A CA 1
ATOM 2846 C C . LEU A 1 364 ? -1.905 -6.311 -2.479 1.00 85.75 364 LEU A C 1
ATOM 2848 O O . LEU A 1 364 ? -1.214 -6.116 -3.479 1.00 85.75 364 LEU A O 1
ATOM 2852 N N . GLY A 1 365 ? -1.398 -6.251 -1.242 1.00 86.50 365 GLY A N 1
ATOM 2853 C CA . GLY A 1 365 ? 0.017 -5.969 -0.974 1.00 86.50 365 GLY A CA 1
ATOM 2854 C C . GLY A 1 365 ? 0.958 -6.967 -1.655 1.00 86.50 365 GLY A C 1
ATOM 2855 O O . GLY A 1 365 ? 1.948 -6.566 -2.268 1.00 86.50 365 GLY A O 1
ATOM 2856 N N . LEU A 1 366 ? 0.612 -8.259 -1.622 1.00 92.44 366 LEU A N 1
ATOM 2857 C CA . LEU A 1 366 ? 1.374 -9.324 -2.272 1.00 92.44 366 LEU A CA 1
ATOM 2858 C C . LEU A 1 366 ? 1.445 -9.129 -3.790 1.00 92.44 366 LEU A C 1
ATOM 2860 O O . LEU A 1 366 ? 2.526 -9.235 -4.365 1.00 92.44 366 LEU A O 1
ATOM 2864 N N . VAL A 1 367 ? 0.326 -8.804 -4.444 1.00 84.06 367 VAL A N 1
ATOM 2865 C CA . VAL A 1 367 ? 0.291 -8.537 -5.891 1.00 84.06 367 VAL A CA 1
ATOM 2866 C C . VAL A 1 367 ? 1.225 -7.379 -6.243 1.00 84.06 367 VAL A C 1
ATOM 2868 O O . VAL A 1 367 ? 2.049 -7.515 -7.150 1.00 84.06 367 VAL A O 1
ATOM 2871 N N . PHE A 1 368 ? 1.170 -6.271 -5.495 1.00 87.12 368 PHE A N 1
ATOM 2872 C CA . PHE A 1 368 ? 2.082 -5.140 -5.698 1.00 87.12 368 PHE A CA 1
ATOM 2873 C C . PHE A 1 368 ? 3.549 -5.523 -5.478 1.00 87.12 368 PHE A C 1
ATOM 2875 O O . PHE A 1 368 ? 4.401 -5.149 -6.286 1.00 87.12 368 PHE A O 1
ATOM 2882 N N . ALA A 1 369 ? 3.849 -6.300 -4.436 1.00 91.94 369 ALA A N 1
ATOM 2883 C CA . ALA A 1 369 ? 5.203 -6.758 -4.150 1.00 91.94 369 ALA A CA 1
ATOM 2884 C C . ALA A 1 369 ? 5.742 -7.686 -5.253 1.00 91.94 369 ALA A C 1
ATOM 2886 O O . ALA A 1 369 ? 6.879 -7.510 -5.690 1.00 91.94 369 ALA A O 1
ATOM 2887 N N . VAL A 1 370 ? 4.940 -8.631 -5.755 1.00 90.25 370 VAL A N 1
ATOM 2888 C CA . VAL A 1 370 ? 5.336 -9.580 -6.812 1.00 90.25 370 VAL A CA 1
ATOM 2889 C C . VAL A 1 370 ? 5.527 -8.874 -8.153 1.00 90.25 370 VAL A C 1
ATOM 2891 O O . VAL A 1 370 ? 6.568 -9.042 -8.799 1.00 90.25 370 VAL A O 1
ATOM 2894 N N . VAL A 1 371 ? 4.557 -8.055 -8.573 1.00 86.56 371 VAL A N 1
ATOM 2895 C CA . VAL A 1 371 ? 4.646 -7.290 -9.827 1.00 86.56 371 VAL A CA 1
ATOM 2896 C C . VAL A 1 371 ? 5.810 -6.303 -9.755 1.00 86.56 371 VAL A C 1
ATOM 2898 O O . VAL A 1 371 ? 6.652 -6.280 -10.657 1.00 86.56 371 VAL A O 1
ATOM 2901 N N . GLY A 1 372 ? 5.912 -5.553 -8.653 1.00 89.06 372 GLY A N 1
ATOM 2902 C CA . GLY A 1 372 ? 6.992 -4.602 -8.402 1.00 89.06 372 GLY A CA 1
ATOM 2903 C C . GLY A 1 372 ? 8.367 -5.266 -8.445 1.00 89.06 372 GLY A C 1
ATOM 2904 O O . GLY A 1 372 ? 9.223 -4.845 -9.223 1.00 89.06 372 GLY A O 1
ATOM 2905 N N . SER A 1 373 ? 8.551 -6.368 -7.706 1.00 93.38 373 SER A N 1
ATOM 2906 C CA . SER A 1 373 ? 9.793 -7.157 -7.704 1.00 93.38 373 SER A CA 1
ATOM 2907 C C . SER A 1 373 ? 10.167 -7.641 -9.098 1.00 93.38 373 SER A C 1
ATOM 2909 O O . SER A 1 373 ? 11.312 -7.501 -9.521 1.00 93.38 373 SER A O 1
ATOM 2911 N N . THR A 1 374 ? 9.208 -8.194 -9.841 1.00 90.06 374 THR A N 1
ATOM 2912 C CA . THR A 1 374 ? 9.466 -8.774 -11.163 1.00 90.06 374 THR A CA 1
ATOM 2913 C C . THR A 1 374 ? 9.930 -7.709 -12.157 1.00 90.06 374 THR A C 1
ATOM 2915 O O . THR A 1 374 ? 10.913 -7.907 -12.876 1.00 90.06 374 THR A O 1
ATOM 2918 N N . VAL A 1 375 ? 9.245 -6.561 -12.188 1.00 91.12 375 VAL A N 1
ATOM 2919 C CA . VAL A 1 375 ? 9.607 -5.431 -13.056 1.00 91.12 375 VAL A CA 1
ATOM 2920 C C . VAL A 1 375 ? 10.951 -4.832 -12.630 1.00 91.12 375 VAL A C 1
ATOM 2922 O O . VAL A 1 375 ? 11.803 -4.580 -13.484 1.00 91.12 375 VAL A O 1
ATOM 2925 N N . PHE A 1 376 ? 11.179 -4.678 -11.322 1.00 94.44 376 PHE A N 1
ATOM 2926 C CA . PHE A 1 376 ? 12.428 -4.157 -10.770 1.00 94.44 376 PHE A CA 1
ATOM 2927 C C . PHE A 1 376 ? 13.626 -5.043 -11.125 1.00 94.44 376 PHE A C 1
ATOM 2929 O O . PHE A 1 376 ? 14.615 -4.556 -11.669 1.00 94.44 376 PHE A O 1
ATOM 2936 N N . VAL A 1 377 ? 13.529 -6.357 -10.893 1.00 95.00 377 VAL A N 1
ATOM 2937 C CA . VAL A 1 377 ? 14.601 -7.319 -11.191 1.00 95.00 377 VAL A CA 1
ATOM 2938 C C . VAL A 1 377 ? 14.918 -7.337 -12.683 1.00 95.00 377 VAL A C 1
ATOM 2940 O O . VAL A 1 377 ? 16.093 -7.328 -13.049 1.00 95.00 377 VAL A O 1
ATOM 2943 N N . ARG A 1 378 ? 13.904 -7.312 -13.559 1.00 93.12 378 ARG A N 1
ATOM 2944 C CA . ARG A 1 378 ? 14.119 -7.212 -15.014 1.00 93.12 378 ARG A CA 1
ATOM 2945 C C . ARG A 1 378 ? 14.843 -5.921 -15.392 1.00 93.12 378 ARG A C 1
ATOM 2947 O O . ARG A 1 378 ? 15.820 -5.969 -16.132 1.00 93.12 378 ARG A O 1
ATOM 2954 N N . ALA A 1 379 ? 14.424 -4.784 -14.842 1.00 91.56 379 ALA A N 1
ATOM 2955 C CA . ALA A 1 379 ? 15.066 -3.501 -15.105 1.00 91.56 379 ALA A CA 1
ATOM 2956 C C . ALA A 1 379 ? 16.524 -3.457 -14.618 1.00 91.56 379 ALA A C 1
ATOM 2958 O O . ALA A 1 379 ? 17.397 -2.989 -15.348 1.00 91.56 379 ALA A O 1
ATOM 2959 N N . VAL A 1 380 ? 16.802 -3.982 -13.421 1.00 94.44 380 VAL A N 1
ATOM 2960 C CA . VAL A 1 380 ? 18.162 -4.085 -12.869 1.00 94.44 380 VAL A CA 1
ATOM 2961 C C . VAL A 1 380 ? 19.029 -5.017 -13.711 1.00 94.44 380 VAL A C 1
ATOM 2963 O O . VAL A 1 380 ? 20.172 -4.672 -14.001 1.00 94.44 380 VAL A O 1
ATOM 2966 N N . ARG A 1 381 ? 18.500 -6.171 -14.145 1.00 95.25 381 ARG A N 1
ATOM 2967 C CA . ARG A 1 381 ? 19.216 -7.103 -15.031 1.00 95.25 381 ARG A CA 1
ATOM 2968 C C . ARG A 1 381 ? 19.581 -6.444 -16.357 1.00 95.25 381 ARG A C 1
ATOM 2970 O O . ARG A 1 381 ? 20.743 -6.506 -16.740 1.00 95.25 381 ARG A O 1
ATOM 2977 N N . ASN A 1 382 ? 18.638 -5.752 -16.995 1.00 92.00 382 ASN A N 1
ATOM 2978 C CA . ASN A 1 382 ? 18.887 -5.051 -18.255 1.00 92.00 382 ASN A CA 1
ATOM 2979 C C . ASN A 1 382 ? 19.922 -3.930 -18.085 1.00 92.00 382 ASN A C 1
ATOM 2981 O O . ASN A 1 382 ? 20.859 -3.836 -18.871 1.00 92.00 382 ASN A O 1
ATOM 2985 N N . ALA A 1 383 ? 19.815 -3.129 -17.020 1.00 93.19 383 ALA A N 1
ATOM 2986 C CA . ALA A 1 383 ? 20.786 -2.074 -16.734 1.00 93.19 383 ALA A CA 1
ATOM 2987 C C . ALA A 1 383 ? 22.182 -2.637 -16.418 1.00 93.19 383 ALA A C 1
ATOM 2989 O O . ALA A 1 383 ? 23.187 -2.044 -16.803 1.00 93.19 383 ALA A O 1
ATOM 2990 N N . ARG A 1 384 ? 22.261 -3.785 -15.731 1.00 95.56 384 ARG A N 1
ATOM 2991 C CA . ARG A 1 384 ? 23.527 -4.463 -15.424 1.00 95.56 384 ARG A CA 1
ATOM 2992 C C . ARG A 1 384 ? 24.151 -5.056 -16.681 1.00 95.56 384 ARG A C 1
ATOM 2994 O O . ARG A 1 384 ? 25.365 -4.970 -16.826 1.00 95.56 384 ARG A O 1
ATOM 3001 N N . LEU A 1 385 ? 23.335 -5.621 -17.570 1.00 94.50 385 LEU A N 1
ATOM 3002 C CA . LEU A 1 385 ? 23.783 -6.130 -18.859 1.00 94.50 385 LEU A CA 1
ATOM 3003 C C . LEU A 1 385 ? 24.353 -5.002 -19.718 1.00 94.50 385 LEU A C 1
ATOM 3005 O O . LEU A 1 385 ? 25.491 -5.087 -20.159 1.00 94.50 385 LEU A O 1
ATOM 3009 N N . GLU A 1 386 ? 23.606 -3.913 -19.889 1.00 94.38 386 GLU A N 1
ATOM 3010 C CA . GLU A 1 386 ? 24.072 -2.760 -20.656 1.00 94.38 386 GLU A CA 1
ATOM 3011 C C . GLU A 1 386 ? 25.343 -2.150 -20.049 1.00 94.38 386 GLU A C 1
ATOM 3013 O O . GLU A 1 386 ? 26.285 -1.831 -20.769 1.00 94.38 386 GLU A O 1
ATOM 3018 N N . TRP A 1 387 ? 25.401 -2.021 -18.721 1.00 95.06 387 TRP A N 1
ATOM 3019 C CA . TRP A 1 387 ? 26.600 -1.556 -18.026 1.00 95.06 387 TRP A CA 1
ATOM 3020 C C . TRP A 1 387 ? 27.802 -2.474 -18.279 1.00 95.06 387 TRP A C 1
ATOM 3022 O O . TRP A 1 387 ? 28.884 -1.983 -18.592 1.00 95.06 387 TRP A O 1
ATOM 3032 N N . HIS A 1 388 ? 27.609 -3.793 -18.203 1.00 94.94 388 HIS A N 1
ATOM 3033 C CA . HIS A 1 388 ? 28.659 -4.774 -18.467 1.00 94.94 388 HIS A CA 1
ATOM 3034 C C . HIS A 1 388 ? 29.150 -4.709 -19.921 1.00 94.94 388 HIS A C 1
ATOM 3036 O O . HIS A 1 388 ? 30.357 -4.639 -20.146 1.00 94.94 388 HIS A O 1
ATOM 3042 N N . LEU A 1 389 ? 28.231 -4.634 -20.890 1.00 95.00 389 LEU A N 1
ATOM 3043 C CA . LEU A 1 389 ? 28.535 -4.508 -22.320 1.00 95.00 389 LEU A CA 1
ATOM 3044 C C . LEU A 1 389 ? 29.237 -3.192 -22.659 1.00 95.00 389 LEU A C 1
ATOM 3046 O O . LEU A 1 389 ? 30.127 -3.168 -23.498 1.00 95.00 389 LEU A O 1
ATOM 3050 N N . ARG A 1 390 ? 28.898 -2.091 -21.986 1.00 92.94 390 ARG A N 1
ATOM 3051 C CA . ARG A 1 390 ? 29.612 -0.815 -22.155 1.00 92.94 390 ARG A CA 1
ATOM 3052 C C . ARG A 1 390 ? 31.051 -0.861 -21.637 1.00 92.94 390 ARG A C 1
ATOM 3054 O O . ARG A 1 390 ? 31.852 -0.035 -22.060 1.00 92.94 390 ARG A O 1
ATOM 3061 N N . GLN A 1 391 ? 31.363 -1.772 -20.716 1.00 92.81 391 GLN A N 1
ATOM 3062 C CA . GLN A 1 391 ? 32.703 -1.919 -20.144 1.00 92.81 391 GLN A CA 1
ATOM 3063 C C . GLN A 1 391 ? 33.560 -2.961 -20.867 1.00 92.81 391 GLN A C 1
ATOM 3065 O O . GLN A 1 391 ? 34.742 -2.719 -21.076 1.00 92.81 391 GLN A O 1
ATOM 3070 N N . HIS A 1 392 ? 32.973 -4.102 -21.230 1.00 94.56 392 HIS A N 1
ATOM 3071 C CA . HIS A 1 392 ? 33.704 -5.270 -21.740 1.00 94.56 392 HIS A CA 1
ATOM 3072 C C . HIS A 1 392 ? 33.211 -5.741 -23.114 1.00 94.56 392 HIS A C 1
ATOM 3074 O O . HIS A 1 392 ? 33.751 -6.696 -23.664 1.00 94.56 392 HIS A O 1
ATOM 3080 N N . GLY A 1 393 ? 32.157 -5.125 -23.652 1.00 94.88 393 GLY A N 1
ATOM 3081 C CA . GLY A 1 393 ? 31.554 -5.550 -24.908 1.00 94.88 393 GLY A CA 1
ATOM 3082 C C . GLY A 1 393 ? 32.418 -5.198 -26.112 1.00 94.88 393 GLY A C 1
ATOM 3083 O O . GLY A 1 393 ? 33.083 -4.161 -26.151 1.00 94.88 393 GLY A O 1
ATOM 3084 N N . VAL A 1 394 ? 32.364 -6.060 -27.121 1.00 95.44 394 VAL A N 1
ATOM 3085 C CA . VAL A 1 394 ? 32.997 -5.834 -28.419 1.00 95.44 394 VAL A CA 1
ATOM 3086 C C . VAL A 1 394 ? 32.008 -5.088 -29.307 1.00 95.44 394 VAL A C 1
ATOM 3088 O O . VAL A 1 394 ? 30.834 -5.456 -29.402 1.00 95.44 394 VAL A O 1
ATOM 3091 N N . ARG A 1 395 ? 32.472 -4.014 -29.951 1.00 95.69 395 ARG A N 1
ATOM 3092 C CA . ARG A 1 395 ? 31.666 -3.250 -30.907 1.00 95.69 395 ARG A CA 1
ATOM 3093 C C . ARG A 1 395 ? 31.673 -3.958 -32.261 1.00 95.69 395 ARG A C 1
ATOM 3095 O O . ARG A 1 395 ? 32.728 -4.307 -32.775 1.00 95.69 395 ARG A O 1
ATOM 3102 N N . THR A 1 396 ? 30.494 -4.141 -32.839 1.00 95.75 396 THR A N 1
ATOM 3103 C CA . THR A 1 396 ? 30.292 -4.656 -34.197 1.00 95.75 396 THR A CA 1
ATOM 3104 C C . THR A 1 396 ? 29.219 -3.835 -34.911 1.00 95.75 396 THR A C 1
ATOM 3106 O O . THR A 1 396 ? 28.565 -2.978 -34.307 1.00 95.75 396 THR A O 1
ATOM 3109 N N . GLN A 1 397 ? 29.060 -4.074 -36.205 1.00 97.00 397 GLN A N 1
ATOM 3110 C CA . GLN A 1 397 ? 27.993 -3.497 -37.010 1.00 97.00 397 GLN A CA 1
ATOM 3111 C C . GLN A 1 397 ? 26.815 -4.471 -37.062 1.00 97.00 397 GLN A C 1
ATOM 3113 O O . GLN A 1 397 ? 26.993 -5.664 -37.313 1.00 97.00 397 GLN A O 1
ATOM 3118 N N . GLY A 1 398 ? 25.615 -3.958 -36.803 1.00 97.00 398 GLY A N 1
ATOM 3119 C CA . GLY A 1 398 ? 24.369 -4.686 -36.995 1.00 97.00 398 GLY A CA 1
ATOM 3120 C C . GLY A 1 398 ? 23.534 -4.070 -38.108 1.00 97.00 398 GLY A C 1
ATOM 3121 O O . GLY A 1 398 ? 23.519 -2.848 -38.257 1.00 97.00 398 GLY A O 1
ATOM 3122 N N . THR A 1 399 ? 22.840 -4.908 -38.873 1.00 98.12 399 THR A N 1
ATOM 3123 C CA . THR A 1 399 ? 21.970 -4.476 -39.973 1.00 98.12 399 THR A CA 1
ATOM 3124 C C . THR A 1 399 ? 20.519 -4.541 -39.524 1.00 98.12 399 THR A C 1
ATOM 3126 O O . THR A 1 399 ? 20.076 -5.549 -38.971 1.00 98.12 399 THR A O 1
ATOM 3129 N N . VAL A 1 400 ? 19.761 -3.474 -39.761 1.00 98.38 400 VAL A N 1
ATOM 3130 C CA . VAL A 1 400 ? 18.321 -3.438 -39.495 1.00 98.38 400 VAL A CA 1
ATOM 3131 C C . VAL A 1 400 ? 17.618 -4.387 -40.460 1.00 98.38 400 VAL A C 1
ATOM 3133 O O . VAL A 1 400 ? 17.694 -4.213 -41.675 1.00 98.38 400 VAL A O 1
ATOM 3136 N N . THR A 1 401 ? 16.922 -5.388 -39.931 1.00 98.19 401 THR A N 1
ATOM 3137 C CA . THR A 1 401 ? 16.224 -6.401 -40.731 1.00 98.19 401 THR A CA 1
ATOM 3138 C C . THR A 1 401 ? 14.731 -6.123 -40.847 1.00 98.19 401 THR A C 1
ATOM 3140 O O . THR A 1 401 ? 14.150 -6.366 -41.900 1.00 98.19 401 THR A O 1
ATOM 3143 N N . GLU A 1 402 ? 14.108 -5.586 -39.800 1.00 98.12 402 GLU A N 1
ATOM 3144 C CA . GLU A 1 402 ? 12.679 -5.267 -39.779 1.00 98.12 402 GLU A CA 1
ATOM 3145 C C . GLU A 1 402 ? 12.394 -4.138 -38.776 1.00 98.12 402 GLU A C 1
ATOM 3147 O O . GLU A 1 402 ? 13.042 -4.025 -37.735 1.00 98.12 402 GLU A O 1
ATOM 3152 N N . LEU A 1 403 ? 11.405 -3.300 -39.089 1.00 97.88 403 LEU A N 1
ATOM 3153 C CA . LEU A 1 403 ? 10.851 -2.291 -38.189 1.00 97.88 403 LEU A CA 1
ATOM 3154 C C . LEU A 1 403 ? 9.358 -2.573 -38.017 1.00 97.88 403 LEU A C 1
ATOM 3156 O O . LEU A 1 403 ? 8.585 -2.422 -38.961 1.00 97.88 403 LEU A O 1
ATOM 3160 N N . GLN A 1 404 ? 8.957 -2.975 -36.814 1.00 97.88 404 GLN A N 1
ATOM 3161 C CA . GLN A 1 404 ? 7.584 -3.359 -36.496 1.00 97.88 404 GLN A CA 1
ATOM 3162 C C . GLN A 1 404 ? 6.930 -2.324 -35.570 1.00 97.88 404 GLN A C 1
ATOM 3164 O O . GLN A 1 404 ? 7.449 -2.044 -34.492 1.00 97.88 404 GLN A O 1
ATOM 3169 N N . ASP A 1 405 ? 5.769 -1.779 -35.940 1.00 96.75 405 ASP A N 1
ATOM 3170 C CA . ASP A 1 405 ? 4.948 -0.984 -35.012 1.00 96.75 405 ASP A CA 1
ATOM 3171 C C . ASP A 1 405 ? 4.282 -1.930 -34.000 1.00 96.75 405 ASP A C 1
ATOM 3173 O O . ASP A 1 405 ? 3.583 -2.873 -34.377 1.00 96.75 405 ASP A O 1
ATOM 3177 N N . LEU A 1 406 ? 4.488 -1.691 -32.703 1.00 93.31 406 LEU A N 1
ATOM 3178 C CA . LEU A 1 406 ? 3.902 -2.512 -31.639 1.00 93.31 406 LEU A CA 1
ATOM 3179 C C . LEU A 1 406 ? 2.427 -2.175 -31.366 1.00 93.31 406 LEU A C 1
ATOM 3181 O O . LEU A 1 406 ? 1.822 -2.781 -30.482 1.00 93.31 406 LEU A O 1
ATOM 3185 N N . ASN A 1 407 ? 1.858 -1.180 -32.063 1.00 92.31 407 ASN A N 1
ATOM 3186 C CA . ASN A 1 407 ? 0.546 -0.582 -31.789 1.00 92.31 407 ASN A CA 1
ATOM 3187 C C . ASN A 1 407 ? 0.364 -0.216 -30.301 1.00 92.31 407 ASN A C 1
ATOM 3189 O O . ASN A 1 407 ? -0.740 -0.186 -29.753 1.00 92.31 407 ASN A O 1
ATOM 3193 N N . LEU A 1 408 ? 1.482 0.045 -29.621 1.00 88.25 408 LEU A N 1
ATOM 3194 C CA . LEU A 1 408 ? 1.542 0.373 -28.211 1.00 88.25 408 LEU A CA 1
ATOM 3195 C C . LEU A 1 408 ? 1.924 1.842 -28.089 1.00 88.25 408 LEU A C 1
ATOM 3197 O O . LEU A 1 408 ? 3.004 2.260 -28.507 1.00 88.25 408 LEU A O 1
ATOM 3201 N N . LYS A 1 409 ? 1.041 2.633 -27.482 1.00 85.62 409 LYS A N 1
ATOM 3202 C CA . LYS A 1 409 ? 1.323 4.031 -27.158 1.00 85.62 409 LYS A CA 1
ATOM 3203 C C . LYS A 1 409 ? 1.892 4.115 -25.753 1.00 85.62 409 LYS A C 1
ATOM 3205 O O . LYS A 1 409 ? 1.149 4.182 -24.777 1.00 85.62 409 LYS A O 1
ATOM 3210 N N . LEU A 1 410 ? 3.214 4.157 -25.653 1.00 74.38 410 LEU A N 1
ATOM 3211 C CA . LEU A 1 410 ? 3.882 4.569 -24.425 1.00 74.38 410 LEU A CA 1
ATOM 3212 C C . LEU A 1 410 ? 4.140 6.063 -24.532 1.00 74.38 410 LEU A C 1
ATOM 3214 O O . LEU A 1 410 ? 4.879 6.539 -25.390 1.00 74.38 410 LEU A O 1
ATOM 3218 N N . ASN A 1 411 ? 3.512 6.814 -23.636 1.00 68.69 411 ASN A N 1
ATOM 3219 C CA . ASN A 1 411 ? 3.733 8.247 -23.516 1.00 68.69 411 ASN A CA 1
ATOM 3220 C C . ASN A 1 411 ? 3.238 9.078 -24.702 1.00 68.69 411 ASN A C 1
ATOM 3222 O O . ASN A 1 411 ? 3.830 10.104 -25.028 1.00 68.69 411 ASN A O 1
ATOM 3226 N N . GLY A 1 412 ? 2.150 8.635 -25.339 1.00 79.31 412 GLY A N 1
ATOM 3227 C CA . GLY A 1 412 ? 1.577 9.279 -26.525 1.00 79.31 412 GLY A CA 1
ATOM 3228 C C . GLY A 1 412 ? 2.385 9.054 -27.807 1.00 79.31 412 GLY A C 1
ATOM 3229 O O . GLY A 1 412 ? 1.883 9.356 -28.885 1.00 79.31 412 GLY A O 1
ATOM 3230 N N . ALA A 1 413 ? 3.587 8.480 -27.703 1.00 85.94 413 ALA A N 1
ATOM 3231 C CA . ALA A 1 413 ? 4.404 8.069 -28.832 1.00 85.94 413 ALA A CA 1
ATOM 3232 C C . ALA A 1 413 ? 4.141 6.594 -29.158 1.00 85.94 413 ALA A C 1
ATOM 3234 O O . ALA A 1 413 ? 4.103 5.747 -28.259 1.00 85.94 413 ALA A O 1
ATOM 3235 N N . HIS A 1 414 ? 3.976 6.293 -30.446 1.00 91.62 414 HIS A N 1
ATOM 3236 C CA . HIS A 1 414 ? 3.974 4.915 -30.926 1.00 91.62 414 HIS A CA 1
ATOM 3237 C C . HIS A 1 414 ? 5.340 4.285 -30.647 1.00 91.62 414 HIS A C 1
ATOM 3239 O O . HIS A 1 414 ? 6.380 4.907 -30.881 1.00 91.62 414 HIS A O 1
ATOM 3245 N N . GLN A 1 415 ? 5.329 3.073 -30.107 1.00 94.38 415 GLN A N 1
ATOM 3246 C CA . GLN A 1 415 ? 6.535 2.286 -29.896 1.00 94.38 415 GLN A CA 1
ATOM 3247 C C . GLN A 1 415 ? 6.772 1.381 -31.089 1.00 94.38 415 GLN A C 1
ATOM 3249 O O . GLN A 1 415 ? 5.864 0.692 -31.549 1.00 94.38 415 GLN A O 1
ATOM 3254 N N . TRP A 1 416 ? 8.011 1.378 -31.546 1.00 97.12 416 TRP A N 1
ATOM 3255 C CA . TRP A 1 416 ? 8.479 0.552 -32.640 1.00 97.12 416 TRP A CA 1
ATOM 3256 C C . TRP A 1 416 ? 9.492 -0.450 -32.110 1.00 97.12 416 TRP A C 1
ATOM 3258 O O . TRP A 1 416 ? 10.264 -0.152 -31.200 1.00 97.12 416 TRP A O 1
ATOM 3268 N N . ARG A 1 417 ? 9.496 -1.638 -32.695 1.00 97.62 417 ARG A N 1
ATOM 3269 C CA . ARG A 1 417 ? 10.473 -2.685 -32.445 1.00 97.62 417 ARG A CA 1
ATOM 3270 C C . ARG A 1 417 ? 11.377 -2.815 -33.656 1.00 97.62 417 ARG A C 1
ATOM 3272 O O . ARG A 1 417 ? 10.934 -3.191 -34.737 1.00 97.62 417 ARG A O 1
ATOM 3279 N N . LEU A 1 418 ? 12.648 -2.505 -33.454 1.00 97.69 418 LEU A N 1
ATOM 3280 C CA . LEU A 1 418 ? 13.708 -2.699 -34.428 1.00 97.69 418 LEU A CA 1
ATOM 3281 C C . LEU A 1 418 ? 14.258 -4.113 -34.270 1.00 97.69 418 LEU A C 1
ATOM 3283 O O . LEU A 1 418 ? 14.812 -4.457 -33.225 1.00 97.69 418 LEU A O 1
ATOM 3287 N N . HIS A 1 419 ? 14.105 -4.928 -35.305 1.00 98.25 419 HIS A N 1
ATOM 3288 C CA . HIS A 1 419 ? 14.811 -6.189 -35.455 1.00 98.25 419 HIS A CA 1
ATOM 3289 C C . HIS A 1 419 ? 16.117 -5.913 -36.190 1.00 98.25 419 HIS A C 1
ATOM 3291 O O . HIS A 1 419 ? 16.140 -5.212 -37.204 1.00 98.25 419 HIS A O 1
ATOM 3297 N N . TYR A 1 420 ? 17.209 -6.444 -35.664 1.00 98.19 420 TYR A N 1
ATOM 3298 C CA . TYR A 1 420 ? 18.516 -6.340 -36.289 1.00 98.19 420 TYR A CA 1
ATOM 3299 C C . TYR A 1 420 ? 19.240 -7.666 -36.200 1.00 98.19 420 TYR A C 1
ATOM 3301 O O . TYR A 1 420 ? 19.010 -8.464 -35.284 1.00 98.19 420 TYR A O 1
ATOM 3309 N N . ASP A 1 421 ? 20.135 -7.885 -37.150 1.00 98.06 421 ASP A N 1
ATOM 3310 C CA . ASP A 1 421 ? 21.135 -8.926 -37.044 1.00 98.06 421 ASP A CA 1
ATOM 3311 C C . ASP A 1 421 ? 22.534 -8.339 -36.891 1.00 98.06 421 ASP A C 1
ATOM 3313 O O . ASP A 1 421 ? 22.779 -7.175 -37.187 1.00 98.06 421 ASP A O 1
ATOM 3317 N N . TYR A 1 422 ? 23.458 -9.134 -36.374 1.00 98.00 422 TYR A N 1
ATOM 3318 C CA . TYR A 1 422 ? 24.885 -8.829 -36.389 1.00 98.00 422 TYR A CA 1
ATOM 3319 C C . TYR A 1 422 ? 25.670 -10.131 -36.460 1.00 98.00 422 TYR A C 1
ATOM 3321 O O . TYR A 1 422 ? 25.134 -11.217 -36.209 1.00 98.00 422 TYR A O 1
ATOM 3329 N N . ARG A 1 423 ? 26.950 -10.022 -36.813 1.00 98.00 423 ARG A N 1
ATOM 3330 C CA . ARG A 1 423 ? 27.889 -11.142 -36.761 1.00 98.00 423 ARG A CA 1
ATOM 3331 C C . ARG A 1 423 ? 28.834 -10.964 -35.581 1.00 98.00 423 ARG A C 1
ATOM 3333 O O . ARG A 1 423 ? 29.345 -9.862 -35.361 1.00 98.00 423 ARG A O 1
ATOM 3340 N N . ASP A 1 424 ? 29.025 -12.034 -34.818 1.00 96.88 424 ASP A N 1
ATOM 3341 C CA . ASP A 1 424 ? 30.069 -12.087 -33.796 1.00 96.88 424 ASP A CA 1
ATOM 3342 C C . ASP A 1 424 ? 31.455 -12.303 -34.429 1.00 96.88 424 ASP A C 1
ATOM 3344 O O . ASP A 1 424 ? 31.594 -12.428 -35.649 1.00 96.88 424 ASP A O 1
ATOM 3348 N N . PHE A 1 425 ? 32.503 -12.325 -33.605 1.00 94.56 425 PHE A N 1
ATOM 3349 C CA . PHE A 1 425 ? 33.882 -12.490 -34.072 1.00 94.56 425 PHE A CA 1
ATOM 3350 C C . PHE A 1 425 ? 34.170 -13.872 -34.686 1.00 94.56 425 PHE A C 1
ATOM 3352 O O . PHE A 1 425 ? 35.151 -14.020 -35.409 1.00 94.56 425 PHE A O 1
ATOM 3359 N N . HIS A 1 426 ? 33.313 -14.866 -34.438 1.00 96.06 426 HIS A N 1
ATOM 3360 C CA . HIS A 1 426 ? 33.364 -16.177 -35.085 1.00 96.06 426 HIS A CA 1
ATOM 3361 C C . HIS A 1 426 ? 32.572 -16.214 -36.402 1.00 96.06 426 HIS A C 1
ATOM 3363 O O . HIS A 1 426 ? 32.560 -17.229 -37.097 1.00 96.06 426 HIS A O 1
ATOM 3369 N N . GLY A 1 427 ? 31.909 -15.114 -36.767 1.00 95.88 427 GLY A N 1
ATOM 3370 C CA . GLY A 1 427 ? 31.077 -15.011 -37.958 1.00 95.88 427 GLY A CA 1
ATOM 3371 C C . GLY A 1 427 ? 29.669 -15.587 -37.792 1.00 95.88 427 GLY A C 1
ATOM 3372 O O . GLY A 1 427 ? 28.925 -15.621 -38.777 1.00 95.88 427 GLY A O 1
ATOM 3373 N N . HIS A 1 428 ? 29.265 -16.008 -36.587 1.00 97.50 428 HIS A N 1
ATOM 3374 C CA . HIS A 1 428 ? 27.902 -16.472 -36.345 1.00 97.50 428 HIS A CA 1
ATOM 3375 C C . HIS A 1 428 ? 26.931 -15.292 -36.354 1.00 97.50 428 HIS A C 1
ATOM 3377 O O . HIS A 1 428 ? 27.182 -14.239 -35.766 1.00 97.50 428 HIS A O 1
ATOM 3383 N N . ARG A 1 429 ? 25.801 -15.477 -37.043 1.00 97.69 429 ARG A N 1
ATOM 3384 C CA . ARG A 1 429 ? 24.739 -14.477 -37.155 1.00 97.69 429 ARG A CA 1
ATOM 3385 C C . ARG A 1 429 ? 23.796 -14.586 -35.961 1.00 97.69 429 ARG A C 1
ATOM 3387 O O . ARG A 1 429 ? 23.234 -15.651 -35.718 1.00 97.69 429 ARG A O 1
ATOM 3394 N N . HIS A 1 430 ? 23.564 -13.468 -35.285 1.00 97.75 430 HIS A N 1
ATOM 3395 C CA . HIS A 1 430 ? 22.617 -13.342 -34.177 1.00 97.75 430 HIS A CA 1
ATOM 3396 C C . HIS A 1 430 ? 21.511 -12.370 -34.555 1.00 97.75 430 HIS A C 1
ATOM 3398 O O . HIS A 1 430 ? 21.782 -11.371 -35.212 1.00 97.75 430 HIS A O 1
ATOM 3404 N N . VAL A 1 431 ? 20.277 -12.649 -34.130 1.00 97.19 431 VAL A N 1
ATOM 3405 C CA . VAL A 1 431 ? 19.116 -11.771 -34.340 1.00 97.19 431 VAL A CA 1
ATOM 3406 C C . VAL A 1 431 ? 18.619 -11.274 -32.990 1.00 97.19 431 VAL A C 1
ATOM 3408 O O . VAL A 1 431 ? 18.452 -12.055 -32.046 1.00 97.19 431 VAL A O 1
ATOM 3411 N N . LYS A 1 432 ? 18.391 -9.967 -32.887 1.00 97.44 432 LYS A N 1
ATOM 3412 C CA . LYS A 1 432 ? 17.933 -9.300 -31.667 1.00 97.44 432 LYS A CA 1
ATOM 3413 C C . LYS A 1 432 ? 16.877 -8.254 -31.982 1.00 97.44 432 LYS A C 1
ATOM 3415 O O . LYS A 1 432 ? 16.670 -7.864 -33.127 1.00 97.44 432 LYS A O 1
ATOM 3420 N N . THR A 1 433 ? 16.201 -7.819 -30.927 1.00 97.00 433 THR A N 1
ATOM 3421 C CA . THR A 1 433 ? 15.155 -6.803 -30.989 1.00 97.00 433 THR A CA 1
ATOM 3422 C C . THR A 1 433 ? 15.473 -5.669 -30.032 1.00 97.00 433 THR A C 1
ATOM 3424 O O . THR A 1 433 ? 15.979 -5.907 -28.933 1.00 97.00 433 THR A O 1
ATOM 3427 N N . PHE A 1 434 ? 15.133 -4.448 -30.420 1.00 95.25 434 PHE A N 1
ATOM 3428 C CA . PHE A 1 434 ? 15.263 -3.255 -29.599 1.00 95.25 434 PHE A CA 1
ATOM 3429 C C . PHE A 1 434 ? 14.003 -2.398 -29.739 1.00 95.25 434 PHE A C 1
ATOM 3431 O O . PHE A 1 434 ? 13.600 -2.065 -30.851 1.00 95.25 434 PHE A O 1
ATOM 3438 N N . ASP A 1 435 ? 13.375 -2.061 -28.614 1.00 94.19 435 ASP A N 1
ATOM 3439 C CA . ASP A 1 435 ? 12.178 -1.220 -28.597 1.00 94.19 435 ASP A CA 1
ATOM 3440 C C . ASP A 1 435 ? 12.601 0.260 -28.521 1.00 94.19 435 ASP A C 1
ATOM 3442 O O . ASP A 1 435 ? 13.401 0.637 -27.661 1.00 94.19 435 ASP A O 1
ATOM 3446 N N . MET A 1 436 ? 12.071 1.097 -29.415 1.00 94.94 436 MET A N 1
ATOM 3447 C CA . MET A 1 436 ? 12.417 2.516 -29.551 1.00 94.94 436 MET A CA 1
ATOM 3448 C C . MET A 1 436 ? 11.186 3.385 -29.868 1.00 94.94 436 MET A C 1
ATOM 3450 O O . MET A 1 436 ? 10.184 2.885 -30.392 1.00 94.94 436 MET A O 1
ATOM 3454 N N . PRO A 1 437 ? 11.215 4.695 -29.561 1.00 93.31 437 PRO A N 1
ATOM 3455 C CA . PRO A 1 437 ? 10.114 5.588 -29.903 1.00 93.31 437 PRO A CA 1
ATOM 3456 C C . PRO A 1 437 ? 10.078 5.896 -31.412 1.00 93.31 437 PRO A C 1
ATOM 3458 O O . PRO A 1 437 ? 11.088 5.822 -32.111 1.00 93.31 437 PRO A O 1
ATOM 3461 N N . GLN A 1 438 ? 8.894 6.250 -31.921 1.00 94.19 438 GLN A N 1
ATOM 3462 C CA . GLN A 1 438 ? 8.648 6.502 -33.349 1.00 94.19 438 GLN A CA 1
ATOM 3463 C C . GLN A 1 438 ? 9.595 7.526 -33.994 1.00 94.19 438 GLN A C 1
ATOM 3465 O O . GLN A 1 438 ? 9.962 7.359 -35.153 1.00 94.19 438 GLN A O 1
ATOM 3470 N N . ASP A 1 439 ? 9.969 8.587 -33.282 1.00 92.31 439 ASP A N 1
ATOM 3471 C CA . ASP A 1 439 ? 10.865 9.630 -33.791 1.00 92.31 439 ASP A CA 1
ATOM 3472 C C . ASP A 1 439 ? 12.270 9.095 -34.085 1.00 92.31 439 ASP A C 1
ATOM 3474 O O . ASP A 1 439 ? 12.891 9.498 -35.067 1.00 92.31 439 ASP A O 1
ATOM 3478 N N . GLU A 1 440 ? 12.746 8.149 -33.276 1.00 94.00 440 GLU A N 1
ATOM 3479 C CA . GLU A 1 440 ? 13.993 7.435 -33.540 1.00 94.00 440 GLU A CA 1
ATOM 3480 C C . GLU A 1 440 ? 13.814 6.411 -34.667 1.00 94.00 440 GLU A C 1
ATOM 3482 O O . GLU A 1 440 ? 14.637 6.359 -35.580 1.00 94.00 440 GLU A O 1
ATOM 3487 N N . ALA A 1 441 ? 12.708 5.658 -34.660 1.00 95.88 441 ALA A N 1
ATOM 3488 C CA . ALA A 1 441 ? 12.415 4.627 -35.659 1.00 95.88 441 ALA A CA 1
ATOM 3489 C C . ALA A 1 441 ? 12.298 5.177 -37.087 1.00 95.88 441 ALA A C 1
ATOM 3491 O O . ALA A 1 441 ? 12.804 4.559 -38.016 1.00 95.88 441 ALA A O 1
ATOM 3492 N N . GLN A 1 442 ? 11.705 6.362 -37.268 1.00 95.12 442 GLN A N 1
ATOM 3493 C CA . GLN A 1 442 ? 11.629 7.052 -38.567 1.00 95.12 442 GLN A CA 1
ATOM 3494 C C . GLN A 1 442 ? 13.001 7.408 -39.145 1.00 95.12 442 GLN A C 1
ATOM 3496 O O . GLN A 1 442 ? 13.124 7.678 -40.339 1.00 95.12 442 GLN A O 1
ATOM 3501 N N . GLY A 1 443 ? 14.027 7.448 -38.295 1.00 95.12 443 GLY A N 1
ATOM 3502 C CA . GLY A 1 443 ? 15.396 7.638 -38.728 1.00 95.12 443 GLY A CA 1
ATOM 3503 C C . GLY A 1 443 ? 15.957 6.423 -39.455 1.00 95.12 443 GLY A C 1
ATOM 3504 O O . GLY A 1 443 ? 16.881 6.622 -40.234 1.00 95.12 443 GLY A O 1
ATOM 3505 N N . TRP A 1 444 ? 15.421 5.222 -39.229 1.00 97.31 444 TRP A N 1
ATOM 3506 C CA . TRP A 1 444 ? 15.963 3.949 -39.699 1.00 97.31 444 TRP A CA 1
ATOM 3507 C C . TRP A 1 444 ? 15.175 3.383 -40.881 1.00 97.31 444 TRP A C 1
ATOM 3509 O O . TRP A 1 444 ? 13.949 3.439 -40.910 1.00 97.31 444 TRP A O 1
ATOM 3519 N N . ASN A 1 445 ? 15.885 2.771 -41.825 1.00 97.50 445 ASN A N 1
ATOM 3520 C CA . ASN A 1 445 ? 15.309 1.929 -42.872 1.00 97.50 445 ASN A CA 1
ATOM 3521 C C . ASN A 1 445 ? 15.843 0.497 -42.759 1.00 97.50 445 ASN A C 1
ATOM 3523 O O . ASN A 1 445 ? 16.911 0.258 -42.198 1.00 97.50 445 ASN A O 1
ATOM 3527 N N . VAL A 1 446 ? 15.111 -0.470 -43.316 1.00 97.75 446 VAL A N 1
ATOM 3528 C CA . VAL A 1 446 ? 15.619 -1.842 -43.465 1.00 97.75 446 VAL A CA 1
ATOM 3529 C C . VAL A 1 446 ? 16.871 -1.819 -44.346 1.00 97.75 446 VAL A C 1
ATOM 3531 O O . VAL A 1 446 ? 16.871 -1.199 -45.407 1.00 97.75 446 VAL A O 1
ATOM 3534 N N . GLY A 1 447 ? 17.932 -2.488 -43.898 1.00 97.12 447 GLY A N 1
ATOM 3535 C CA . GLY A 1 447 ? 19.257 -2.467 -44.518 1.00 97.12 447 GLY A CA 1
ATOM 3536 C C . GLY A 1 447 ? 20.207 -1.412 -43.945 1.00 97.12 447 GLY A C 1
ATOM 3537 O O . GLY A 1 447 ? 21.406 -1.492 -44.206 1.00 97.12 447 GLY A O 1
ATOM 3538 N N . ASP A 1 448 ? 19.719 -0.464 -43.137 1.00 97.31 448 ASP A N 1
ATOM 3539 C CA . ASP A 1 448 ? 20.597 0.479 -42.444 1.00 97.31 448 ASP A CA 1
ATOM 3540 C C . ASP A 1 448 ? 21.530 -0.258 -41.477 1.00 97.31 448 ASP A C 1
ATOM 3542 O O . ASP A 1 448 ? 21.157 -1.251 -40.847 1.00 97.31 448 ASP A O 1
ATOM 3546 N N . VAL A 1 449 ? 22.737 0.279 -41.309 1.00 97.06 449 VAL A N 1
ATOM 3547 C CA . VAL A 1 449 ? 23.746 -0.262 -40.396 1.00 97.06 449 VAL A CA 1
ATOM 3548 C C . VAL A 1 449 ? 23.848 0.617 -39.152 1.00 97.06 449 VAL A C 1
ATOM 3550 O O . VAL A 1 449 ? 23.899 1.846 -39.238 1.00 97.06 449 VAL A O 1
ATOM 3553 N N . GLY A 1 450 ? 23.887 -0.012 -37.981 1.00 96.12 450 GLY A N 1
ATOM 3554 C CA . GLY A 1 450 ? 24.103 0.648 -36.697 1.00 96.12 450 GLY A CA 1
ATOM 3555 C C . GLY A 1 450 ? 25.122 -0.084 -35.836 1.00 96.12 450 GLY A C 1
ATOM 3556 O O . GLY A 1 450 ? 25.529 -1.210 -36.116 1.00 96.12 450 GLY A O 1
ATOM 3557 N N . SER A 1 451 ? 25.572 0.586 -34.781 1.00 96.19 451 SER A N 1
ATOM 3558 C CA . SER A 1 451 ? 26.550 0.037 -33.851 1.00 96.19 451 SER A CA 1
ATOM 3559 C C . SER A 1 451 ? 25.869 -0.874 -32.829 1.00 96.19 451 SER A C 1
ATOM 3561 O O . SER A 1 451 ? 24.855 -0.511 -32.229 1.00 96.19 451 SER A O 1
ATOM 3563 N N . VAL A 1 452 ? 26.451 -2.049 -32.602 1.00 96.88 452 VAL A N 1
ATOM 3564 C CA . VAL A 1 452 ? 26.017 -3.038 -31.610 1.00 96.88 452 VAL A CA 1
ATOM 3565 C C . VAL A 1 452 ? 27.177 -3.316 -30.664 1.00 96.88 452 VAL A C 1
ATOM 3567 O O . VAL A 1 452 ? 28.307 -3.507 -31.108 1.00 96.88 452 VAL A O 1
ATOM 3570 N N . LEU A 1 453 ? 26.907 -3.361 -29.360 1.00 96.31 453 LEU A N 1
ATOM 3571 C CA . LEU A 1 453 ? 27.822 -3.953 -28.381 1.00 96.31 453 LEU A CA 1
ATOM 3572 C C . LEU A 1 453 ? 27.325 -5.341 -28.014 1.00 96.31 453 LEU A C 1
ATOM 3574 O O . LEU A 1 453 ? 26.152 -5.477 -27.672 1.00 96.31 453 LEU A O 1
ATOM 3578 N N . TYR A 1 454 ? 28.208 -6.335 -28.020 1.00 97.50 454 TYR A N 1
ATOM 3579 C CA . TYR A 1 454 ? 27.891 -7.688 -27.562 1.00 97.50 454 TYR A CA 1
ATOM 3580 C C . TYR A 1 454 ? 28.981 -8.255 -26.642 1.00 97.50 454 TYR A C 1
ATOM 3582 O O . TYR A 1 454 ? 30.131 -7.816 -26.687 1.00 97.50 454 TYR A O 1
ATOM 3590 N N . ASP A 1 455 ? 28.613 -9.202 -25.775 1.00 96.88 455 ASP A N 1
ATOM 3591 C CA . ASP A 1 455 ? 29.547 -9.912 -24.891 1.00 96.88 455 ASP A CA 1
ATOM 3592 C C . ASP A 1 455 ? 30.203 -11.049 -25.698 1.00 96.88 455 ASP A C 1
ATOM 3594 O O . ASP A 1 455 ? 29.489 -11.941 -26.163 1.00 96.88 455 ASP A O 1
ATOM 3598 N N . PRO A 1 456 ? 31.535 -11.069 -25.891 1.00 95.56 456 PRO A N 1
ATOM 3599 C CA . PRO A 1 456 ? 32.189 -12.119 -26.672 1.00 95.56 456 PRO A CA 1
ATOM 3600 C C . PRO A 1 456 ? 32.077 -13.505 -26.020 1.00 95.56 456 PRO A C 1
ATOM 3602 O O . PRO A 1 456 ? 32.133 -14.509 -26.722 1.00 95.56 456 PRO A O 1
ATOM 3605 N N . THR A 1 457 ? 31.885 -13.580 -24.697 1.00 96.38 457 THR A N 1
ATOM 3606 C CA . THR A 1 457 ? 31.693 -14.855 -23.982 1.00 96.38 457 THR A CA 1
ATOM 3607 C C . THR A 1 457 ? 30.256 -15.362 -24.063 1.00 96.38 457 THR A C 1
ATOM 3609 O O . THR A 1 457 ? 30.004 -16.561 -23.950 1.00 96.38 457 THR A O 1
ATOM 3612 N N . ARG A 1 458 ? 29.300 -14.451 -24.267 1.00 96.00 458 ARG A N 1
ATOM 3613 C CA . ARG A 1 458 ? 27.869 -14.734 -24.401 1.00 96.00 458 ARG A CA 1
ATOM 3614 C C . ARG A 1 458 ? 27.327 -13.911 -25.550 1.00 96.00 458 ARG A C 1
ATOM 3616 O O . ARG A 1 458 ? 26.662 -12.902 -25.343 1.00 96.00 458 ARG A O 1
ATOM 3623 N N . SER A 1 459 ? 27.584 -14.368 -26.771 1.00 94.25 459 SER A N 1
ATOM 3624 C CA . SER A 1 459 ? 27.241 -13.619 -27.981 1.00 94.25 459 SER A CA 1
ATOM 3625 C C . SER A 1 459 ? 25.747 -13.346 -28.137 1.00 94.25 459 SER A C 1
ATOM 3627 O O . SER A 1 459 ? 25.395 -12.464 -28.902 1.00 94.25 459 SER A O 1
ATOM 3629 N N . THR A 1 460 ? 24.866 -14.004 -27.374 1.00 95.56 460 THR A N 1
ATOM 3630 C CA . THR A 1 460 ? 23.437 -13.669 -27.279 1.00 95.56 460 THR A CA 1
ATOM 3631 C C . THR A 1 460 ? 23.145 -12.377 -26.511 1.00 95.56 460 THR A C 1
ATOM 3633 O O . THR A 1 460 ? 22.038 -11.848 -26.607 1.00 95.56 460 THR A O 1
ATOM 3636 N N . ASP A 1 461 ? 24.076 -11.871 -25.719 1.00 96.75 461 ASP A N 1
ATOM 3637 C CA . ASP A 1 461 ? 23.897 -10.661 -24.932 1.00 96.75 461 ASP A CA 1
ATOM 3638 C C . ASP A 1 461 ? 24.409 -9.472 -25.746 1.00 96.75 461 ASP A C 1
ATOM 3640 O O . ASP A 1 461 ? 25.614 -9.266 -25.876 1.00 96.75 461 ASP A O 1
ATOM 3644 N N . ALA A 1 462 ? 23.484 -8.694 -26.313 1.00 97.00 462 ALA A N 1
ATOM 3645 C CA . ALA A 1 462 ? 23.813 -7.544 -27.145 1.00 97.00 462 ALA A CA 1
ATOM 3646 C C . ALA A 1 462 ? 22.861 -6.366 -26.941 1.00 97.00 462 ALA A C 1
ATOM 3648 O O . ALA A 1 462 ? 21.687 -6.535 -26.600 1.00 97.00 462 ALA A O 1
ATOM 3649 N N . VAL A 1 463 ? 23.389 -5.163 -27.160 1.00 96.31 463 VAL A N 1
ATOM 3650 C CA . VAL A 1 463 ? 22.679 -3.888 -27.050 1.00 96.31 463 VAL A CA 1
ATOM 3651 C C . VAL A 1 463 ? 22.941 -3.054 -28.300 1.00 96.31 463 VAL A C 1
ATOM 3653 O O . VAL A 1 463 ? 24.087 -2.822 -28.689 1.00 96.31 463 VAL A O 1
ATOM 3656 N N . TRP A 1 464 ? 21.857 -2.568 -28.898 1.00 96.62 464 TRP A N 1
ATOM 3657 C CA . TRP A 1 464 ? 21.883 -1.604 -29.991 1.00 96.62 464 TRP A CA 1
ATOM 3658 C C . TRP A 1 464 ? 22.288 -0.221 -29.466 1.00 96.62 464 TRP A C 1
ATOM 3660 O O . TRP A 1 464 ? 21.685 0.289 -28.521 1.00 96.62 464 TRP A O 1
ATOM 3670 N N . LEU A 1 465 ? 23.313 0.387 -30.062 1.00 94.44 465 LEU A N 1
ATOM 3671 C CA . LEU A 1 465 ? 23.790 1.730 -29.715 1.00 94.44 465 LEU A CA 1
ATOM 3672 C C . LEU A 1 465 ? 23.276 2.825 -30.657 1.00 94.44 465 LEU A C 1
ATOM 3674 O O . LEU A 1 465 ? 23.428 4.008 -30.348 1.00 94.44 465 LEU A O 1
ATOM 3678 N N . GLY A 1 466 ? 22.684 2.445 -31.790 1.00 94.75 466 GLY A N 1
ATOM 3679 C CA . GLY A 1 466 ? 22.236 3.368 -32.827 1.00 94.75 466 GLY A CA 1
ATOM 3680 C C . GLY A 1 466 ? 23.329 3.735 -33.833 1.00 94.75 466 GLY A C 1
ATOM 3681 O O . GLY A 1 466 ? 24.302 3.001 -34.009 1.00 94.75 466 GLY A O 1
ATOM 3682 N N . ARG A 1 467 ? 23.155 4.860 -34.539 1.00 93.69 467 ARG A N 1
ATOM 3683 C CA . ARG A 1 467 ? 24.146 5.351 -35.510 1.00 93.69 467 ARG A CA 1
ATOM 3684 C C . ARG A 1 467 ? 25.390 5.827 -34.776 1.00 93.69 467 ARG A C 1
ATOM 3686 O O . ARG A 1 467 ? 25.289 6.514 -33.757 1.00 93.69 467 ARG A O 1
ATOM 3693 N N . GLU A 1 468 ? 26.555 5.489 -35.310 1.00 85.25 468 GLU A N 1
ATOM 3694 C CA . GLU A 1 468 ? 27.795 6.093 -34.848 1.00 85.25 468 GLU A CA 1
ATOM 3695 C C . GLU A 1 468 ? 27.723 7.590 -35.161 1.00 85.25 468 GLU A C 1
ATOM 3697 O O . GLU A 1 468 ? 27.480 7.989 -36.300 1.00 85.25 468 GLU A O 1
ATOM 3702 N N . LYS A 1 469 ? 27.815 8.429 -34.126 1.00 74.19 469 LYS A N 1
ATOM 3703 C CA . LYS A 1 469 ? 27.925 9.872 -34.324 1.00 74.19 469 LYS A CA 1
ATOM 3704 C C . LYS A 1 469 ? 29.343 10.132 -34.815 1.00 74.19 469 LYS A C 1
ATOM 3706 O O . LYS A 1 469 ? 30.252 10.188 -33.991 1.00 74.19 469 LYS A O 1
ATOM 3711 N N . THR A 1 470 ? 29.497 10.180 -36.134 1.00 62.16 470 THR A N 1
ATOM 3712 C CA . THR A 1 470 ? 30.692 10.686 -36.819 1.00 62.16 470 THR A CA 1
ATOM 3713 C C . THR A 1 470 ? 30.946 12.137 -36.474 1.00 62.16 470 THR A C 1
ATOM 3715 O O . THR A 1 470 ? 29.940 12.887 -36.390 1.00 62.16 470 THR A O 1
#